Protein AF-Q23M75-F1 (afdb_monomer)

Solvent-accessible surface area (backbone atoms only — not comparable to full-atom values): 20296 Å² total; per-residue (Å²): 132,61,69,69,57,55,52,51,51,51,52,50,57,53,49,48,64,71,70,40,49,64,17,52,73,34,18,29,18,79,72,10,21,38,70,85,41,82,50,44,72,37,58,90,61,35,18,32,92,43,64,34,31,62,27,91,55,68,81,50,31,74,29,43,37,12,52,63,32,19,27,15,73,82,6,38,39,35,52,94,76,77,44,47,48,43,72,37,58,91,56,34,18,27,88,41,57,45,29,58,30,90,54,69,84,51,31,74,31,60,32,34,61,9,51,62,30,18,26,16,80,80,5,28,24,70,66,64,73,59,75,47,84,38,28,50,65,42,60,91,64,37,22,25,91,39,60,39,29,59,25,90,57,71,82,48,33,51,18,34,44,15,52,45,22,19,25,14,79,76,6,30,18,75,76,42,77,58,77,43,32,47,70,37,57,92,56,34,16,28,85,42,57,42,31,63,33,90,58,67,84,56,32,72,36,78,28,55,62,14,51,62,31,19,25,14,78,80,5,30,23,56,63,65,76,84,65,35,37,51,67,41,60,91,63,36,19,25,90,39,62,41,28,57,26,92,57,72,81,47,32,54,16,35,43,14,51,62,30,20,26,14,77,77,7,30,18,75,73,44,76,64,72,45,30,48,69,39,57,93,59,34,17,29,93,42,60,42,32,63,32,90,56,69,84,58,34,72,37,69,38,45,60,12,54,48,7,18,17,16,87,78,17,33,13,79,69,64,74,67,75,38,30,46,68,21,52,65,32,18,16,14,46,65,40,18,53,55,61,45,68,41,47,54,79,23,38,24,58,62,40,22,46,40,60,58,50,21,36,56,45,92,73,36,42,60,66,77,72,19,62,54,62,50,42,73,61,78,79,68,91,81,74,80,73,72,66,61,61,60,56,62,62,63,65,76,76,111

Structure (mmCIF, N/CA/C/O backbone):
data_AF-Q23M75-F1
#
_entry.id   AF-Q23M75-F1
#
loop_
_atom_site.group_PDB
_atom_site.id
_atom_site.type_symbol
_atom_site.label_atom_id
_atom_site.label_alt_id
_atom_site.label_comp_id
_atom_site.label_asym_id
_atom_site.label_entity_id
_atom_site.label_seq_id
_atom_site.pdbx_PDB_ins_code
_atom_site.Cartn_x
_atom_site.Cartn_y
_atom_site.Cartn_z
_atom_site.occupancy
_atom_site.B_iso_or_equiv
_atom_site.auth_seq_id
_atom_site.auth_comp_id
_atom_site.auth_asym_id
_atom_site.auth_atom_id
_atom_site.pdbx_PDB_model_num
ATOM 1 N N . MET A 1 1 ? 76.349 47.378 -48.530 1.00 59.56 1 MET A N 1
ATOM 2 C CA . MET A 1 1 ? 75.543 46.145 -48.678 1.00 59.56 1 MET A CA 1
ATOM 3 C C . MET A 1 1 ? 75.328 45.896 -50.168 1.00 59.56 1 MET A C 1
ATOM 5 O O . MET A 1 1 ? 74.894 46.805 -50.867 1.00 59.56 1 MET A O 1
ATOM 9 N N . ASN A 1 2 ? 75.776 44.753 -50.692 1.00 72.75 2 ASN A N 1
ATOM 10 C CA . ASN A 1 2 ? 75.891 44.524 -52.135 1.00 72.75 2 ASN A CA 1
ATOM 11 C C . ASN A 1 2 ? 74.494 44.324 -52.751 1.00 72.75 2 ASN A C 1
ATOM 13 O O . ASN A 1 2 ? 73.830 43.336 -52.447 1.00 72.75 2 ASN A O 1
ATOM 17 N N . LYS A 1 3 ? 74.037 45.256 -53.602 1.00 71.44 3 LYS A N 1
ATOM 18 C CA . LYS A 1 3 ? 72.697 45.215 -54.226 1.00 71.44 3 LYS A CA 1
ATOM 19 C C . LYS A 1 3 ? 72.437 43.898 -54.973 1.00 71.44 3 LYS A C 1
ATOM 21 O O . LYS A 1 3 ? 71.300 43.447 -55.030 1.00 71.44 3 LYS A O 1
ATOM 26 N N . LYS A 1 4 ? 73.496 43.249 -55.477 1.00 73.12 4 LYS A N 1
ATOM 27 C CA . LYS A 1 4 ? 73.414 41.930 -56.119 1.00 73.12 4 LYS A CA 1
ATOM 28 C C . LYS A 1 4 ? 73.152 40.787 -55.130 1.00 73.12 4 LYS A C 1
ATOM 30 O O . LYS A 1 4 ? 72.416 39.874 -55.470 1.00 73.12 4 LYS A O 1
ATOM 35 N N . LEU A 1 5 ? 73.688 40.857 -53.909 1.00 76.19 5 LEU A N 1
ATOM 36 C CA . LEU A 1 5 ? 73.449 39.858 -52.858 1.00 76.19 5 LEU A CA 1
ATOM 37 C C . LEU A 1 5 ? 72.018 39.953 -52.311 1.00 76.19 5 LEU A C 1
ATOM 39 O O . LEU A 1 5 ? 71.376 38.934 -52.093 1.00 76.19 5 LEU A O 1
ATOM 43 N N . PHE A 1 6 ? 71.495 41.174 -52.153 1.00 75.69 6 PHE A N 1
ATOM 44 C CA . PHE A 1 6 ? 70.116 41.384 -51.702 1.00 75.69 6 PHE A CA 1
ATOM 45 C C . PHE A 1 6 ? 69.097 40.896 -52.742 1.00 75.69 6 PHE A C 1
ATOM 47 O O . PHE A 1 6 ? 68.120 40.248 -52.385 1.00 75.69 6 PHE A O 1
ATOM 54 N N . ALA A 1 7 ? 69.359 41.139 -54.032 1.00 75.56 7 ALA A N 1
ATOM 55 C CA . ALA A 1 7 ? 68.537 40.602 -55.114 1.00 75.56 7 ALA A CA 1
ATOM 56 C C . ALA A 1 7 ? 68.570 39.064 -55.157 1.00 75.56 7 ALA A C 1
ATOM 58 O O . ALA A 1 7 ? 67.539 38.442 -55.379 1.00 75.56 7 ALA A O 1
ATOM 59 N N . PHE A 1 8 ? 69.726 38.448 -54.897 1.00 76.38 8 PHE A N 1
ATOM 60 C CA . PHE A 1 8 ? 69.862 36.990 -54.902 1.00 76.38 8 PHE A CA 1
ATOM 61 C C . PHE A 1 8 ? 69.134 36.326 -53.723 1.00 76.38 8 PHE A C 1
ATOM 63 O O . PHE A 1 8 ? 68.435 35.338 -53.921 1.00 76.38 8 PHE A O 1
ATOM 70 N N . ILE A 1 9 ? 69.233 36.901 -52.518 1.00 78.00 9 ILE A N 1
ATOM 71 C CA . ILE A 1 9 ? 68.486 36.438 -51.337 1.00 78.00 9 ILE A CA 1
ATOM 72 C C . ILE A 1 9 ? 66.980 36.623 -51.551 1.00 78.00 9 ILE A C 1
ATOM 74 O O . ILE A 1 9 ? 66.220 35.704 -51.279 1.00 78.00 9 ILE A O 1
ATOM 78 N N . ALA A 1 10 ? 66.545 37.760 -52.106 1.00 73.88 10 ALA A N 1
ATOM 79 C CA . ALA A 1 10 ? 65.136 37.975 -52.423 1.00 73.88 10 ALA A CA 1
ATOM 80 C C . ALA A 1 10 ? 64.613 36.926 -53.419 1.00 73.88 10 ALA A C 1
ATOM 82 O O . ALA A 1 10 ? 63.569 36.334 -53.175 1.00 73.88 10 ALA A O 1
ATOM 83 N N . VAL A 1 11 ? 65.352 36.639 -54.499 1.00 76.19 11 VAL A N 1
ATOM 84 C CA . VAL A 1 11 ? 64.978 35.606 -55.484 1.00 76.19 11 VAL A CA 1
ATOM 85 C C . VAL A 1 11 ? 64.909 34.211 -54.855 1.00 76.19 11 VAL A C 1
ATOM 87 O O . VAL A 1 11 ? 63.985 33.469 -55.168 1.00 76.19 11 VAL A O 1
ATOM 90 N N . LEU A 1 12 ? 65.827 33.864 -53.948 1.00 72.06 12 LEU A N 1
ATOM 91 C CA . LEU A 1 12 ? 65.790 32.597 -53.204 1.00 72.06 12 LEU A CA 1
ATOM 92 C C . LEU A 1 12 ? 64.576 32.505 -52.269 1.00 72.06 12 LEU A C 1
ATOM 94 O O . LEU A 1 12 ? 63.876 31.500 -52.303 1.00 72.06 12 LEU A O 1
ATOM 98 N N . CYS A 1 13 ? 64.263 33.565 -51.518 1.00 69.81 13 CYS A N 1
ATOM 99 C CA . CYS A 1 13 ? 63.065 33.603 -50.674 1.00 69.81 13 CYS A CA 1
ATOM 100 C C . CYS A 1 13 ? 61.771 33.516 -51.501 1.00 69.81 13 CYS A C 1
ATOM 102 O O . CYS A 1 13 ? 60.824 32.853 -51.093 1.00 69.81 13 CYS A O 1
ATOM 104 N N . PHE A 1 14 ? 61.719 34.144 -52.682 1.00 68.00 14 PHE A N 1
ATOM 105 C CA . PHE A 1 14 ? 60.577 33.996 -53.592 1.00 68.00 14 PHE A CA 1
ATOM 106 C C . PHE A 1 14 ? 60.490 32.589 -54.196 1.00 68.00 14 PHE A C 1
ATOM 108 O O . PHE A 1 14 ? 59.387 32.110 -54.440 1.00 68.00 14 PHE A O 1
ATOM 115 N N . LEU A 1 15 ? 61.620 31.912 -54.419 1.00 69.56 15 LEU A N 1
ATOM 116 C CA . LEU A 1 15 ? 61.638 30.545 -54.937 1.00 69.56 15 LEU A CA 1
ATOM 117 C C . LEU A 1 15 ? 61.142 29.526 -53.895 1.00 69.56 15 LEU A C 1
ATOM 119 O O . LEU A 1 15 ? 60.420 28.605 -54.264 1.00 69.56 15 LEU A O 1
ATOM 123 N N . GLU A 1 16 ? 61.460 29.721 -52.610 1.00 64.75 16 GLU A N 1
ATOM 124 C CA . GLU A 1 16 ? 60.948 28.892 -51.504 1.00 64.75 16 GLU A CA 1
ATOM 125 C C . GLU A 1 16 ? 59.421 29.004 -51.345 1.00 64.75 16 GLU A C 1
ATOM 127 O O . GLU A 1 16 ? 58.756 27.992 -51.144 1.00 64.75 16 GLU A O 1
ATOM 132 N N . VAL A 1 17 ? 58.845 30.198 -51.529 1.00 65.25 17 VAL A N 1
ATOM 133 C CA . VAL A 1 17 ? 57.382 30.416 -51.481 1.00 65.25 17 VAL A CA 1
ATOM 134 C C . VAL A 1 17 ? 56.656 29.810 -52.691 1.00 65.25 17 VAL A C 1
ATOM 136 O O . VAL A 1 17 ? 55.488 29.452 -52.601 1.00 65.25 17 VAL A O 1
ATOM 139 N N . VAL A 1 18 ? 57.319 29.686 -53.844 1.00 68.69 18 VAL A N 1
ATOM 140 C CA . VAL A 1 18 ? 56.709 29.108 -55.060 1.00 68.69 18 VAL A CA 1
ATOM 141 C C . VAL A 1 18 ? 56.729 27.575 -55.043 1.00 68.69 18 VAL A C 1
ATOM 143 O O . VAL A 1 18 ? 55.931 26.947 -55.736 1.00 68.69 18 VAL A O 1
ATOM 146 N N . LEU A 1 19 ? 57.624 26.968 -54.260 1.00 79.06 19 LEU A N 1
ATOM 147 C CA . LEU A 1 19 ? 57.757 25.514 -54.139 1.00 79.06 19 LEU A CA 1
ATOM 148 C C . LEU A 1 19 ? 57.043 24.933 -52.912 1.00 79.06 19 LEU A C 1
ATOM 150 O O . LEU A 1 19 ? 57.070 23.712 -52.741 1.00 79.06 19 LEU A O 1
ATOM 154 N N . SER A 1 20 ? 56.416 25.769 -52.079 1.00 82.12 20 SER A N 1
ATOM 155 C CA . SER A 1 20 ? 55.704 25.295 -50.900 1.00 82.12 20 SER A CA 1
ATOM 156 C C . SER A 1 20 ? 54.360 24.665 -51.264 1.00 82.12 20 SER A C 1
ATOM 158 O O . SER A 1 20 ? 53.604 25.152 -52.109 1.00 82.12 20 SER A O 1
ATOM 160 N N . ASN A 1 21 ? 54.047 23.549 -50.613 1.00 88.88 21 ASN A N 1
ATOM 161 C CA . ASN A 1 21 ? 52.757 22.894 -50.732 1.00 88.88 21 ASN A CA 1
ATOM 162 C C . ASN A 1 21 ? 51.846 23.364 -49.609 1.00 88.88 21 ASN A C 1
ATOM 164 O O . ASN A 1 21 ? 52.202 23.332 -48.430 1.00 88.88 21 ASN A O 1
ATOM 168 N N . THR A 1 22 ? 50.624 23.743 -49.974 1.00 92.69 22 THR A N 1
ATOM 169 C CA . THR A 1 22 ? 49.574 24.055 -49.008 1.00 92.69 22 THR A CA 1
ATOM 170 C C . THR A 1 22 ? 49.367 22.880 -48.058 1.00 92.69 22 THR A C 1
ATOM 172 O O . THR A 1 22 ? 49.239 21.736 -48.505 1.00 92.69 22 THR A O 1
ATOM 175 N N . CYS A 1 23 ? 49.284 23.156 -46.754 1.00 91.56 23 CYS A N 1
ATOM 176 C CA . CYS A 1 23 ? 49.104 22.097 -45.772 1.00 91.56 23 CYS A CA 1
ATOM 177 C C . CYS A 1 23 ? 47.839 21.281 -46.075 1.00 91.56 23 CYS A C 1
ATOM 179 O O . CYS A 1 23 ? 46.763 21.870 -46.265 1.00 91.56 23 CYS A O 1
ATOM 181 N N . PRO A 1 24 ? 47.945 19.940 -46.136 1.00 89.31 24 PRO A N 1
ATOM 182 C CA . PRO A 1 24 ? 46.806 19.092 -46.427 1.00 89.31 24 PRO A CA 1
ATOM 183 C C . PRO A 1 24 ? 45.775 19.156 -45.301 1.00 89.31 24 PRO A C 1
ATOM 185 O O . PRO A 1 24 ? 46.016 19.638 -44.191 1.00 89.31 24 PRO A O 1
ATOM 188 N N . PHE A 1 25 ? 44.596 18.639 -45.598 1.00 85.62 25 PHE A N 1
ATOM 189 C CA . PHE A 1 25 ? 43.484 18.584 -44.666 1.00 85.62 25 PHE A CA 1
ATOM 190 C C . PHE A 1 25 ? 43.851 17.919 -43.328 1.00 85.62 25 PHE A C 1
ATOM 192 O O . PHE A 1 25 ? 44.622 16.960 -43.297 1.00 85.62 25 PHE A O 1
ATOM 199 N N . CYS A 1 26 ? 43.282 18.418 -42.226 1.00 89.06 26 CYS A N 1
ATOM 200 C CA . CYS A 1 26 ? 43.606 18.016 -40.848 1.00 89.06 26 CYS A CA 1
ATOM 201 C C . CYS A 1 26 ? 45.066 18.242 -40.427 1.00 89.06 26 CYS A C 1
ATOM 203 O O . CYS A 1 26 ? 45.542 17.618 -39.475 1.00 89.06 26 CYS A O 1
ATOM 205 N N . THR A 1 27 ? 45.769 19.153 -41.099 1.00 93.31 27 THR A N 1
ATOM 206 C CA . THR A 1 27 ? 47.098 19.612 -40.692 1.00 93.31 27 THR A CA 1
ATOM 207 C C . THR A 1 27 ? 47.164 21.139 -40.668 1.00 93.31 27 THR A C 1
ATOM 209 O O . THR A 1 27 ? 46.360 21.814 -41.319 1.00 93.31 27 THR A O 1
ATOM 212 N N . TYR A 1 28 ? 48.099 21.689 -39.895 1.00 94.12 28 TYR A N 1
ATOM 213 C CA . TYR A 1 28 ? 48.318 23.130 -39.760 1.00 94.12 28 TYR A CA 1
ATOM 214 C C . TYR A 1 28 ? 49.812 23.473 -39.721 1.00 94.12 28 TYR A C 1
ATOM 216 O O . TYR A 1 28 ? 50.648 22.642 -39.358 1.00 94.12 28 TYR A O 1
ATOM 224 N N . SER A 1 29 ? 50.152 24.712 -40.066 1.00 93.81 29 SER A N 1
ATOM 225 C CA . SER A 1 29 ? 51.498 25.272 -39.889 1.00 93.81 29 SER A CA 1
ATOM 226 C C . SER A 1 29 ? 51.423 26.786 -39.657 1.00 93.81 29 SER A C 1
ATOM 228 O O . SER A 1 29 ? 50.379 27.387 -39.924 1.00 93.81 29 SER A O 1
ATOM 230 N N . PRO A 1 30 ? 52.499 27.448 -39.192 1.00 92.12 30 PRO A N 1
ATOM 231 C CA . PRO A 1 30 ? 52.492 28.895 -38.969 1.00 92.12 30 PRO A CA 1
ATOM 232 C C . PRO A 1 30 ? 52.221 29.736 -40.224 1.00 92.12 30 PRO A C 1
ATOM 234 O O . PRO A 1 30 ? 51.875 30.907 -40.091 1.00 92.12 30 PRO A O 1
ATOM 237 N N . THR A 1 31 ? 52.389 29.161 -41.416 1.00 90.31 31 THR A N 1
ATOM 238 C CA . THR A 1 31 ? 52.217 29.822 -42.720 1.00 90.31 31 THR A CA 1
ATOM 239 C C . THR A 1 31 ? 51.078 29.228 -43.553 1.00 90.31 31 THR A C 1
ATOM 241 O O . THR A 1 31 ? 50.697 29.822 -44.556 1.00 90.31 31 THR A O 1
ATOM 244 N N . GLY A 1 32 ? 50.488 28.099 -43.139 1.00 89.38 32 GLY A N 1
ATOM 245 C CA . GLY A 1 32 ? 49.470 27.379 -43.916 1.00 89.38 32 GLY A CA 1
ATOM 246 C C . GLY A 1 32 ? 50.049 26.547 -45.070 1.00 89.38 32 GLY A C 1
ATOM 247 O O . GLY A 1 32 ? 49.319 25.978 -45.876 1.00 89.38 32 GLY A O 1
ATOM 248 N N . ASP A 1 33 ? 51.362 26.434 -45.164 1.00 90.12 33 ASP A N 1
ATOM 249 C CA . ASP A 1 33 ? 52.071 25.600 -46.129 1.00 90.12 33 ASP A CA 1
ATOM 250 C C . ASP A 1 33 ? 53.301 24.962 -45.466 1.00 90.12 33 ASP A C 1
ATOM 252 O O . ASP A 1 33 ? 53.543 25.151 -44.269 1.00 90.12 33 ASP A O 1
ATOM 256 N N . ASP A 1 34 ? 54.064 24.182 -46.223 1.00 88.25 34 ASP A N 1
ATOM 257 C CA . ASP A 1 34 ? 55.296 23.551 -45.743 1.00 88.25 34 ASP A CA 1
ATOM 258 C C . ASP A 1 34 ? 56.539 24.474 -45.789 1.00 88.25 34 ASP A C 1
ATOM 260 O O . ASP A 1 34 ? 57.644 24.028 -45.467 1.00 88.25 34 ASP A O 1
ATOM 264 N N . SER A 1 35 ? 56.380 25.770 -46.115 1.00 86.44 35 SER A N 1
ATOM 265 C CA . SER A 1 35 ? 57.502 26.724 -46.234 1.00 86.44 35 SER A CA 1
ATOM 266 C C . SER A 1 35 ? 58.208 26.992 -44.901 1.00 86.44 35 SER A C 1
ATOM 268 O O . SER A 1 35 ? 59.416 27.218 -44.861 1.00 86.44 35 SER A O 1
ATOM 270 N N . ALA A 1 36 ? 57.470 26.913 -43.790 1.00 82.56 36 ALA A N 1
ATOM 271 C CA . ALA A 1 36 ? 57.992 27.043 -42.429 1.00 82.56 36 ALA A CA 1
ATOM 272 C C . ALA A 1 36 ? 58.300 25.682 -41.765 1.00 82.56 36 ALA A C 1
ATOM 274 O O . ALA A 1 36 ? 58.442 25.610 -40.541 1.00 82.56 36 ALA A O 1
ATOM 275 N N . GLY A 1 37 ? 58.399 24.606 -42.556 1.00 84.44 37 GLY A N 1
ATOM 276 C CA . GLY A 1 37 ? 58.587 23.228 -42.097 1.00 84.44 37 GLY A CA 1
ATOM 277 C C . GLY A 1 37 ? 57.350 22.351 -42.309 1.00 84.44 37 GLY A C 1
ATOM 278 O O . GLY A 1 37 ? 56.305 22.816 -42.750 1.00 84.44 37 GLY A O 1
ATOM 279 N N . GLN A 1 38 ? 57.457 21.055 -41.994 1.00 89.19 38 GLN A N 1
ATOM 280 C CA . GLN A 1 38 ? 56.366 20.098 -42.220 1.00 89.19 38 GLN A CA 1
ATOM 281 C C . GLN A 1 38 ? 55.087 20.476 -41.460 1.00 89.19 38 GLN A C 1
ATOM 283 O O . GLN A 1 38 ? 55.122 20.826 -40.278 1.00 89.19 38 GLN A O 1
ATOM 288 N N . CYS A 1 39 ? 53.943 20.331 -42.128 1.00 93.50 39 CYS A N 1
ATOM 289 C CA . CYS A 1 39 ? 52.637 20.551 -41.520 1.00 93.50 39 CYS A CA 1
ATOM 290 C C . CYS A 1 39 ? 52.403 19.587 -40.350 1.00 93.50 39 CYS A C 1
ATOM 292 O O . CYS A 1 39 ? 52.630 18.379 -40.447 1.00 93.50 39 CYS A O 1
ATOM 294 N N . THR A 1 40 ? 51.910 20.124 -39.237 1.00 95.06 40 THR A N 1
ATOM 295 C CA . THR A 1 40 ? 51.625 19.359 -38.021 1.00 95.06 40 THR A CA 1
ATOM 296 C C . THR A 1 40 ? 50.223 18.769 -38.101 1.00 95.06 40 THR A C 1
ATOM 298 O O . THR A 1 40 ? 49.266 19.475 -38.412 1.00 95.06 40 THR A O 1
ATOM 301 N N . SER A 1 41 ? 50.088 17.471 -37.823 1.00 93.56 41 SER A N 1
ATOM 302 C CA . SER A 1 41 ? 48.785 16.793 -37.816 1.00 93.56 41 SER A CA 1
ATOM 303 C C . SER A 1 41 ? 47.947 17.185 -36.603 1.00 93.56 41 SER A C 1
ATOM 305 O O . SER A 1 41 ? 48.468 17.336 -35.496 1.00 93.56 41 SER A O 1
ATOM 307 N N . CYS A 1 42 ? 46.637 17.307 -36.802 1.00 92.31 42 CYS A N 1
ATOM 308 C CA . CYS A 1 42 ? 45.703 17.505 -35.704 1.00 92.31 42 CYS A CA 1
ATOM 309 C C . CYS A 1 42 ? 45.691 16.311 -34.732 1.00 92.31 42 CYS A C 1
ATOM 311 O O . CYS A 1 42 ? 45.869 15.166 -35.160 1.00 92.31 42 CYS A O 1
ATOM 313 N N . PRO A 1 43 ? 45.445 16.550 -33.429 1.00 92.19 43 PRO A N 1
ATOM 314 C CA . PRO A 1 43 ? 45.209 15.481 -32.466 1.00 92.19 43 PRO A CA 1
ATOM 315 C C . PRO A 1 43 ? 44.053 14.570 -32.883 1.00 92.19 43 PRO A C 1
ATOM 317 O O . PRO A 1 43 ? 43.077 15.023 -33.489 1.00 92.19 43 PRO A O 1
ATOM 320 N N . SER A 1 44 ? 44.130 13.297 -32.488 1.00 86.69 44 SER A N 1
ATOM 321 C CA . SER A 1 44 ? 43.082 12.307 -32.747 1.00 86.69 44 SER A CA 1
ATOM 322 C C . SER A 1 44 ? 41.697 12.834 -32.364 1.00 86.69 44 SER A C 1
ATOM 324 O O . SER A 1 44 ? 41.488 13.297 -31.245 1.00 86.69 44 SER A O 1
ATOM 326 N N . GLY A 1 45 ? 40.747 12.743 -33.297 1.00 85.81 45 GLY A N 1
ATOM 327 C CA . GLY A 1 45 ? 39.374 13.216 -33.103 1.00 85.81 45 GLY A CA 1
ATOM 328 C C . GLY A 1 45 ? 39.133 14.684 -33.463 1.00 85.81 45 GLY A C 1
ATOM 329 O O . GLY A 1 45 ? 37.987 15.120 -33.384 1.00 85.81 45 GLY A O 1
ATOM 330 N N . THR A 1 46 ? 40.155 15.425 -33.904 1.00 91.69 46 THR A N 1
ATOM 331 C CA . THR A 1 46 ? 40.019 16.816 -34.368 1.00 91.69 46 THR A CA 1
ATOM 332 C C . THR A 1 46 ? 40.605 17.016 -35.767 1.00 91.69 46 THR A C 1
ATOM 334 O O . THR A 1 46 ? 41.446 16.239 -36.217 1.00 91.69 46 THR A O 1
ATOM 337 N N . CYS A 1 47 ? 40.155 18.051 -36.471 1.00 91.75 47 CYS A N 1
ATOM 338 C CA . CYS A 1 47 ? 40.620 18.416 -37.803 1.00 91.75 47 CYS A CA 1
ATOM 339 C C . CYS A 1 47 ? 40.561 19.934 -38.008 1.00 91.75 47 CYS A C 1
ATOM 341 O O . CYS A 1 47 ? 39.879 20.663 -37.283 1.00 91.75 47 CYS A O 1
ATOM 343 N N . THR A 1 48 ? 41.283 20.414 -39.014 1.00 91.56 48 THR A N 1
ATOM 344 C CA . THR A 1 48 ? 41.207 21.793 -39.486 1.00 91.56 48 THR A CA 1
ATOM 345 C C . THR A 1 48 ? 39.993 22.008 -40.396 1.00 91.56 48 THR A C 1
ATOM 347 O O . THR A 1 48 ? 39.413 21.062 -40.938 1.00 91.56 48 THR A O 1
ATOM 350 N N . GLN A 1 49 ? 39.575 23.268 -40.560 1.00 87.38 49 GLN A N 1
ATOM 351 C CA . GLN A 1 49 ? 38.412 23.601 -41.389 1.00 87.38 49 GLN A CA 1
ATOM 352 C C . GLN A 1 49 ? 38.694 23.428 -42.887 1.00 87.38 49 GLN A C 1
ATOM 354 O O . GLN A 1 49 ? 37.838 22.940 -43.620 1.00 87.38 49 GLN A O 1
ATOM 359 N N . ASN A 1 50 ? 39.885 23.838 -43.332 1.00 85.88 50 ASN A N 1
ATOM 360 C CA . ASN A 1 50 ? 40.276 23.889 -44.738 1.00 85.88 50 ASN A CA 1
ATOM 361 C C . ASN A 1 50 ? 41.738 23.450 -44.912 1.00 85.88 50 ASN A C 1
ATOM 363 O O . ASN A 1 50 ? 42.515 23.408 -43.952 1.00 85.88 50 ASN A O 1
ATOM 367 N N . ASN A 1 51 ? 42.136 23.194 -46.159 1.00 89.06 51 ASN A N 1
ATOM 368 C CA . ASN A 1 51 ? 43.554 23.141 -46.505 1.00 89.06 51 ASN A CA 1
ATOM 369 C C . ASN A 1 51 ? 44.221 24.485 -46.196 1.00 89.06 51 ASN A C 1
ATOM 371 O O . ASN A 1 51 ? 43.589 25.540 -46.244 1.00 89.06 51 ASN A O 1
ATOM 375 N N . GLY A 1 52 ? 45.509 24.426 -45.891 1.00 90.44 52 GLY A N 1
ATOM 376 C CA . GLY A 1 52 ? 46.336 25.597 -45.648 1.00 90.44 52 GLY A CA 1
ATOM 377 C C . GLY A 1 52 ? 45.994 26.372 -44.387 1.00 90.44 52 GLY A C 1
ATOM 378 O O . GLY A 1 52 ? 46.076 27.597 -44.348 1.00 90.44 52 GLY A O 1
ATOM 379 N N . THR A 1 53 ? 45.574 25.655 -43.347 1.00 92.69 53 THR A N 1
ATOM 380 C CA . THR A 1 53 ? 45.215 26.277 -42.076 1.00 92.69 53 THR A CA 1
ATOM 381 C C . THR A 1 53 ? 46.456 26.836 -41.384 1.00 92.69 53 THR A C 1
ATOM 383 O O . THR A 1 53 ? 47.395 26.105 -41.064 1.00 92.69 53 THR A O 1
ATOM 386 N N . VAL A 1 54 ? 46.426 28.144 -41.131 1.00 91.19 54 VAL A N 1
ATOM 387 C CA . VAL A 1 54 ? 47.465 28.876 -40.407 1.00 91.19 54 VAL A CA 1
ATOM 388 C C . VAL A 1 54 ? 47.268 28.689 -38.901 1.00 91.19 54 VAL A C 1
ATOM 390 O O . VAL A 1 54 ? 46.205 29.000 -38.365 1.00 91.19 54 VAL A O 1
ATOM 393 N N . GLY A 1 55 ? 48.289 28.201 -38.201 1.00 90.81 55 GLY A N 1
ATOM 394 C CA . GLY A 1 55 ? 48.244 27.968 -36.760 1.00 90.81 55 GLY A CA 1
ATOM 395 C C . GLY A 1 55 ? 49.592 27.554 -36.179 1.00 90.81 55 GLY A C 1
ATOM 396 O O . GLY A 1 55 ? 50.444 27.006 -36.869 1.00 90.81 55 GLY A O 1
ATOM 397 N N . GLN A 1 56 ? 49.795 27.812 -34.889 1.00 88.50 56 GLN A N 1
ATOM 398 C CA . GLN A 1 56 ? 51.031 27.444 -34.180 1.00 88.50 56 GLN A CA 1
ATOM 399 C C . GLN A 1 56 ? 50.815 26.327 -33.147 1.00 88.50 56 GLN A C 1
ATOM 401 O O . GLN A 1 56 ? 51.771 25.835 -32.556 1.00 88.50 56 GLN A O 1
ATOM 406 N N . SER A 1 57 ? 49.566 25.909 -32.923 1.00 90.62 57 SER A N 1
ATOM 407 C CA . SER A 1 57 ? 49.210 24.848 -31.981 1.00 90.62 57 SER A CA 1
ATOM 408 C C . SER A 1 57 ? 47.923 24.136 -32.404 1.00 90.62 57 SER A C 1
ATOM 410 O O . SER A 1 57 ? 47.236 24.553 -33.340 1.00 90.62 57 SER A O 1
ATOM 412 N N . SER A 1 58 ? 47.576 23.071 -31.680 1.00 88.94 58 SER A N 1
ATOM 413 C CA . SER A 1 58 ? 46.385 22.254 -31.925 1.00 88.94 58 SER A CA 1
ATOM 414 C C . SER A 1 58 ? 45.061 23.011 -31.788 1.00 88.94 58 SER A C 1
ATOM 416 O O . SER A 1 58 ? 44.026 22.478 -32.171 1.00 88.94 58 SER A O 1
ATOM 418 N N . THR A 1 59 ? 45.064 24.260 -31.307 1.00 91.31 59 THR A N 1
ATOM 419 C CA . THR A 1 59 ? 43.866 25.114 -31.293 1.00 91.31 59 THR A CA 1
ATOM 420 C C . THR A 1 59 ? 43.369 25.465 -32.697 1.00 91.31 59 THR A C 1
ATOM 422 O O . THR A 1 59 ? 42.211 25.842 -32.850 1.00 91.31 59 THR A O 1
ATOM 425 N N . ALA A 1 60 ? 44.206 25.296 -33.728 1.00 89.69 60 ALA A N 1
ATOM 426 C CA . ALA A 1 60 ? 43.808 25.398 -35.132 1.00 89.69 60 ALA A CA 1
ATOM 427 C C . ALA A 1 60 ? 42.871 24.256 -35.588 1.00 89.69 60 ALA A C 1
ATOM 429 O O . ALA A 1 60 ? 42.197 24.372 -36.612 1.00 89.69 60 ALA A O 1
ATOM 430 N N . CYS A 1 61 ? 42.810 23.157 -34.831 1.00 92.56 61 CYS A N 1
ATOM 431 C CA . CYS A 1 61 ? 41.982 21.986 -35.106 1.00 92.56 61 CYS A CA 1
ATOM 432 C C . CYS A 1 61 ? 40.617 22.129 -34.421 1.00 92.56 61 CYS A C 1
ATOM 434 O O . CYS A 1 61 ? 40.367 21.559 -33.362 1.00 92.56 61 CYS A O 1
ATOM 436 N N . THR A 1 62 ? 39.744 22.948 -35.003 1.00 91.12 62 THR A N 1
ATOM 437 C CA . THR A 1 62 ? 38.454 23.331 -34.405 1.00 91.12 62 THR A CA 1
ATOM 438 C C . THR A 1 62 ? 37.304 22.382 -34.734 1.00 91.12 62 THR A C 1
ATOM 440 O O . THR A 1 62 ? 36.236 22.484 -34.132 1.00 91.12 62 THR A O 1
ATOM 443 N N . ILE A 1 63 ? 37.496 21.471 -35.689 1.00 91.44 63 ILE A N 1
ATOM 444 C CA . ILE A 1 63 ? 36.453 20.568 -36.167 1.00 91.44 63 ILE A CA 1
ATOM 445 C C . ILE A 1 63 ? 36.565 19.229 -35.456 1.00 91.44 63 ILE A C 1
ATOM 447 O O . ILE A 1 63 ? 37.632 18.623 -35.450 1.00 91.44 63 ILE A O 1
ATOM 451 N N . ASN A 1 64 ? 35.457 18.734 -34.911 1.00 91.81 64 ASN A N 1
ATOM 452 C CA . ASN A 1 64 ? 35.418 17.448 -34.223 1.00 91.81 64 ASN A CA 1
ATOM 453 C C . ASN A 1 64 ? 35.071 16.307 -35.179 1.00 91.81 64 ASN A C 1
ATOM 455 O O . ASN A 1 64 ? 34.332 16.477 -36.151 1.00 91.81 64 ASN A O 1
ATOM 459 N N . ALA A 1 65 ? 35.608 15.122 -34.901 1.00 90.81 65 ALA A N 1
ATOM 460 C CA . ALA A 1 65 ? 35.222 13.904 -35.594 1.00 90.81 65 ALA A CA 1
ATOM 461 C C . ALA A 1 65 ? 33.736 13.610 -35.382 1.00 90.81 65 ALA A C 1
ATOM 463 O O . ALA A 1 65 ? 33.188 13.874 -34.310 1.00 90.81 65 ALA A O 1
ATOM 464 N N . CYS A 1 66 ? 33.107 12.995 -36.383 1.00 90.12 66 CYS A N 1
ATOM 465 C CA . CYS A 1 66 ? 31.754 12.490 -36.220 1.00 90.12 66 CYS A CA 1
ATOM 466 C C . CYS A 1 66 ? 31.722 11.481 -35.059 1.00 90.12 66 CYS A C 1
ATOM 468 O O . CYS A 1 66 ? 32.530 10.538 -35.058 1.00 90.12 66 CYS A O 1
ATOM 470 N N . PRO A 1 67 ? 30.835 11.660 -34.063 1.00 87.75 67 PRO A N 1
ATOM 471 C CA . PRO A 1 67 ? 30.687 10.691 -32.987 1.00 87.75 67 PRO A CA 1
ATOM 472 C C . PRO A 1 67 ? 30.168 9.351 -33.523 1.00 87.75 67 PRO A C 1
ATOM 474 O O . PRO A 1 67 ? 29.603 9.272 -34.619 1.00 87.75 67 PRO A O 1
ATOM 477 N N . ILE A 1 68 ? 30.342 8.289 -32.731 1.00 84.50 68 ILE A N 1
ATOM 478 C CA . ILE A 1 68 ? 29.745 6.974 -33.009 1.00 84.50 68 ILE A CA 1
ATOM 479 C C . ILE A 1 68 ? 28.236 7.140 -33.250 1.00 84.50 68 ILE A C 1
ATOM 481 O O . ILE A 1 68 ? 27.575 7.928 -32.576 1.00 84.50 68 ILE A O 1
ATOM 485 N N . GLY A 1 69 ? 27.704 6.421 -34.239 1.00 83.19 69 GLY A N 1
ATOM 486 C CA . GLY A 1 69 ? 26.308 6.536 -34.672 1.00 83.19 69 GLY A CA 1
ATOM 487 C C . GLY A 1 69 ? 26.068 7.628 -35.717 1.00 83.19 69 GLY A C 1
ATOM 488 O O . GLY A 1 69 ? 24.939 7.793 -36.178 1.00 83.19 69 GLY A O 1
ATOM 489 N N . THR A 1 70 ? 27.115 8.349 -36.127 1.00 89.50 70 THR A N 1
ATOM 490 C CA . THR A 1 70 ? 27.046 9.352 -37.194 1.00 89.50 70 THR A CA 1
ATOM 491 C C . THR A 1 70 ? 28.198 9.199 -38.186 1.00 89.50 70 THR A C 1
ATOM 493 O O . THR A 1 70 ? 29.248 8.635 -37.865 1.00 89.50 70 THR A O 1
ATOM 496 N N . TYR A 1 71 ? 28.003 9.690 -39.407 1.00 91.75 71 TYR A N 1
ATOM 497 C CA . TYR A 1 71 ? 28.991 9.621 -40.480 1.00 91.75 71 TYR A CA 1
ATOM 498 C C . TYR A 1 71 ? 29.002 10.894 -41.330 1.00 91.75 71 TYR A C 1
ATOM 500 O O . TYR A 1 71 ? 28.026 11.635 -41.408 1.00 91.75 71 TYR A O 1
ATOM 508 N N . ASN A 1 72 ? 30.113 11.136 -42.015 1.00 92.69 72 ASN A N 1
ATOM 509 C CA . ASN A 1 72 ? 30.232 12.169 -43.047 1.00 92.69 72 ASN A CA 1
ATOM 510 C C . ASN A 1 72 ? 31.256 11.696 -44.087 1.00 92.69 72 ASN A C 1
ATOM 512 O O . ASN A 1 72 ? 32.090 10.853 -43.773 1.00 92.69 72 ASN A O 1
ATOM 516 N N . TYR A 1 73 ? 31.260 12.235 -45.307 1.00 88.81 73 TYR A N 1
ATOM 517 C CA . TYR A 1 73 ? 32.262 11.903 -46.331 1.00 88.81 73 TYR A CA 1
ATOM 518 C C . TYR A 1 73 ? 33.709 12.043 -45.808 1.00 88.81 73 TYR A C 1
ATOM 520 O O . TYR A 1 73 ? 34.590 11.226 -46.105 1.00 88.81 73 TYR A O 1
ATOM 528 N N . SER A 1 74 ? 33.953 13.071 -44.996 1.00 87.19 74 SER A N 1
ATOM 529 C CA . SER A 1 74 ? 35.255 13.343 -44.384 1.00 87.19 74 SER A CA 1
ATOM 530 C C . SER A 1 74 ? 35.449 12.651 -43.034 1.00 87.19 74 SER A C 1
ATOM 532 O O . SER A 1 74 ? 36.584 12.562 -42.585 1.00 87.19 74 SER A O 1
ATOM 534 N N . GLY A 1 75 ? 34.379 12.162 -42.396 1.00 88.44 75 GLY A N 1
ATOM 535 C CA . GLY A 1 75 ? 34.390 11.643 -41.023 1.00 88.44 75 GLY A CA 1
ATOM 536 C C . GLY A 1 75 ? 34.443 12.730 -39.938 1.00 88.44 75 GLY A C 1
ATOM 537 O O . GLY A 1 75 ? 34.634 12.413 -38.766 1.00 88.44 75 GLY A O 1
ATOM 538 N N . PHE A 1 76 ? 34.292 14.003 -40.297 1.00 90.94 76 PHE A N 1
ATOM 539 C CA . PHE A 1 76 ? 34.331 15.149 -39.384 1.00 90.94 76 PHE A CA 1
ATOM 540 C C . PHE A 1 76 ? 33.079 16.027 -39.551 1.00 90.94 76 PHE A C 1
ATOM 542 O O . PHE A 1 76 ? 32.471 16.048 -40.624 1.00 90.94 76 PHE A O 1
ATOM 549 N N . ASP A 1 77 ? 32.696 16.739 -38.489 1.00 89.88 77 ASP A N 1
ATOM 550 C CA . ASP A 1 77 ? 31.479 17.553 -38.431 1.00 89.88 77 ASP A CA 1
ATOM 551 C C . ASP A 1 77 ? 31.691 18.974 -38.975 1.00 89.88 77 ASP A C 1
ATOM 553 O O . ASP A 1 77 ? 32.093 19.889 -38.257 1.00 89.88 77 ASP A O 1
ATOM 557 N N . TYR A 1 78 ? 31.359 19.187 -40.248 1.00 85.69 78 TYR A N 1
ATOM 558 C CA . TYR A 1 78 ? 31.433 20.498 -40.898 1.00 85.69 78 TYR A CA 1
ATOM 559 C C . TYR A 1 78 ? 30.091 21.231 -40.895 1.00 85.69 78 TYR A C 1
ATOM 561 O O . TYR A 1 78 ? 29.737 21.885 -41.880 1.00 85.69 78 TYR A O 1
ATOM 569 N N . SER A 1 79 ? 29.342 21.162 -39.791 1.00 82.38 79 SER A N 1
ATOM 570 C CA . SER A 1 79 ? 28.076 21.890 -39.623 1.00 82.38 79 SER A CA 1
ATOM 571 C C . SER A 1 79 ? 28.178 23.377 -40.003 1.00 82.38 79 SER A C 1
ATOM 573 O O . SER A 1 79 ? 27.278 23.914 -40.644 1.00 82.38 79 SER A O 1
ATOM 575 N N . ILE A 1 80 ? 29.313 24.024 -39.713 1.00 75.94 80 ILE A N 1
ATOM 576 C CA . ILE A 1 80 ? 29.583 25.430 -40.069 1.00 75.94 80 ILE A CA 1
ATOM 577 C C . ILE A 1 80 ? 29.626 25.705 -41.583 1.00 75.94 80 ILE A C 1
ATOM 579 O O . ILE A 1 80 ? 29.394 26.832 -42.006 1.00 75.94 80 ILE A O 1
ATOM 583 N N . ASN A 1 81 ? 29.887 24.680 -42.396 1.00 77.56 81 ASN A N 1
ATOM 584 C CA . ASN A 1 81 ? 29.957 24.755 -43.857 1.00 77.56 81 ASN A CA 1
ATOM 585 C C . ASN A 1 81 ? 28.749 24.059 -44.521 1.00 77.56 81 ASN A C 1
ATOM 587 O O . ASN A 1 81 ? 28.804 23.731 -45.705 1.00 77.56 81 ASN A O 1
ATOM 591 N N . GLY A 1 82 ? 27.682 23.771 -43.763 1.00 79.94 82 GLY A N 1
ATOM 592 C CA . GLY A 1 82 ? 26.481 23.098 -44.268 1.00 79.94 82 GLY A CA 1
ATOM 593 C C . GLY A 1 82 ? 26.632 21.591 -44.506 1.00 79.94 82 GLY A C 1
ATOM 594 O O . GLY A 1 82 ? 25.742 20.987 -45.096 1.00 79.94 82 GLY A O 1
ATOM 595 N N . ASN A 1 83 ? 27.721 20.975 -44.031 1.00 84.69 83 ASN A N 1
ATOM 596 C CA . ASN A 1 83 ? 27.988 19.539 -44.164 1.00 84.69 83 ASN A CA 1
ATOM 597 C C . ASN A 1 83 ? 28.103 18.873 -42.779 1.00 84.69 83 ASN A C 1
ATOM 599 O O . ASN A 1 83 ? 29.205 18.482 -42.383 1.00 84.69 83 ASN A O 1
ATOM 603 N N . PRO A 1 84 ? 26.995 18.758 -42.024 1.00 90.31 84 PRO A N 1
ATOM 604 C CA . PRO A 1 84 ? 27.000 18.149 -40.697 1.00 90.31 84 PRO A CA 1
ATOM 605 C C . PRO A 1 84 ? 27.256 16.638 -40.758 1.00 90.31 84 PRO A C 1
ATOM 607 O O . PRO A 1 84 ? 27.132 16.004 -41.812 1.00 90.31 84 PRO A O 1
ATOM 610 N N . CYS A 1 85 ? 27.571 16.029 -39.617 1.00 92.31 85 CYS A N 1
ATOM 611 C CA . CYS A 1 85 ? 27.497 14.573 -39.499 1.00 92.31 85 CYS A CA 1
ATOM 612 C C . CYS A 1 85 ? 26.042 14.101 -39.653 1.00 92.31 85 CYS A C 1
ATOM 614 O O . CYS A 1 85 ? 25.121 14.644 -39.043 1.00 92.31 85 CYS A O 1
ATOM 616 N N . LEU A 1 86 ? 25.838 13.077 -40.478 1.00 92.62 86 LEU A N 1
ATOM 617 C CA . LEU A 1 86 ? 24.547 12.446 -40.718 1.00 92.62 86 LEU A CA 1
ATOM 618 C C . LEU A 1 86 ? 24.357 11.278 -39.752 1.00 92.62 86 LEU A C 1
ATOM 620 O O . LEU A 1 86 ? 25.259 10.459 -39.575 1.00 92.62 86 LEU A O 1
ATOM 624 N N . SER A 1 87 ? 23.177 11.187 -39.145 1.00 89.88 87 SER A N 1
ATOM 625 C CA . SER A 1 87 ? 22.858 10.117 -38.200 1.00 89.88 87 SER A CA 1
ATOM 626 C C . SER A 1 87 ? 22.536 8.804 -38.903 1.00 89.88 87 SER A C 1
ATOM 628 O O . SER A 1 87 ? 21.868 8.772 -39.941 1.00 89.88 87 SER A O 1
ATOM 630 N N . CYS A 1 88 ? 22.962 7.703 -38.294 1.00 87.81 88 CYS A N 1
ATOM 631 C CA . CYS A 1 88 ? 22.503 6.376 -38.667 1.00 87.81 88 CYS A CA 1
ATOM 632 C C . CYS A 1 88 ? 20.995 6.217 -38.430 1.00 87.81 88 CYS A C 1
ATOM 634 O O . CYS A 1 88 ? 20.413 6.834 -37.53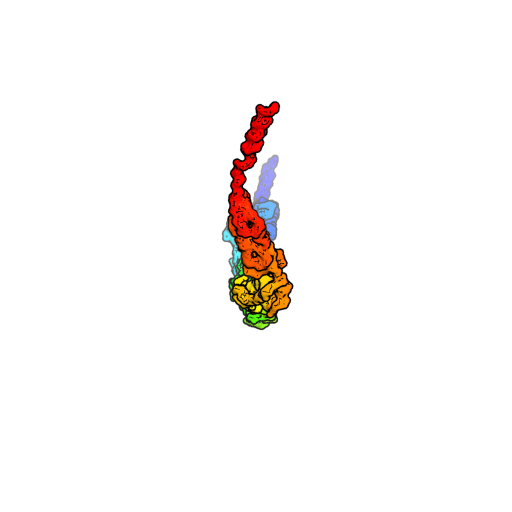2 1.00 87.81 88 CYS A O 1
ATOM 636 N N . ASN A 1 89 ? 20.360 5.370 -39.238 1.00 88.56 89 ASN A N 1
ATOM 637 C CA . ASN A 1 89 ? 18.966 4.994 -39.049 1.00 88.56 89 ASN A CA 1
ATOM 638 C C . ASN A 1 89 ? 18.781 4.281 -37.696 1.00 88.56 89 ASN A C 1
ATOM 640 O O . ASN A 1 89 ? 19.699 3.589 -37.238 1.00 88.56 89 ASN A O 1
ATOM 644 N N . PRO A 1 90 ? 17.596 4.391 -37.062 1.00 83.06 90 PRO A N 1
ATOM 645 C CA . PRO A 1 90 ? 17.313 3.698 -35.808 1.00 83.06 90 PRO A CA 1
ATOM 646 C C . PRO A 1 90 ? 17.653 2.203 -35.877 1.00 83.06 90 PRO A C 1
ATOM 648 O O . PRO A 1 90 ? 17.317 1.532 -36.851 1.00 83.06 90 PRO A O 1
ATOM 651 N N . GLY A 1 91 ? 18.318 1.691 -34.839 1.00 80.44 91 GLY A N 1
ATOM 652 C CA . GLY A 1 91 ? 18.777 0.299 -34.773 1.00 80.44 91 GLY A CA 1
ATOM 653 C C . GLY A 1 91 ? 20.121 0.031 -35.457 1.00 80.44 91 GLY A C 1
ATOM 654 O O . GLY A 1 91 ? 20.592 -1.103 -35.427 1.00 80.44 91 GLY A O 1
ATOM 655 N N . THR A 1 92 ? 20.765 1.049 -36.035 1.00 86.75 92 THR A N 1
ATOM 656 C CA . THR A 1 92 ? 22.102 0.931 -36.633 1.00 86.75 92 THR A CA 1
ATOM 657 C C . THR A 1 92 ? 23.069 1.970 -36.075 1.00 86.75 92 THR A C 1
ATOM 659 O O . THR A 1 92 ? 22.656 3.029 -35.604 1.00 86.75 92 THR A O 1
ATOM 662 N N . SER A 1 93 ? 24.363 1.668 -36.122 1.00 86.69 93 SER A N 1
ATOM 663 C CA . SER A 1 93 ? 25.436 2.568 -35.705 1.00 86.69 93 SER A CA 1
ATOM 664 C C . SER A 1 93 ? 26.673 2.388 -36.578 1.00 86.69 93 SER A C 1
ATOM 666 O O . SER A 1 93 ? 26.839 1.390 -37.281 1.00 86.69 93 SER A O 1
ATOM 668 N N . THR A 1 94 ? 27.565 3.368 -36.522 1.00 87.19 94 THR A N 1
ATOM 669 C CA . THR A 1 94 ? 28.915 3.239 -37.058 1.00 87.19 94 THR A CA 1
ATOM 670 C C . THR A 1 94 ? 29.814 2.465 -36.080 1.00 87.19 94 THR A C 1
ATOM 672 O O . THR A 1 94 ? 29.566 2.499 -34.871 1.00 87.19 94 THR A O 1
ATOM 675 N N . PRO A 1 95 ? 30.842 1.746 -36.567 1.00 82.44 95 PRO A N 1
ATOM 676 C CA . PRO A 1 95 ? 31.720 0.935 -35.718 1.00 82.44 95 PRO A CA 1
ATOM 677 C C . PRO A 1 95 ? 32.703 1.764 -34.886 1.00 82.44 95 PRO A C 1
ATOM 679 O O . PRO A 1 95 ? 33.147 1.320 -33.831 1.00 82.44 95 PRO A O 1
ATOM 682 N N . THR A 1 96 ? 33.055 2.962 -35.351 1.00 83.50 96 THR A N 1
ATOM 683 C CA . THR A 1 96 ? 33.995 3.860 -34.677 1.00 83.50 96 THR A CA 1
ATOM 684 C C . THR A 1 96 ? 33.542 5.309 -34.811 1.00 83.50 96 THR A C 1
ATOM 686 O O . THR A 1 96 ? 32.747 5.665 -35.690 1.00 83.50 96 THR A O 1
ATOM 689 N N . SER A 1 97 ? 34.097 6.184 -33.972 1.00 83.44 97 SER A N 1
ATOM 690 C CA . SER A 1 97 ? 34.104 7.613 -34.281 1.00 83.44 97 SER A CA 1
ATOM 691 C C . SER A 1 97 ? 34.876 7.858 -35.583 1.00 83.44 97 SER A C 1
ATOM 693 O O . SER A 1 97 ? 35.597 6.982 -36.073 1.00 83.44 97 SER A O 1
ATOM 695 N N . HIS A 1 98 ? 34.700 9.039 -36.174 1.00 88.94 98 HIS A N 1
ATOM 696 C CA . HIS A 1 98 ? 35.354 9.420 -37.427 1.00 88.94 98 HIS A CA 1
ATOM 697 C C . HIS A 1 98 ? 34.979 8.534 -38.639 1.00 88.94 98 HIS A C 1
ATOM 699 O O . HIS A 1 98 ? 35.759 8.339 -39.570 1.00 88.94 98 HIS A O 1
ATOM 705 N N . THR A 1 99 ? 33.767 7.974 -38.659 1.00 90.56 99 THR A N 1
ATOM 706 C CA . THR A 1 99 ? 33.351 7.094 -39.760 1.00 90.56 99 THR A CA 1
ATOM 707 C C . THR A 1 99 ? 33.125 7.882 -41.051 1.00 90.56 99 THR A C 1
ATOM 709 O O . THR A 1 99 ? 32.295 8.795 -41.110 1.00 90.56 99 THR A O 1
ATOM 712 N N . ARG A 1 100 ? 33.863 7.501 -42.101 1.00 90.81 100 ARG A N 1
ATOM 713 C CA . ARG A 1 100 ? 33.782 8.108 -43.433 1.00 90.81 100 ARG A CA 1
ATOM 714 C C . ARG A 1 100 ? 32.749 7.404 -44.300 1.00 90.81 100 ARG A C 1
ATOM 716 O O . ARG A 1 100 ? 32.822 6.193 -44.485 1.00 90.81 100 ARG A O 1
ATOM 723 N N . GLY A 1 101 ? 31.841 8.169 -44.892 1.00 90.81 101 GLY A N 1
ATOM 724 C CA . GLY A 1 101 ? 30.899 7.642 -45.869 1.00 90.81 101 GLY A CA 1
ATOM 725 C C . GLY A 1 101 ? 29.850 8.647 -46.316 1.00 90.81 101 GLY A C 1
ATOM 726 O O . GLY A 1 101 ? 29.746 9.750 -45.790 1.00 90.81 101 GLY A O 1
ATOM 727 N N . THR A 1 102 ? 29.082 8.274 -47.332 1.00 90.31 102 THR A N 1
ATOM 728 C CA . THR A 1 102 ? 28.083 9.149 -47.971 1.00 90.31 102 THR A CA 1
ATOM 729 C C . THR A 1 102 ? 26.656 8.632 -47.816 1.00 90.31 102 THR A C 1
ATOM 731 O O . THR A 1 102 ? 25.713 9.288 -48.245 1.00 90.31 102 THR A O 1
ATOM 734 N N . SER A 1 103 ? 26.472 7.464 -47.192 1.00 91.88 103 SER A N 1
ATOM 735 C CA . SER A 1 103 ? 25.162 6.836 -47.015 1.00 91.88 103 SER A CA 1
ATOM 736 C C . SER A 1 103 ? 25.104 5.942 -45.773 1.00 91.88 103 SER A C 1
ATOM 738 O O . SER A 1 103 ? 26.127 5.648 -45.144 1.00 91.88 103 SER A O 1
ATOM 740 N N . GLN A 1 104 ? 23.897 5.449 -45.482 1.00 92.00 104 GLN A N 1
ATOM 741 C CA . GLN A 1 104 ? 23.597 4.503 -44.402 1.00 92.00 104 GLN A CA 1
ATOM 742 C C . GLN A 1 104 ? 24.388 3.187 -44.485 1.00 92.00 104 GLN A C 1
ATOM 744 O O . GLN A 1 104 ? 24.488 2.486 -43.486 1.00 92.00 104 GLN A O 1
ATOM 749 N N . ALA A 1 105 ? 25.020 2.863 -45.621 1.00 91.25 105 ALA A N 1
ATOM 750 C CA . ALA A 1 105 ? 25.921 1.709 -45.726 1.00 91.25 105 ALA A CA 1
ATOM 751 C C . ALA A 1 105 ? 27.126 1.787 -44.763 1.00 91.25 105 ALA A C 1
ATOM 753 O O . ALA A 1 105 ? 27.744 0.771 -44.464 1.00 91.25 105 ALA A O 1
ATOM 754 N N . SER A 1 106 ? 27.440 2.984 -44.258 1.00 90.38 106 SER A N 1
ATOM 755 C CA . SER A 1 106 ? 28.492 3.216 -43.255 1.00 90.38 106 SER A CA 1
ATOM 756 C C . SER A 1 106 ? 28.077 2.777 -41.840 1.00 90.38 106 SER A C 1
ATOM 758 O O . SER A 1 106 ? 28.924 2.637 -40.960 1.00 90.38 106 SER A O 1
ATOM 760 N N . CYS A 1 107 ? 26.778 2.563 -41.612 1.00 89.25 107 CYS A N 1
ATOM 761 C CA . CYS A 1 107 ? 26.185 2.172 -40.336 1.00 89.25 107 CYS A CA 1
ATOM 762 C C . CYS A 1 107 ? 26.098 0.642 -40.236 1.00 89.25 107 CYS A C 1
ATOM 764 O O . CYS A 1 107 ? 25.022 0.052 -40.310 1.00 89.25 107 CYS A O 1
ATOM 766 N N . THR A 1 108 ? 27.254 -0.013 -40.144 1.00 88.00 108 THR A N 1
ATOM 767 C CA . THR A 1 108 ? 27.375 -1.478 -40.233 1.00 88.00 108 THR A CA 1
ATOM 768 C C . THR A 1 108 ? 27.097 -2.214 -38.923 1.00 88.00 108 THR A C 1
ATOM 770 O O . THR A 1 108 ? 26.930 -3.434 -38.929 1.00 88.00 108 THR A O 1
ATOM 773 N N . VAL A 1 109 ? 27.035 -1.503 -37.797 1.00 85.75 109 VAL A N 1
ATOM 774 C CA . VAL A 1 109 ? 26.733 -2.091 -36.489 1.00 85.75 109 VAL A CA 1
ATOM 775 C C . VAL A 1 109 ? 25.224 -2.140 -36.301 1.00 85.75 109 VAL A C 1
ATOM 777 O O . VAL A 1 109 ? 24.554 -1.121 -36.429 1.00 85.75 109 VAL A O 1
ATOM 780 N N . THR A 1 110 ? 24.687 -3.311 -35.963 1.00 84.88 110 THR A N 1
ATOM 781 C CA . THR A 1 110 ? 23.279 -3.459 -35.565 1.00 84.88 110 THR A CA 1
ATOM 782 C C . THR A 1 110 ? 23.166 -3.332 -34.051 1.00 84.88 110 THR A C 1
ATOM 784 O O . THR A 1 110 ? 23.777 -4.108 -33.317 1.00 84.88 110 THR A O 1
ATOM 787 N N . LEU A 1 111 ? 22.378 -2.363 -33.594 1.00 82.69 111 LEU A N 1
ATOM 788 C CA . LEU A 1 111 ? 22.114 -2.121 -32.178 1.00 82.69 111 LEU A CA 1
ATOM 789 C C . LEU A 1 111 ? 21.001 -3.044 -31.680 1.00 82.69 111 LEU A C 1
ATOM 791 O O . LEU A 1 111 ? 20.044 -3.328 -32.408 1.00 82.69 111 LEU A O 1
ATOM 795 N N . LYS A 1 112 ? 21.083 -3.495 -30.426 1.00 84.00 112 LYS A N 1
ATOM 796 C CA . LYS A 1 112 ? 20.007 -4.296 -29.827 1.00 84.00 112 LYS A CA 1
ATOM 797 C C . LYS A 1 112 ? 18.983 -3.401 -29.155 1.00 84.00 112 LYS A C 1
ATOM 799 O O . LYS A 1 112 ? 19.322 -2.431 -28.486 1.00 84.00 112 LYS A O 1
ATOM 804 N N . ALA A 1 113 ? 17.708 -3.742 -29.325 1.00 86.25 113 ALA A N 1
ATOM 805 C CA . ALA A 1 113 ? 16.634 -3.084 -28.596 1.00 86.25 113 ALA A CA 1
ATOM 806 C C . ALA A 1 113 ? 16.854 -3.247 -27.088 1.00 86.25 113 ALA A C 1
ATOM 808 O O . ALA A 1 113 ? 17.165 -4.349 -26.625 1.00 86.25 113 ALA A O 1
ATOM 809 N N . CYS A 1 114 ? 16.646 -2.174 -26.324 1.00 86.44 114 CYS A N 1
ATOM 810 C CA . CYS A 1 114 ? 16.685 -2.267 -24.873 1.00 86.44 114 CYS A CA 1
ATOM 811 C C . CYS A 1 114 ? 15.648 -3.297 -24.398 1.00 86.44 114 CYS A C 1
ATOM 813 O O . CYS A 1 114 ? 14.495 -3.256 -24.850 1.00 86.44 114 CYS A O 1
ATOM 815 N N . PRO A 1 115 ? 16.025 -4.241 -23.519 1.00 85.88 115 PRO A N 1
ATOM 816 C CA . PRO A 1 115 ? 15.079 -5.217 -23.005 1.00 85.88 115 PRO A CA 1
ATOM 817 C C . PRO A 1 115 ? 13.993 -4.526 -22.174 1.00 85.88 115 PRO A C 1
ATOM 819 O O . PRO A 1 115 ? 14.152 -3.394 -21.710 1.00 85.88 115 PRO A O 1
ATOM 822 N N . LYS A 1 116 ? 12.874 -5.226 -21.963 1.00 85.06 116 LYS A N 1
ATOM 823 C CA . LYS A 1 116 ? 11.841 -4.763 -21.031 1.00 85.06 116 LYS A CA 1
ATOM 824 C C . LYS A 1 116 ? 12.469 -4.562 -19.644 1.00 85.06 116 LYS A C 1
ATOM 826 O O . LYS A 1 116 ? 13.203 -5.424 -19.170 1.00 85.06 116 LYS A O 1
ATOM 831 N N . GLY A 1 117 ? 12.177 -3.433 -19.002 1.00 86.88 117 GLY A N 1
ATOM 832 C CA . GLY A 1 117 ? 12.838 -3.001 -17.766 1.00 86.88 117 GLY A CA 1
ATOM 833 C C . GLY A 1 117 ? 14.052 -2.099 -17.958 1.00 86.88 117 GLY A C 1
ATOM 834 O O . GLY A 1 117 ? 14.620 -1.666 -16.960 1.00 86.88 117 GLY A O 1
ATOM 835 N N . SER A 1 118 ? 14.401 -1.757 -19.197 1.00 89.12 118 SER A N 1
ATOM 836 C CA . SER A 1 118 ? 15.437 -0.772 -19.499 1.00 89.12 118 SER A CA 1
ATOM 837 C C . SER A 1 118 ? 14.990 0.178 -20.612 1.00 89.12 118 SER A C 1
ATOM 839 O O . SER A 1 118 ? 14.099 -0.138 -21.407 1.00 89.12 118 SER A O 1
ATOM 841 N N . TYR A 1 119 ? 15.612 1.351 -20.670 1.00 90.44 119 TYR A N 1
ATOM 842 C CA . TYR A 1 119 ? 15.336 2.389 -21.659 1.00 90.44 119 TYR A CA 1
ATOM 843 C C . TYR A 1 119 ? 16.625 3.048 -22.162 1.00 90.44 119 TYR A C 1
ATOM 845 O O . TYR A 1 119 ? 17.687 2.933 -21.554 1.00 90.44 119 TYR A O 1
ATOM 853 N N . SER A 1 120 ? 16.531 3.762 -23.278 1.00 88.69 120 SER A N 1
ATOM 854 C CA . SER A 1 120 ? 17.576 4.674 -23.754 1.00 88.69 120 SER A CA 1
ATOM 855 C C . SER A 1 120 ? 16.958 5.774 -24.613 1.00 88.69 120 SER A C 1
ATOM 857 O O . SER A 1 120 ? 15.798 5.673 -25.025 1.00 88.69 120 SER A O 1
ATOM 859 N N . SER A 1 121 ? 17.721 6.818 -24.941 1.00 85.62 121 SER A N 1
ATOM 860 C CA . SER A 1 121 ? 17.219 7.945 -25.741 1.00 85.62 121 SER A CA 1
ATOM 861 C C . SER A 1 121 ? 16.752 7.541 -27.144 1.00 85.62 121 SER A C 1
ATOM 863 O O . SER A 1 121 ? 15.966 8.268 -27.750 1.00 85.62 121 SER A O 1
ATOM 865 N N . SER A 1 122 ? 17.194 6.388 -27.654 1.00 82.81 122 SER A N 1
ATOM 866 C CA . SER A 1 122 ? 16.799 5.815 -28.946 1.00 82.81 122 SER A CA 1
ATOM 867 C C . SER A 1 122 ? 15.942 4.546 -28.821 1.00 82.81 122 SER A C 1
ATOM 869 O O . SER A 1 122 ? 15.376 4.103 -29.820 1.00 82.81 122 SER A O 1
ATOM 871 N N . GLY A 1 123 ? 15.845 3.955 -27.625 1.00 85.25 123 GLY A N 1
ATOM 872 C CA . GLY A 1 123 ? 15.277 2.624 -27.393 1.00 85.25 123 GLY A CA 1
ATOM 873 C C . GLY A 1 123 ? 16.226 1.467 -27.740 1.00 85.25 123 GLY A C 1
ATOM 874 O O . GLY A 1 123 ? 15.861 0.307 -27.567 1.00 85.25 123 GLY A O 1
ATOM 875 N N . PHE A 1 124 ? 17.440 1.751 -28.206 1.00 85.25 124 PHE A N 1
ATOM 876 C CA . PHE A 1 124 ? 18.473 0.757 -28.502 1.00 85.25 124 PHE A CA 1
ATOM 877 C C . PHE A 1 124 ? 19.696 0.946 -27.603 1.00 85.25 124 PHE A C 1
ATOM 879 O O . PHE A 1 124 ? 19.884 2.025 -27.033 1.00 85.25 124 PHE A O 1
ATOM 886 N N . ASP A 1 125 ? 20.525 -0.086 -27.468 1.00 79.88 125 ASP A N 1
ATOM 887 C CA . ASP A 1 125 ? 21.796 0.032 -26.765 1.00 79.88 125 ASP A CA 1
ATOM 888 C C . ASP A 1 125 ? 22.697 1.100 -27.409 1.00 79.88 125 ASP A C 1
ATOM 890 O O . ASP A 1 125 ? 22.695 1.326 -28.618 1.00 79.88 125 ASP A O 1
ATOM 894 N N . THR A 1 126 ? 23.393 1.858 -26.565 1.00 67.06 126 THR A N 1
ATOM 895 C CA . THR A 1 126 ? 24.172 3.041 -26.971 1.00 67.06 126 THR A CA 1
ATOM 896 C C . THR A 1 126 ? 25.658 2.753 -27.159 1.00 67.06 126 THR A C 1
ATOM 898 O O . THR A 1 126 ? 26.385 3.596 -27.675 1.00 67.06 126 THR A O 1
ATOM 901 N N . ASP A 1 127 ? 26.120 1.567 -26.773 1.00 63.06 127 ASP A N 1
ATOM 902 C CA . ASP A 1 127 ? 27.531 1.186 -26.774 1.00 63.06 127 ASP A CA 1
ATOM 903 C C . ASP A 1 127 ? 27.929 0.327 -27.985 1.00 63.06 127 ASP A C 1
ATOM 905 O O . ASP A 1 127 ? 29.091 -0.052 -28.109 1.00 63.06 127 ASP A O 1
ATOM 909 N N . GLY A 1 128 ? 26.989 0.015 -28.890 1.00 56.91 128 GLY A N 1
ATOM 910 C CA . GLY A 1 128 ? 27.269 -0.685 -30.152 1.00 56.91 128 GLY A CA 1
ATOM 911 C C . GLY A 1 128 ? 27.809 -2.111 -29.999 1.00 56.91 128 GLY A C 1
ATOM 912 O O . GLY A 1 128 ? 28.166 -2.741 -30.992 1.00 56.91 128 GLY A O 1
ATOM 913 N N . SER A 1 129 ? 27.864 -2.637 -28.773 1.00 55.31 129 SER A N 1
ATOM 914 C CA . SER A 1 129 ? 28.424 -3.952 -28.455 1.00 55.31 129 SER A CA 1
ATOM 915 C C . SER A 1 129 ? 27.442 -5.097 -28.721 1.00 55.31 129 SER A C 1
ATOM 917 O O . SER A 1 129 ? 27.817 -6.269 -28.655 1.00 55.31 129 SER A O 1
ATOM 919 N N . GLY A 1 130 ? 26.168 -4.780 -28.987 1.00 51.53 130 GLY A N 1
ATOM 920 C CA . GLY A 1 130 ? 25.107 -5.769 -29.132 1.00 51.53 130 GLY A CA 1
ATOM 921 C C . GLY A 1 130 ? 24.890 -6.584 -27.853 1.00 51.53 130 GLY A C 1
ATOM 922 O O . GLY A 1 130 ? 24.457 -7.737 -27.930 1.00 51.53 130 GLY A O 1
ATOM 923 N N . SER A 1 131 ? 25.218 -6.035 -26.681 1.00 51.22 131 SER A N 1
ATOM 924 C CA . SER A 1 131 ? 25.086 -6.709 -25.383 1.00 51.22 131 SER A CA 1
ATOM 925 C C . SER A 1 131 ? 24.062 -6.058 -24.445 1.00 51.22 131 SER A C 1
ATOM 927 O O . SER A 1 131 ? 23.742 -6.643 -23.413 1.00 51.22 131 SER A O 1
ATOM 929 N N . GLY A 1 132 ? 23.482 -4.905 -24.811 1.00 54.00 132 GLY A N 1
ATOM 930 C CA . GLY A 1 132 ? 22.505 -4.199 -23.974 1.00 54.00 132 GLY A CA 1
ATOM 931 C C . GLY A 1 132 ? 23.104 -3.295 -22.887 1.00 54.00 132 GLY A C 1
ATOM 932 O O . GLY A 1 132 ? 22.343 -2.691 -22.133 1.00 54.00 132 GLY A O 1
ATOM 933 N N . ALA A 1 133 ? 24.435 -3.168 -22.797 1.00 59.47 133 ALA A N 1
ATOM 934 C CA . ALA A 1 133 ? 25.114 -2.403 -21.743 1.00 59.47 133 ALA A CA 1
ATOM 935 C C . ALA A 1 133 ? 24.953 -0.872 -21.869 1.00 59.47 133 ALA A C 1
ATOM 937 O O . ALA A 1 133 ? 25.202 -0.146 -20.910 1.00 59.47 133 ALA A O 1
ATOM 938 N N . GLY A 1 134 ? 24.461 -0.374 -23.007 1.00 70.62 134 GLY A N 1
ATOM 939 C CA . GLY A 1 134 ? 24.104 1.032 -23.203 1.00 70.62 134 GLY A CA 1
ATOM 940 C C . GLY A 1 134 ? 22.649 1.412 -22.877 1.00 70.62 134 GLY A C 1
ATOM 941 O O . GLY A 1 134 ? 22.226 2.514 -23.235 1.00 70.62 134 GLY A O 1
ATOM 942 N N . CYS A 1 135 ? 21.872 0.523 -22.252 1.00 86.38 135 CYS A N 1
ATOM 943 C CA . CYS A 1 135 ? 20.514 0.810 -21.786 1.00 86.38 135 CYS A CA 1
ATOM 944 C C . CYS A 1 135 ? 20.504 1.103 -20.281 1.00 86.38 135 CYS A C 1
ATOM 946 O O . CYS A 1 135 ? 21.133 0.403 -19.491 1.00 86.38 135 CYS A O 1
ATOM 948 N N . THR A 1 136 ? 19.743 2.110 -19.864 1.00 89.19 136 THR A N 1
ATOM 949 C CA . THR A 1 136 ? 19.531 2.418 -18.450 1.00 89.19 136 THR A CA 1
ATOM 950 C C . THR A 1 136 ? 18.440 1.517 -17.889 1.00 89.19 136 THR A C 1
ATOM 952 O O . THR A 1 136 ? 17.312 1.515 -18.381 1.00 89.19 136 THR A O 1
ATOM 955 N N . THR A 1 137 ? 18.771 0.726 -16.871 1.00 89.88 137 THR A N 1
ATOM 956 C CA . THR A 1 137 ? 17.805 -0.134 -16.175 1.00 89.88 137 THR A CA 1
ATOM 957 C C . THR A 1 137 ? 16.909 0.697 -15.271 1.00 89.88 137 THR A C 1
ATOM 959 O O . THR A 1 137 ? 17.374 1.610 -14.591 1.00 89.88 137 THR A O 1
ATOM 962 N N . CYS A 1 138 ? 15.626 0.355 -15.237 1.00 89.56 138 CYS A N 1
ATOM 963 C CA . CYS A 1 138 ? 14.682 0.940 -14.304 1.00 89.56 138 CYS A CA 1
ATOM 964 C C . CYS A 1 138 ? 15.104 0.686 -12.851 1.00 89.56 138 CYS A C 1
ATOM 966 O O . CYS A 1 138 ? 15.570 -0.400 -12.500 1.00 89.56 138 CYS A O 1
ATOM 968 N N . ASN A 1 139 ? 14.859 1.669 -11.985 1.00 89.12 139 ASN A N 1
ATOM 969 C CA . ASN A 1 139 ? 14.962 1.494 -10.542 1.00 89.12 139 ASN A CA 1
ATOM 970 C C . ASN A 1 139 ? 14.117 0.309 -10.051 1.00 89.12 139 ASN A C 1
ATOM 972 O O . ASN A 1 139 ? 13.043 0.011 -10.592 1.00 89.12 139 ASN A O 1
ATOM 976 N N . ALA A 1 140 ? 14.588 -0.325 -8.975 1.00 82.56 140 ALA A N 1
ATOM 977 C CA . ALA A 1 140 ? 13.905 -1.444 -8.337 1.00 82.56 140 ALA A CA 1
ATOM 978 C C . ALA A 1 140 ? 12.425 -1.120 -8.062 1.00 82.56 140 ALA A C 1
ATOM 980 O O . ALA A 1 140 ? 12.090 -0.045 -7.566 1.00 82.56 140 ALA A O 1
ATOM 981 N N . GLY A 1 141 ? 11.541 -2.063 -8.399 1.00 79.88 141 GLY A N 1
ATOM 982 C CA . GLY A 1 141 ? 10.090 -1.912 -8.253 1.00 79.88 141 GLY A CA 1
ATOM 983 C C . GLY A 1 141 ? 9.374 -1.261 -9.443 1.00 79.88 141 GLY A C 1
ATOM 984 O O . GLY A 1 141 ? 8.147 -1.165 -9.409 1.00 79.88 141 GLY A O 1
ATOM 985 N N . THR A 1 142 ? 10.097 -0.867 -10.500 1.00 86.56 142 THR A N 1
ATOM 986 C CA . THR A 1 142 ? 9.512 -0.308 -11.731 1.00 86.56 142 THR A CA 1
ATOM 987 C C . THR A 1 142 ? 10.014 -1.008 -12.995 1.00 86.56 142 THR A C 1
ATOM 989 O O . THR A 1 142 ? 11.088 -1.608 -12.993 1.00 86.56 142 THR A O 1
ATOM 992 N N . GLN A 1 143 ? 9.242 -0.943 -14.081 1.00 89.06 143 GLN A N 1
ATOM 993 C CA . GLN A 1 143 ? 9.592 -1.553 -15.366 1.00 89.06 143 GLN A CA 1
ATOM 994 C C . GLN A 1 143 ? 9.093 -0.699 -16.542 1.00 89.06 143 GLN A C 1
ATOM 996 O O . GLN A 1 143 ? 8.119 0.044 -16.422 1.00 89.06 143 GLN A O 1
ATOM 1001 N N . THR A 1 144 ? 9.747 -0.807 -17.700 1.00 88.69 144 THR A N 1
ATOM 1002 C CA . THR A 1 144 ? 9.218 -0.251 -18.950 1.00 88.69 144 THR A CA 1
ATOM 1003 C C . THR A 1 144 ? 8.098 -1.137 -19.516 1.00 88.69 144 THR A C 1
ATOM 1005 O O . THR A 1 144 ? 8.115 -2.356 -19.310 1.00 88.69 144 THR A O 1
ATOM 1008 N N . PRO A 1 145 ? 7.118 -0.569 -20.241 1.00 84.44 145 PRO A N 1
ATOM 1009 C CA . PRO A 1 145 ? 5.995 -1.340 -20.773 1.00 84.44 145 PRO A CA 1
ATOM 1010 C C . PRO A 1 145 ? 6.421 -2.348 -21.844 1.00 84.44 145 PRO A C 1
ATOM 1012 O O . PRO A 1 145 ? 5.915 -3.471 -21.873 1.00 84.44 145 PRO A O 1
ATOM 1015 N N . ASN A 1 146 ? 7.402 -1.980 -22.673 1.00 83.81 146 ASN A N 1
ATOM 1016 C CA . ASN A 1 146 ? 7.790 -2.728 -23.862 1.00 83.81 146 ASN A CA 1
ATOM 1017 C C . ASN A 1 146 ? 9.315 -2.898 -23.945 1.00 83.81 146 ASN A C 1
ATOM 1019 O O . ASN A 1 146 ? 10.088 -2.163 -23.323 1.00 83.81 146 ASN A O 1
ATOM 1023 N N . THR A 1 147 ? 9.763 -3.824 -24.791 1.00 86.62 147 THR A N 1
ATOM 1024 C CA . THR A 1 147 ? 11.119 -3.754 -25.350 1.00 86.62 147 THR A CA 1
ATOM 1025 C C . THR A 1 147 ? 11.276 -2.480 -26.180 1.00 86.62 147 THR A C 1
ATOM 1027 O O . THR A 1 147 ? 10.291 -1.932 -26.672 1.00 86.62 147 THR A O 1
ATOM 1030 N N . GLN A 1 148 ? 12.513 -2.031 -26.377 1.00 89.75 148 GLN A N 1
ATOM 1031 C CA . GLN A 1 148 ? 12.846 -0.852 -27.176 1.00 89.75 148 GLN A CA 1
ATOM 1032 C C . GLN A 1 148 ? 12.243 0.461 -26.641 1.00 89.75 148 GLN A C 1
ATOM 1034 O O . GLN A 1 148 ? 11.904 1.371 -27.400 1.00 89.75 148 GLN A O 1
ATOM 1039 N N . THR A 1 149 ? 12.068 0.572 -25.324 1.00 90.00 149 THR A N 1
ATOM 1040 C CA . THR A 1 149 ? 11.447 1.762 -24.733 1.00 90.00 149 THR A CA 1
ATOM 1041 C C . THR A 1 149 ? 12.372 2.974 -24.856 1.00 90.00 149 THR A C 1
ATOM 1043 O O . THR A 1 149 ? 13.504 2.967 -24.370 1.00 90.00 149 THR A O 1
ATOM 1046 N N . LYS A 1 150 ? 11.867 4.032 -25.499 1.00 89.62 150 LYS A N 1
ATOM 1047 C CA . LYS A 1 150 ? 12.561 5.311 -25.647 1.00 89.62 150 LYS A CA 1
ATOM 1048 C C . LYS A 1 150 ? 12.349 6.179 -24.404 1.00 89.62 150 LYS A C 1
ATOM 1050 O O . LYS A 1 150 ? 11.210 6.424 -24.020 1.00 89.62 150 LYS A O 1
ATOM 1055 N N . GLY A 1 151 ? 13.429 6.681 -23.817 1.00 89.06 151 GLY A N 1
ATOM 1056 C CA . GLY A 1 151 ? 13.391 7.539 -22.636 1.00 89.06 151 GLY A CA 1
ATOM 1057 C C . GLY A 1 151 ? 14.748 8.148 -22.314 1.00 89.06 151 GLY A C 1
ATOM 1058 O O . GLY A 1 151 ? 15.786 7.618 -22.697 1.00 89.06 151 GLY A O 1
ATOM 1059 N N . THR A 1 152 ? 14.751 9.275 -21.615 1.00 88.75 152 THR A N 1
ATOM 1060 C CA . THR A 1 152 ? 15.981 9.927 -21.132 1.00 88.75 152 THR A CA 1
ATOM 1061 C C . THR A 1 152 ? 16.147 9.812 -19.622 1.00 88.75 152 THR A C 1
ATOM 1063 O O . THR A 1 152 ? 17.233 10.060 -19.108 1.00 88.75 152 THR A O 1
ATOM 1066 N N . ASP A 1 153 ? 15.093 9.409 -18.916 1.00 89.69 153 ASP A N 1
ATOM 1067 C CA . ASP A 1 153 ? 15.047 9.309 -17.464 1.00 89.69 153 ASP A CA 1
ATOM 1068 C C . ASP A 1 153 ? 14.012 8.264 -17.005 1.00 89.69 153 ASP A C 1
ATOM 1070 O O . ASP A 1 153 ? 13.334 7.615 -17.810 1.00 89.69 153 ASP A O 1
ATOM 1074 N N . GLN A 1 154 ? 13.896 8.119 -15.684 1.00 89.19 154 GLN A N 1
ATOM 1075 C CA . GLN A 1 154 ? 13.070 7.116 -15.017 1.00 89.19 154 GLN A CA 1
ATOM 1076 C C . GLN A 1 154 ? 11.564 7.241 -15.322 1.00 89.19 154 GLN A C 1
ATOM 1078 O O . GLN A 1 154 ? 10.824 6.297 -15.057 1.00 89.19 154 GLN A O 1
ATOM 1083 N N . SER A 1 155 ? 11.088 8.348 -15.906 1.00 89.31 155 SER A N 1
ATOM 1084 C CA . SER A 1 155 ? 9.688 8.486 -16.339 1.00 89.31 155 SER A CA 1
ATOM 1085 C C . SER A 1 155 ? 9.285 7.472 -17.416 1.00 89.31 155 SER A C 1
ATOM 1087 O O . SER A 1 155 ? 8.103 7.165 -17.549 1.00 89.31 155 SER A O 1
ATOM 1089 N N . ALA A 1 156 ? 10.252 6.886 -18.132 1.00 88.44 156 ALA A N 1
ATOM 1090 C CA . ALA A 1 156 ? 10.014 5.789 -19.070 1.00 88.44 156 ALA A CA 1
ATOM 1091 C C . ALA A 1 156 ? 9.618 4.463 -18.384 1.00 88.44 156 ALA A C 1
ATOM 1093 O O . ALA A 1 156 ? 9.083 3.557 -19.029 1.00 88.44 156 ALA A O 1
ATOM 1094 N N . CYS A 1 157 ? 9.872 4.337 -17.080 1.00 89.12 157 CYS A N 1
ATOM 1095 C CA . CYS A 1 157 ? 9.584 3.157 -16.270 1.00 89.12 157 CYS A CA 1
ATOM 1096 C C . CYS A 1 157 ? 8.243 3.317 -15.553 1.00 89.12 157 CYS A C 1
ATOM 1098 O O . CYS A 1 157 ? 8.181 3.644 -14.367 1.00 89.12 157 CYS A O 1
ATOM 1100 N N . THR A 1 158 ? 7.161 3.125 -16.299 1.00 85.06 158 THR A N 1
ATOM 1101 C CA . THR A 1 158 ? 5.802 3.421 -15.833 1.00 85.06 158 THR A CA 1
ATOM 1102 C C . THR A 1 158 ? 5.133 2.268 -15.093 1.00 85.06 158 THR A C 1
ATOM 1104 O O . THR A 1 158 ? 4.260 2.524 -14.268 1.00 85.06 158 THR A O 1
ATOM 1107 N N . LEU A 1 159 ? 5.531 1.018 -15.351 1.00 85.94 159 LEU A N 1
ATOM 1108 C CA . LEU A 1 159 ? 4.900 -0.148 -14.734 1.00 85.94 159 LEU A CA 1
ATOM 1109 C C . LEU A 1 159 ? 5.404 -0.353 -13.310 1.00 85.94 159 LEU A C 1
ATOM 1111 O O . LEU A 1 159 ? 6.611 -0.287 -13.066 1.00 85.94 159 LEU A O 1
ATOM 1115 N N . LYS A 1 160 ? 4.500 -0.656 -12.379 1.00 85.25 160 LYS A N 1
ATOM 1116 C CA . LYS A 1 160 ? 4.824 -0.897 -10.966 1.00 85.25 160 LYS A CA 1
ATOM 1117 C C . LYS A 1 160 ? 4.746 -2.374 -10.630 1.00 85.25 160 LYS A C 1
ATOM 1119 O O . LYS A 1 160 ? 3.914 -3.105 -11.159 1.00 85.25 160 LYS A O 1
ATOM 1124 N N . ALA A 1 161 ? 5.623 -2.827 -9.739 1.00 87.62 161 ALA A N 1
ATOM 1125 C CA . ALA A 1 161 ? 5.573 -4.197 -9.247 1.00 87.62 161 ALA A CA 1
ATOM 1126 C C . ALA A 1 161 ? 4.221 -4.482 -8.575 1.00 87.62 161 ALA A C 1
ATOM 1128 O O . ALA A 1 161 ? 3.726 -3.668 -7.790 1.00 87.62 161 ALA A O 1
ATOM 1129 N N . CYS A 1 162 ? 3.648 -5.657 -8.839 1.00 87.25 162 CYS A N 1
ATOM 1130 C CA . CYS A 1 162 ? 2.459 -6.099 -8.124 1.00 87.25 162 CYS A CA 1
ATOM 1131 C C . CYS A 1 162 ? 2.771 -6.202 -6.629 1.00 87.25 162 CYS A C 1
ATOM 1133 O O . CYS A 1 162 ? 3.771 -6.803 -6.227 1.00 87.25 162 CYS A O 1
ATOM 1135 N N . ALA A 1 163 ? 1.919 -5.606 -5.798 1.00 85.69 163 ALA A N 1
ATOM 1136 C CA . ALA A 1 163 ? 2.042 -5.727 -4.352 1.00 85.69 163 ALA A CA 1
ATOM 1137 C C . ALA A 1 163 ? 1.888 -7.192 -3.910 1.00 85.69 163 ALA A C 1
ATOM 1139 O O . ALA A 1 163 ? 1.286 -8.008 -4.611 1.00 85.69 163 ALA A O 1
ATOM 1140 N N . LYS A 1 164 ? 2.414 -7.522 -2.727 1.00 85.06 164 LYS A N 1
ATOM 1141 C CA . LYS A 1 164 ? 2.188 -8.836 -2.114 1.00 85.06 164 LYS A CA 1
ATOM 1142 C C . LYS A 1 164 ? 0.681 -9.096 -1.977 1.00 85.06 164 LYS A C 1
ATOM 1144 O O . LYS A 1 164 ? -0.077 -8.176 -1.683 1.00 85.06 164 LYS A O 1
ATOM 1149 N N . GLY A 1 165 ? 0.262 -10.333 -2.225 1.00 84.94 165 GLY A N 1
ATOM 1150 C CA . GLY A 1 165 ? -1.150 -10.703 -2.354 1.00 84.94 165 GLY A CA 1
ATOM 1151 C C . GLY A 1 165 ? -1.700 -10.575 -3.774 1.00 84.94 165 GLY A C 1
ATOM 1152 O O . GLY A 1 165 ? -2.795 -11.070 -4.024 1.00 84.94 165 GLY A O 1
ATOM 1153 N N . ASN A 1 166 ? -0.939 -9.994 -4.707 1.00 88.31 166 ASN A N 1
ATOM 1154 C CA . ASN A 1 166 ? -1.305 -9.896 -6.114 1.00 88.31 166 ASN A CA 1
ATOM 1155 C C . ASN A 1 166 ? -0.197 -10.460 -7.020 1.00 88.31 166 ASN A C 1
ATOM 1157 O O . ASN A 1 166 ? 0.988 -10.448 -6.675 1.00 88.31 166 ASN A O 1
ATOM 1161 N N . PHE A 1 167 ? -0.578 -10.916 -8.211 1.00 91.19 167 PHE A N 1
ATOM 1162 C CA . PHE A 1 167 ? 0.328 -11.483 -9.209 1.00 91.19 167 PHE A CA 1
ATOM 1163 C C . PHE A 1 167 ? -0.034 -11.038 -10.629 1.00 91.19 167 PHE A C 1
ATOM 1165 O O . PHE A 1 167 ? -1.140 -10.570 -10.897 1.00 91.19 167 PHE A O 1
ATOM 1172 N N . SER A 1 168 ? 0.901 -11.197 -11.560 1.00 91.62 168 SER A N 1
ATOM 1173 C CA . SER A 1 168 ? 0.641 -11.056 -12.996 1.00 91.62 168 SER A CA 1
ATOM 1174 C C . SER A 1 168 ? 1.644 -11.880 -13.800 1.00 91.62 168 SER A C 1
ATOM 1176 O O . SER A 1 168 ? 2.658 -12.330 -13.261 1.00 91.62 168 SER A O 1
ATOM 1178 N N . ALA A 1 169 ? 1.416 -12.033 -15.106 1.00 88.94 169 ALA A N 1
ATOM 1179 C CA . ALA A 1 169 ? 2.302 -12.810 -15.976 1.00 88.94 169 ALA A CA 1
ATOM 1180 C C . ALA A 1 169 ? 3.746 -12.271 -16.027 1.00 88.94 169 ALA A C 1
ATOM 1182 O O . ALA A 1 169 ? 4.659 -13.015 -16.372 1.00 88.94 169 ALA A O 1
ATOM 1183 N N . SER A 1 170 ? 3.969 -10.998 -15.678 1.00 84.25 170 SER A N 1
ATOM 1184 C CA . SER A 1 170 ? 5.308 -10.402 -15.560 1.00 84.25 170 SER A CA 1
ATOM 1185 C C . SER A 1 170 ? 5.685 -9.976 -14.138 1.00 84.25 170 SER A C 1
ATOM 1187 O O . SER A 1 170 ? 6.798 -9.498 -13.939 1.00 84.25 170 SER A O 1
ATOM 1189 N N . GLY A 1 171 ? 4.787 -10.104 -13.156 1.00 88.31 171 GLY A N 1
ATOM 1190 C CA . GLY A 1 171 ? 4.964 -9.582 -11.793 1.00 88.31 171 GLY A CA 1
ATOM 1191 C C . GLY A 1 171 ? 4.849 -8.054 -11.671 1.00 88.31 171 GLY A C 1
ATOM 1192 O O . GLY A 1 171 ? 5.003 -7.507 -10.583 1.00 88.31 171 GLY A O 1
ATOM 1193 N N . PHE A 1 172 ? 4.552 -7.358 -12.765 1.00 88.06 172 PHE A N 1
ATOM 1194 C CA . PHE A 1 172 ? 4.284 -5.918 -12.808 1.00 88.06 172 PHE A CA 1
ATOM 1195 C C . PHE A 1 172 ? 2.848 -5.682 -13.273 1.00 88.06 172 PHE A C 1
ATOM 1197 O O . PHE A 1 172 ? 2.275 -6.540 -13.952 1.00 88.06 172 PHE A O 1
ATOM 1204 N N . ASP A 1 173 ? 2.271 -4.538 -12.926 1.00 85.38 173 ASP A N 1
ATOM 1205 C CA . ASP A 1 173 ? 1.023 -4.093 -13.531 1.00 85.38 173 ASP A CA 1
ATOM 1206 C C . ASP A 1 173 ? 1.187 -3.883 -15.050 1.00 85.38 173 ASP A C 1
ATOM 1208 O O . ASP A 1 173 ? 2.287 -3.929 -15.605 1.00 85.38 173 ASP A O 1
ATOM 1212 N N . THR A 1 174 ? 0.068 -3.745 -15.755 1.00 71.50 174 THR A N 1
ATOM 1213 C CA . THR A 1 174 ? 0.047 -3.652 -17.222 1.00 71.50 174 THR A CA 1
ATOM 1214 C C . THR A 1 174 ? -0.010 -2.213 -17.723 1.00 71.50 174 THR A C 1
ATOM 1216 O O . THR A 1 174 ? 0.197 -1.979 -18.909 1.00 71.50 174 THR A O 1
ATOM 1219 N N . ASP A 1 175 ? -0.300 -1.253 -16.844 1.00 67.88 175 ASP A N 1
ATOM 1220 C CA . ASP A 1 175 ? -0.599 0.139 -17.190 1.00 67.88 175 ASP A CA 1
ATOM 1221 C C . ASP A 1 175 ? -0.040 1.177 -16.190 1.00 67.88 175 ASP A C 1
ATOM 1223 O O . ASP A 1 175 ? -0.312 2.367 -16.340 1.00 67.88 175 ASP A O 1
ATOM 1227 N N . GLY A 1 176 ? 0.726 0.768 -15.170 1.00 61.62 176 GLY A N 1
ATOM 1228 C CA . GLY A 1 176 ? 1.259 1.663 -14.133 1.00 61.62 176 GLY A CA 1
ATOM 1229 C C . GLY A 1 176 ? 0.248 2.126 -13.073 1.00 61.62 176 GLY A C 1
ATOM 1230 O O . GLY A 1 176 ? 0.619 2.875 -12.159 1.00 61.62 176 GLY A O 1
ATOM 1231 N N . SER A 1 177 ? -1.023 1.711 -13.175 1.00 62.53 177 SER A N 1
ATOM 1232 C CA . SER A 1 177 ? -2.107 2.102 -12.261 1.00 62.53 177 SER A CA 1
ATOM 1233 C C . SER A 1 177 ? -2.366 1.080 -11.143 1.00 62.53 177 SER A C 1
ATOM 1235 O O . SER A 1 177 ? -3.167 1.334 -10.243 1.00 62.53 177 SER A O 1
ATOM 1237 N N . GLY A 1 178 ? -1.691 -0.074 -11.175 1.00 58.53 178 GLY A N 1
ATOM 1238 C CA . GLY A 1 178 ? -1.963 -1.224 -10.310 1.00 58.53 178 GLY A CA 1
ATOM 1239 C C . GLY A 1 178 ? -3.115 -2.128 -10.776 1.00 58.53 178 GLY A C 1
ATOM 1240 O O . GLY A 1 178 ? -3.308 -3.191 -10.186 1.00 58.53 178 GLY A O 1
ATOM 1241 N N . ALA A 1 179 ? -3.851 -1.771 -11.838 1.00 65.75 179 ALA A N 1
ATOM 1242 C CA . ALA A 1 179 ? -5.002 -2.540 -12.332 1.00 65.75 179 ALA A CA 1
ATOM 1243 C C . ALA A 1 179 ? -4.623 -3.842 -13.067 1.00 65.75 179 ALA A C 1
ATOM 1245 O O . ALA A 1 179 ? -5.441 -4.752 -13.180 1.00 65.75 179 ALA A O 1
ATOM 1246 N N . GLY A 1 180 ? -3.380 -3.962 -13.542 1.00 76.44 180 GLY A N 1
ATOM 1247 C CA . GLY A 1 180 ? -2.885 -5.164 -14.229 1.00 76.44 180 GLY A CA 1
ATOM 1248 C C . GLY A 1 180 ? -2.495 -6.335 -13.324 1.00 76.44 180 GLY A C 1
ATOM 1249 O O . GLY A 1 180 ? -2.009 -7.353 -13.818 1.00 76.44 180 GLY A O 1
ATOM 1250 N N . CYS A 1 181 ? -2.662 -6.195 -12.009 1.00 89.06 181 CYS A N 1
ATOM 1251 C CA . CYS A 1 181 ? -2.338 -7.229 -11.037 1.00 89.06 181 CYS A CA 1
ATOM 1252 C C . CYS A 1 181 ? -3.608 -7.962 -10.593 1.00 89.06 181 CYS A C 1
ATOM 1254 O O . CYS A 1 181 ? -4.573 -7.351 -10.140 1.00 89.06 181 CYS A O 1
ATOM 1256 N N . THR A 1 182 ? -3.593 -9.288 -10.690 1.00 90.00 182 THR A N 1
ATOM 1257 C CA . THR A 1 182 ? -4.680 -10.153 -10.225 1.00 90.00 182 THR A CA 1
ATOM 1258 C C . THR A 1 182 ? -4.506 -10.439 -8.741 1.00 90.00 182 THR A C 1
ATOM 1260 O O . THR A 1 182 ? -3.429 -10.851 -8.313 1.00 90.00 182 THR A O 1
ATOM 1263 N N . ALA A 1 183 ? -5.560 -10.227 -7.955 1.00 88.25 183 ALA A N 1
ATOM 1264 C CA . ALA A 1 183 ? -5.542 -10.523 -6.530 1.00 88.25 183 ALA A CA 1
ATOM 1265 C C . ALA A 1 183 ? -5.651 -12.027 -6.257 1.00 88.25 183 ALA A C 1
ATOM 1267 O O . ALA A 1 183 ? -6.382 -12.760 -6.935 1.00 88.25 183 ALA A O 1
ATOM 1268 N N . CYS A 1 184 ? -4.953 -12.478 -5.219 1.00 87.50 184 CYS A N 1
ATOM 1269 C CA . CYS A 1 184 ? -5.139 -13.816 -4.689 1.00 87.50 184 CYS A CA 1
ATOM 1270 C C . CYS A 1 184 ? -6.571 -14.017 -4.185 1.00 87.50 184 CYS A C 1
ATOM 1272 O O . CYS A 1 184 ? -7.228 -13.089 -3.701 1.00 87.50 184 CYS A O 1
ATOM 1274 N N . ASN A 1 185 ? -7.052 -15.256 -4.275 1.00 88.19 185 ASN A N 1
ATOM 1275 C CA . ASN A 1 185 ? -8.334 -15.626 -3.693 1.00 88.19 185 ASN A CA 1
ATOM 1276 C C . ASN A 1 185 ? -8.339 -15.368 -2.182 1.00 88.19 185 ASN A C 1
ATOM 1278 O O . ASN A 1 185 ? -7.317 -15.467 -1.496 1.00 88.19 185 ASN A O 1
ATOM 1282 N N . VAL A 1 186 ? -9.527 -15.084 -1.654 1.00 80.75 186 VAL A N 1
ATOM 1283 C CA . VAL A 1 186 ? -9.745 -14.835 -0.227 1.00 80.75 186 VAL A CA 1
ATOM 1284 C C . VAL A 1 186 ? -9.117 -15.947 0.626 1.00 80.75 186 VAL A C 1
ATOM 1286 O O . VAL A 1 186 ? -9.352 -17.127 0.380 1.00 80.75 186 VAL A O 1
ATOM 1289 N N . GLY A 1 187 ? -8.330 -15.563 1.637 1.00 78.81 187 GLY A N 1
ATOM 1290 C CA . GLY A 1 187 ? -7.623 -16.497 2.523 1.00 78.81 187 GLY A CA 1
ATOM 1291 C C . GLY A 1 187 ? -6.237 -16.930 2.030 1.00 78.81 187 GLY A C 1
ATOM 1292 O O . GLY A 1 187 ? -5.523 -17.613 2.765 1.00 78.81 187 GLY A O 1
ATOM 1293 N N . THR A 1 188 ? -5.815 -16.489 0.842 1.00 86.12 188 THR A N 1
ATOM 1294 C CA . THR A 1 188 ? -4.483 -16.764 0.280 1.00 86.12 188 THR A CA 1
ATOM 1295 C C . THR A 1 188 ? -3.745 -15.482 -0.110 1.00 86.12 188 THR A C 1
ATOM 1297 O O . THR A 1 188 ? -4.355 -14.428 -0.280 1.00 86.12 188 THR A O 1
ATOM 1300 N N . SER A 1 189 ? -2.421 -15.557 -0.225 1.00 87.31 189 SER A N 1
ATOM 1301 C CA . SER A 1 189 ? -1.545 -14.455 -0.622 1.00 87.31 189 SER A CA 1
ATOM 1302 C C . SER A 1 189 ? -0.300 -14.989 -1.332 1.00 87.31 189 SER A C 1
ATOM 1304 O O . SER A 1 189 ? 0.052 -16.167 -1.213 1.00 87.31 189 SER A O 1
ATOM 1306 N N . THR A 1 190 ? 0.374 -14.125 -2.083 1.00 89.75 190 THR A N 1
ATOM 1307 C CA . THR A 1 190 ? 1.659 -14.450 -2.702 1.00 89.75 190 THR A CA 1
ATOM 1308 C C . THR A 1 190 ? 2.790 -14.390 -1.666 1.00 89.75 190 THR A C 1
ATOM 1310 O O . THR A 1 190 ? 2.699 -13.644 -0.685 1.00 89.75 190 THR A O 1
ATOM 1313 N N . PRO A 1 191 ? 3.890 -15.143 -1.852 1.00 88.12 191 PRO A N 1
ATOM 1314 C CA . PRO A 1 191 ? 5.016 -15.111 -0.920 1.00 88.12 191 PRO A CA 1
ATOM 1315 C C . PRO A 1 191 ? 5.709 -13.744 -0.885 1.00 88.12 191 PRO A C 1
ATOM 1317 O O . PRO A 1 191 ? 6.055 -13.263 0.194 1.00 88.12 191 PRO A O 1
ATOM 1320 N N . ASN A 1 192 ? 5.845 -13.091 -2.044 1.00 86.56 192 ASN A N 1
ATOM 1321 C CA . ASN A 1 192 ? 6.606 -11.856 -2.215 1.00 86.56 192 ASN A CA 1
ATOM 1322 C C . ASN A 1 192 ? 5.825 -10.825 -3.060 1.00 86.56 192 ASN A C 1
ATOM 1324 O O . ASN A 1 192 ? 4.923 -11.197 -3.821 1.00 86.56 192 ASN A O 1
ATOM 1328 N N . PRO A 1 193 ? 6.187 -9.531 -3.001 1.00 87.25 193 PRO A N 1
ATOM 1329 C CA . PRO A 1 193 ? 5.877 -8.592 -4.078 1.00 87.25 193 PRO A CA 1
ATOM 1330 C C . PRO A 1 193 ? 6.447 -9.076 -5.423 1.00 87.25 193 PRO A C 1
ATOM 1332 O O . PRO A 1 193 ? 7.333 -9.928 -5.459 1.00 87.25 193 PRO A O 1
ATOM 1335 N N . GLN A 1 194 ? 5.955 -8.514 -6.526 1.00 90.44 194 GLN A N 1
ATOM 1336 C CA . GLN A 1 194 ? 6.382 -8.836 -7.892 1.00 90.44 194 GLN A CA 1
ATOM 1337 C C . GLN A 1 194 ? 6.252 -10.330 -8.249 1.00 90.44 194 GLN A C 1
ATOM 1339 O O . GLN A 1 194 ? 7.068 -10.890 -8.982 1.00 90.44 194 GLN A O 1
ATOM 1344 N N . THR A 1 195 ? 5.234 -11.008 -7.716 1.00 91.75 195 THR A N 1
ATOM 1345 C CA . THR A 1 195 ? 5.044 -12.439 -7.980 1.00 91.75 195 THR A CA 1
ATOM 1346 C C . THR A 1 195 ? 4.597 -12.666 -9.423 1.00 91.75 195 THR A C 1
ATOM 1348 O O . THR A 1 195 ? 3.593 -12.111 -9.874 1.00 91.75 195 THR A O 1
ATOM 1351 N N . ILE A 1 196 ? 5.355 -13.499 -10.136 1.00 91.25 196 ILE A N 1
ATOM 1352 C CA . ILE A 1 196 ? 5.099 -13.879 -11.526 1.00 91.25 196 ILE A CA 1
ATOM 1353 C C . ILE A 1 196 ? 4.197 -15.114 -11.546 1.00 91.25 196 ILE A C 1
ATOM 1355 O O . ILE A 1 196 ? 4.550 -16.139 -10.968 1.00 91.25 196 ILE A O 1
ATOM 1359 N N . GLY A 1 197 ? 3.055 -15.026 -12.224 1.00 92.31 197 GLY A N 1
ATOM 1360 C CA . GLY A 1 197 ? 2.102 -16.125 -12.352 1.00 92.31 197 GLY A CA 1
ATOM 1361 C C . GLY A 1 197 ? 0.930 -15.793 -13.267 1.00 92.31 197 GLY A C 1
ATOM 1362 O O . GLY A 1 197 ? 0.652 -14.629 -13.547 1.00 92.31 197 GLY A O 1
ATOM 1363 N N . THR A 1 198 ? 0.227 -16.820 -13.733 1.00 92.06 198 THR A N 1
ATOM 1364 C CA . THR A 1 198 ? -0.977 -16.674 -14.571 1.00 92.06 198 THR A CA 1
ATOM 1365 C C . THR A 1 198 ? -2.252 -17.126 -13.869 1.00 92.06 198 THR A C 1
ATOM 1367 O O . THR A 1 198 ? -3.342 -16.880 -14.376 1.00 92.06 198 THR A O 1
ATOM 1370 N N . ASP A 1 199 ? -2.135 -17.768 -12.706 1.00 93.19 199 ASP A N 1
ATOM 1371 C CA . ASP A 1 199 ? -3.257 -18.310 -11.946 1.00 93.19 199 ASP A CA 1
ATOM 1372 C C . ASP A 1 199 ? -2.965 -18.352 -10.435 1.00 93.19 199 ASP A C 1
ATOM 1374 O O . ASP A 1 199 ? -1.875 -18.015 -9.975 1.00 93.19 199 ASP A O 1
ATOM 1378 N N . GLN A 1 200 ? -3.962 -18.785 -9.660 1.00 93.75 200 GLN A N 1
ATOM 1379 C CA . GLN A 1 200 ? -3.954 -18.803 -8.194 1.00 93.75 200 GLN A CA 1
ATOM 1380 C C . GLN A 1 200 ? -2.937 -19.778 -7.568 1.00 93.75 200 GLN A C 1
ATOM 1382 O O . GLN A 1 200 ? -2.750 -19.746 -6.353 1.00 93.75 200 GLN A O 1
ATOM 1387 N N . SER A 1 201 ? -2.254 -20.631 -8.341 1.00 94.75 201 SER A N 1
ATOM 1388 C CA . SER A 1 201 ? -1.236 -21.553 -7.805 1.00 94.75 201 SER A CA 1
ATOM 1389 C C . SER A 1 201 ? -0.041 -20.834 -7.168 1.00 94.75 201 SER A C 1
ATOM 1391 O O . SER A 1 201 ? 0.624 -21.397 -6.300 1.00 94.75 201 SER A O 1
ATOM 1393 N N . VAL A 1 202 ? 0.204 -19.572 -7.538 1.00 93.75 202 VAL A N 1
ATOM 1394 C CA . VAL A 1 202 ? 1.264 -18.737 -6.947 1.00 93.75 202 VAL A CA 1
ATOM 1395 C C . VAL A 1 202 ? 0.884 -18.132 -5.589 1.00 93.75 202 VAL A C 1
ATOM 1397 O O . VAL A 1 202 ? 1.740 -17.589 -4.887 1.00 93.75 202 VAL A O 1
ATOM 1400 N N . CYS A 1 203 ? -0.384 -18.243 -5.188 1.00 91.31 203 CYS A N 1
ATOM 1401 C CA . CYS A 1 203 ? -0.914 -17.761 -3.914 1.00 91.31 203 CYS A CA 1
ATOM 1402 C C . CYS A 1 203 ? -0.752 -18.823 -2.816 1.00 91.31 203 CYS A C 1
ATOM 1404 O O . CYS A 1 203 ? -1.719 -19.383 -2.302 1.00 91.31 203 CYS A O 1
ATOM 1406 N N . THR A 1 204 ? 0.496 -19.143 -2.481 1.00 90.31 204 THR A N 1
ATOM 1407 C CA . THR A 1 204 ? 0.841 -20.265 -1.593 1.00 90.31 204 THR A CA 1
ATOM 1408 C C . THR A 1 204 ? 0.780 -19.933 -0.102 1.00 90.31 204 THR A C 1
ATOM 1410 O O . THR A 1 204 ? 0.782 -20.838 0.732 1.00 90.31 204 THR A O 1
ATOM 1413 N N . VAL A 1 205 ? 0.717 -18.651 0.267 1.00 86.25 205 VAL A N 1
ATOM 1414 C CA . VAL A 1 205 ? 0.668 -18.220 1.668 1.00 86.25 205 VAL A CA 1
ATOM 1415 C C . VAL A 1 205 ? -0.778 -18.199 2.140 1.00 86.25 205 VAL A C 1
ATOM 1417 O O . VAL A 1 205 ? -1.605 -17.496 1.573 1.00 86.25 205 VAL A O 1
ATOM 1420 N N . THR A 1 206 ? -1.096 -18.923 3.212 1.00 83.25 206 THR A N 1
ATOM 1421 C CA . THR A 1 206 ? -2.410 -18.818 3.864 1.00 83.25 206 THR A CA 1
ATOM 1422 C C . THR A 1 206 ? -2.424 -17.622 4.810 1.00 83.25 206 THR A C 1
ATOM 1424 O O . THR A 1 206 ? -1.585 -17.536 5.708 1.00 83.25 206 THR A O 1
ATOM 1427 N N . VAL A 1 207 ? -3.384 -16.713 4.636 1.00 80.62 207 VAL A N 1
ATOM 1428 C CA . VAL A 1 207 ? -3.517 -15.515 5.478 1.00 80.62 207 VAL A CA 1
ATOM 1429 C C . VAL A 1 207 ? -4.578 -15.704 6.554 1.00 80.62 207 VAL A C 1
ATOM 1431 O O . VAL A 1 207 ? -5.634 -16.298 6.328 1.00 80.62 207 VAL A O 1
ATOM 1434 N N . LYS A 1 208 ? -4.294 -15.211 7.763 1.00 82.62 208 LYS A N 1
ATOM 1435 C CA . LYS A 1 208 ? -5.194 -15.363 8.912 1.00 82.62 208 LYS A CA 1
ATOM 1436 C C . LYS A 1 208 ? -6.312 -14.327 8.852 1.00 82.62 208 LYS A C 1
ATOM 1438 O O . LYS A 1 208 ? -6.088 -13.178 8.476 1.00 82.62 208 LYS A O 1
ATOM 1443 N N . ALA A 1 209 ? -7.518 -14.729 9.245 1.00 86.81 209 ALA A N 1
ATOM 1444 C CA . ALA A 1 209 ? -8.615 -13.790 9.443 1.00 86.81 209 ALA A CA 1
ATOM 1445 C C . ALA A 1 209 ? -8.241 -12.772 10.529 1.00 86.81 209 ALA A C 1
ATOM 1447 O O . ALA A 1 209 ? -7.652 -13.146 11.548 1.00 86.81 209 ALA A O 1
ATOM 1448 N N . CYS A 1 210 ? -8.613 -11.506 10.336 1.00 88.38 210 CYS A N 1
ATOM 1449 C CA . CYS A 1 210 ? -8.431 -10.499 11.374 1.00 88.38 210 CYS A CA 1
ATOM 1450 C C . CYS A 1 210 ? -9.216 -10.912 12.623 1.00 88.38 210 CYS A C 1
ATOM 1452 O O . CYS A 1 210 ? -10.400 -11.254 12.547 1.00 88.38 210 CYS A O 1
ATOM 1454 N N . ALA A 1 211 ? -8.554 -10.915 13.778 1.00 88.06 211 ALA A N 1
ATOM 1455 C CA . ALA A 1 211 ? -9.206 -11.238 15.039 1.00 88.06 211 ALA A CA 1
ATOM 1456 C C . ALA A 1 211 ? -10.265 -10.181 15.397 1.00 88.06 211 ALA A C 1
ATOM 1458 O O . ALA A 1 211 ? -10.249 -9.058 14.886 1.00 88.06 211 ALA A O 1
ATOM 1459 N N . LYS A 1 212 ? -11.180 -10.533 16.306 1.00 87.56 212 LYS A N 1
ATOM 1460 C CA . LYS A 1 212 ? -12.106 -9.557 16.890 1.00 87.56 212 LYS A CA 1
ATOM 1461 C C . LYS A 1 212 ? -11.303 -8.405 17.513 1.00 87.56 212 LYS A C 1
ATOM 1463 O O . LYS A 1 212 ? -10.319 -8.651 18.205 1.00 87.56 212 LYS A O 1
ATOM 1468 N N . GLY A 1 213 ? -11.726 -7.168 17.267 1.00 89.25 213 GLY A N 1
ATOM 1469 C CA . GLY A 1 213 ? -10.975 -5.962 17.626 1.00 89.25 213 GLY A CA 1
ATOM 1470 C C . GLY A 1 213 ? -10.055 -5.429 16.525 1.00 89.25 213 GLY A C 1
ATOM 1471 O O . GLY A 1 213 ? -9.462 -4.372 16.724 1.00 89.25 213 GLY A O 1
ATOM 1472 N N . SER A 1 214 ? -9.982 -6.096 15.370 1.00 91.62 214 SER A N 1
ATOM 1473 C CA . SER A 1 214 ? -9.241 -5.621 14.199 1.00 91.62 214 SER A CA 1
ATOM 1474 C C . SER A 1 214 ? -10.037 -5.796 12.901 1.00 91.62 214 SER A C 1
ATOM 1476 O O . SER A 1 214 ? -10.955 -6.619 12.824 1.00 91.62 214 SER A O 1
ATOM 1478 N N . TYR A 1 215 ? -9.673 -5.031 11.872 1.00 92.12 215 TYR A N 1
ATOM 1479 C CA . TYR A 1 215 ? -10.298 -5.049 10.549 1.00 92.12 215 TYR A CA 1
ATOM 1480 C C . TYR A 1 215 ? -9.266 -4.909 9.420 1.00 92.12 215 TYR A C 1
ATOM 1482 O O . TYR A 1 215 ? -8.125 -4.512 9.641 1.00 92.12 215 TYR A O 1
ATOM 1490 N N . SER A 1 216 ? -9.678 -5.227 8.196 1.00 90.50 216 SER A N 1
ATOM 1491 C CA . SER A 1 216 ? -8.957 -4.890 6.960 1.00 90.50 216 SER A CA 1
ATOM 1492 C C . SER A 1 216 ? -9.949 -4.812 5.798 1.00 90.50 216 SER A C 1
ATOM 1494 O O . SER A 1 216 ? -11.109 -5.198 5.952 1.00 90.50 216 SER A O 1
ATOM 1496 N N . SER A 1 217 ? -9.523 -4.370 4.613 1.00 87.44 217 SER A N 1
ATOM 1497 C CA . SER A 1 217 ? -10.412 -4.258 3.444 1.00 87.44 217 SER A CA 1
ATOM 1498 C C . SER A 1 217 ? -11.080 -5.590 3.065 1.00 87.44 217 SER A C 1
ATOM 1500 O O . SER A 1 217 ? -12.231 -5.614 2.626 1.00 87.44 217 SER A O 1
ATOM 1502 N N . LEU A 1 218 ? -10.386 -6.710 3.288 1.00 83.44 218 LEU A N 1
ATOM 1503 C CA . LEU A 1 218 ? -10.870 -8.061 2.989 1.00 83.44 218 LEU A CA 1
ATOM 1504 C C . LEU A 1 218 ? -11.271 -8.863 4.238 1.00 83.44 218 LEU A C 1
ATOM 1506 O O . LEU A 1 218 ? -11.859 -9.938 4.103 1.00 83.44 218 LEU A O 1
ATOM 1510 N N . GLY A 1 219 ? -10.989 -8.350 5.439 1.00 86.25 219 GLY A N 1
ATOM 1511 C CA . GLY A 1 219 ? -11.167 -9.054 6.713 1.00 86.25 219 GLY A CA 1
ATOM 1512 C C . GLY A 1 219 ? -10.079 -10.097 7.001 1.00 86.25 219 GLY A C 1
ATOM 1513 O O . GLY A 1 219 ? -10.164 -10.833 7.980 1.00 86.25 219 GLY A O 1
ATOM 1514 N N . PHE A 1 220 ? -9.044 -10.168 6.171 1.00 85.31 220 PHE A N 1
ATOM 1515 C CA . PHE A 1 220 ? -7.868 -11.009 6.379 1.00 85.31 220 PHE A CA 1
ATOM 1516 C C . PHE A 1 220 ? -6.623 -10.147 6.474 1.00 85.31 220 PHE A C 1
ATOM 1518 O O . PHE A 1 220 ? -6.610 -9.018 5.990 1.00 85.31 220 PHE A O 1
ATOM 1525 N N . ASP A 1 221 ? -5.576 -10.705 7.058 1.00 82.06 221 ASP A N 1
ATOM 1526 C CA . ASP A 1 221 ? -4.233 -10.153 6.991 1.00 82.06 221 ASP A CA 1
ATOM 1527 C C . ASP A 1 221 ? -3.789 -10.021 5.522 1.00 82.06 221 ASP A C 1
ATOM 1529 O O . ASP A 1 221 ? -3.430 -11.003 4.873 1.00 82.06 221 ASP A O 1
ATOM 1533 N N . THR A 1 222 ? -3.881 -8.814 4.962 1.00 67.81 222 THR A N 1
ATOM 1534 C CA . THR A 1 222 ? -3.702 -8.586 3.520 1.00 67.81 222 THR A CA 1
ATOM 1535 C C . THR A 1 222 ? -2.248 -8.676 3.066 1.00 67.81 222 THR A C 1
ATOM 1537 O O . THR A 1 222 ? -1.999 -8.885 1.883 1.00 67.81 222 THR A O 1
ATOM 1540 N N . ASP A 1 223 ? -1.284 -8.534 3.978 1.00 63.88 223 ASP A N 1
ATOM 1541 C CA . ASP A 1 223 ? 0.145 -8.573 3.654 1.00 63.88 223 ASP A CA 1
ATOM 1542 C C . ASP A 1 223 ? 0.810 -9.911 4.023 1.00 63.88 223 ASP A C 1
ATOM 1544 O O . ASP A 1 223 ? 1.988 -10.120 3.723 1.00 63.88 223 ASP A O 1
ATOM 1548 N N . GLY A 1 224 ? 0.075 -10.837 4.653 1.00 58.97 224 GLY A N 1
ATOM 1549 C CA . GLY A 1 224 ? 0.564 -12.156 5.060 1.00 58.97 224 GLY A CA 1
ATOM 1550 C C . GLY A 1 224 ? 1.806 -12.121 5.955 1.00 58.97 224 GLY A C 1
ATOM 1551 O O . GLY A 1 224 ? 2.582 -13.077 5.944 1.00 58.97 224 GLY A O 1
ATOM 1552 N N . SER A 1 225 ? 2.053 -11.008 6.649 1.00 62.25 225 SER A N 1
ATOM 1553 C CA . SER A 1 225 ? 3.155 -10.821 7.602 1.00 62.25 225 SER A CA 1
ATOM 1554 C C . SER A 1 225 ? 2.683 -10.803 9.061 1.00 62.25 225 SER A C 1
ATOM 1556 O O . SER A 1 225 ? 3.497 -10.728 9.978 1.00 62.25 225 SER A O 1
ATOM 1558 N N . GLY A 1 226 ? 1.374 -10.927 9.295 1.00 60.44 226 GLY A N 1
ATOM 1559 C CA . GLY A 1 226 ? 0.739 -10.848 10.606 1.00 60.44 226 GLY A CA 1
ATOM 1560 C C . GLY A 1 226 ? 0.303 -9.436 11.002 1.00 60.44 226 GLY A C 1
ATOM 1561 O O . GLY A 1 226 ? -0.299 -9.290 12.065 1.00 60.44 226 GLY A O 1
ATOM 1562 N N . THR A 1 227 ? 0.580 -8.413 10.181 1.00 66.12 227 THR A N 1
ATOM 1563 C CA . THR A 1 227 ? 0.290 -6.996 10.477 1.00 66.12 227 THR A CA 1
ATOM 1564 C C . THR A 1 227 ? -0.740 -6.347 9.558 1.00 66.12 227 THR A C 1
ATOM 1566 O O . THR A 1 227 ? -1.132 -5.211 9.809 1.00 66.12 227 THR A O 1
ATOM 1569 N N . GLY A 1 228 ? -1.254 -7.046 8.544 1.00 77.62 228 GLY A N 1
ATOM 1570 C CA . GLY A 1 228 ? -2.234 -6.513 7.592 1.00 77.62 228 GLY A CA 1
ATOM 1571 C C . GLY A 1 228 ? -3.647 -6.301 8.152 1.00 77.62 228 GLY A C 1
ATOM 1572 O O . GLY A 1 228 ? -4.582 -6.085 7.384 1.00 77.62 228 GLY A O 1
ATOM 1573 N N . CYS A 1 229 ? -3.826 -6.375 9.472 1.00 88.88 229 CYS A N 1
ATOM 1574 C CA . CYS A 1 229 ? -5.071 -6.058 10.163 1.00 88.88 229 CYS A CA 1
ATOM 1575 C C . CYS A 1 229 ? -4.876 -4.815 11.036 1.00 88.88 229 CYS A C 1
ATOM 1577 O O . CYS A 1 229 ? -4.032 -4.797 11.931 1.00 88.88 229 CYS A O 1
ATOM 1579 N N . THR A 1 230 ? -5.706 -3.799 10.831 1.00 92.00 230 THR A N 1
ATOM 1580 C CA . THR A 1 230 ? -5.720 -2.582 11.642 1.00 92.00 230 THR A CA 1
ATOM 1581 C C . THR A 1 230 ? -6.511 -2.818 12.923 1.00 92.00 230 THR A C 1
ATOM 1583 O O . THR A 1 230 ? -7.661 -3.253 12.879 1.00 92.00 230 THR A O 1
ATOM 1586 N N . THR A 1 231 ? -5.902 -2.549 14.077 1.00 92.81 231 THR A N 1
ATOM 1587 C CA . THR A 1 231 ? -6.562 -2.622 15.387 1.00 92.81 231 THR A CA 1
ATOM 1588 C C . THR A 1 231 ? -7.486 -1.436 15.609 1.00 92.81 231 THR A C 1
ATOM 1590 O O . THR A 1 231 ? -7.126 -0.300 15.306 1.00 92.81 231 THR A O 1
ATOM 1593 N N . CYS A 1 232 ? -8.642 -1.688 16.214 1.00 92.50 232 CYS A N 1
ATOM 1594 C CA . CYS A 1 232 ? -9.540 -0.638 16.664 1.00 92.50 232 CYS A CA 1
ATOM 1595 C C . CYS A 1 232 ? -8.883 0.259 17.723 1.00 92.50 232 CYS A C 1
ATOM 1597 O O . CYS A 1 232 ? -8.163 -0.218 18.602 1.00 92.50 232 CYS A O 1
ATOM 1599 N N . ASN A 1 233 ? -9.208 1.552 17.684 1.00 93.62 233 ASN A N 1
ATOM 1600 C CA . ASN A 1 233 ? -8.864 2.498 18.739 1.00 9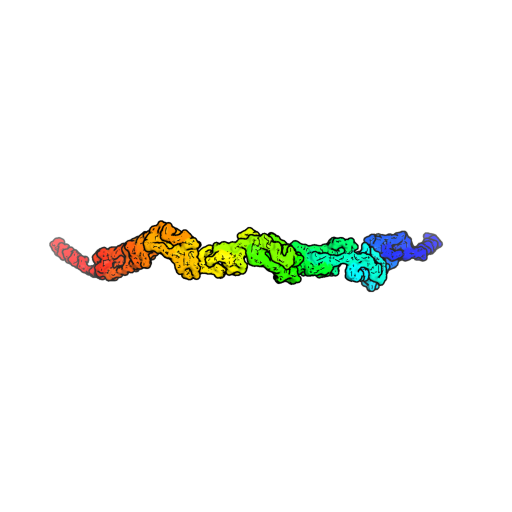3.62 233 ASN A CA 1
ATOM 1601 C C . ASN A 1 233 ? -9.385 2.055 20.113 1.00 93.62 233 ASN A C 1
ATOM 1603 O O . ASN A 1 233 ? -10.437 1.414 20.238 1.00 93.62 233 ASN A O 1
ATOM 1607 N N . THR A 1 234 ? -8.673 2.481 21.157 1.00 88.38 234 THR A N 1
ATOM 1608 C CA . THR A 1 234 ? -9.018 2.226 22.557 1.00 88.38 234 THR A CA 1
ATOM 1609 C C . THR A 1 234 ? -10.490 2.525 22.841 1.00 88.38 234 THR A C 1
ATOM 1611 O O . THR A 1 234 ? -11.001 3.589 22.499 1.00 88.38 234 THR A O 1
ATOM 1614 N N . GLY A 1 235 ? -11.171 1.581 23.494 1.00 86.06 235 GLY A N 1
ATOM 1615 C CA . GLY A 1 235 ? -12.587 1.703 23.849 1.00 86.06 235 GLY A CA 1
ATOM 1616 C C . GLY A 1 235 ? -13.567 1.245 22.767 1.00 86.06 235 GLY A C 1
ATOM 1617 O O . GLY A 1 235 ? -14.771 1.245 23.029 1.00 86.06 235 GLY A O 1
ATOM 1618 N N . THR A 1 236 ? -13.079 0.805 21.602 1.00 90.44 236 THR A N 1
ATOM 1619 C CA . THR A 1 236 ? -13.912 0.261 20.520 1.00 90.44 236 THR A CA 1
ATOM 1620 C C . THR A 1 236 ? -13.453 -1.123 20.060 1.00 90.44 236 THR A C 1
ATOM 1622 O O . THR A 1 236 ? -12.311 -1.517 20.294 1.00 90.44 236 THR A O 1
ATOM 1625 N N . SER A 1 237 ? -14.342 -1.882 19.418 1.00 91.75 237 SER A N 1
ATOM 1626 C CA . SER A 1 237 ? -14.032 -3.207 18.873 1.00 91.75 237 SER A CA 1
ATOM 1627 C C . SER A 1 237 ? -14.889 -3.535 17.653 1.00 91.75 237 SER A C 1
ATOM 1629 O O . SER A 1 237 ? -15.930 -2.918 17.423 1.00 91.75 237 SER A O 1
ATOM 1631 N N .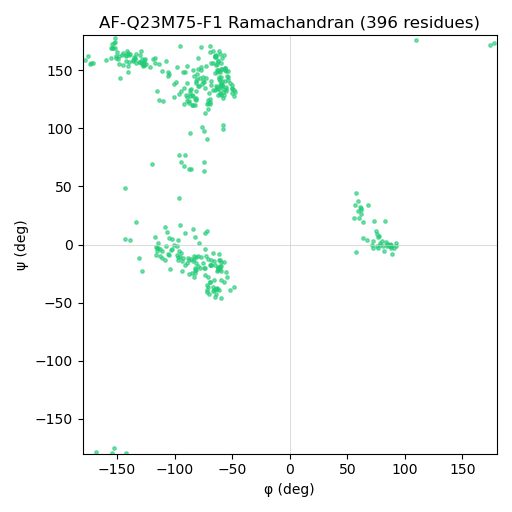 THR A 1 238 ? -14.463 -4.527 16.874 1.00 91.75 238 THR A N 1
ATOM 1632 C CA . THR A 1 238 ? -15.256 -5.071 15.770 1.00 91.75 238 THR A CA 1
ATOM 1633 C C . THR A 1 238 ? -16.241 -6.133 16.273 1.00 91.75 238 THR A C 1
ATOM 1635 O O . THR A 1 238 ? -15.954 -6.821 17.259 1.00 91.75 238 THR A O 1
ATOM 1638 N N . PRO A 1 239 ? -17.404 -6.307 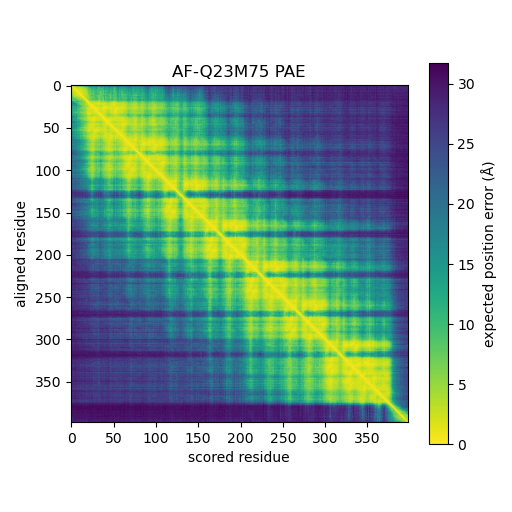15.620 1.00 87.56 239 PRO A N 1
ATOM 1639 C CA . PRO A 1 239 ? -18.410 -7.273 16.062 1.00 87.56 239 PRO A CA 1
ATOM 1640 C C . PRO A 1 239 ? -17.931 -8.722 15.947 1.00 87.56 239 PRO A C 1
ATOM 1642 O O . PRO A 1 239 ? -18.163 -9.523 16.855 1.00 87.56 239 PRO A O 1
ATOM 1645 N N . ASN A 1 240 ? -17.204 -9.036 14.873 1.00 85.75 240 ASN A N 1
ATOM 1646 C CA . ASN A 1 240 ? -16.842 -10.397 14.500 1.00 85.75 240 ASN A CA 1
ATOM 1647 C C . ASN A 1 240 ? -15.342 -10.521 14.208 1.00 85.75 240 ASN A C 1
ATOM 1649 O O . ASN A 1 240 ? -14.647 -9.542 13.922 1.00 85.75 240 ASN A O 1
ATOM 1653 N N . THR A 1 241 ? -14.848 -11.757 14.194 1.00 88.00 241 THR A N 1
ATOM 1654 C CA . THR A 1 241 ? -13.639 -12.074 13.425 1.00 88.00 241 THR A CA 1
ATOM 1655 C C . THR A 1 241 ? -13.877 -11.772 11.946 1.00 88.00 241 THR A C 1
ATOM 1657 O O . THR A 1 241 ? -15.015 -11.790 11.482 1.00 88.00 241 THR A O 1
ATOM 1660 N N . GLN A 1 242 ? -12.805 -11.539 11.194 1.00 90.75 242 GLN A N 1
ATOM 1661 C CA . GLN A 1 242 ? -12.853 -11.287 9.756 1.00 90.75 242 GLN A CA 1
ATOM 1662 C C . GLN A 1 242 ? -13.665 -10.038 9.366 1.00 90.75 242 GLN A C 1
ATOM 1664 O O . GLN A 1 242 ? -14.314 -9.989 8.319 1.00 90.75 242 GLN A O 1
ATOM 1669 N N . THR A 1 243 ? -13.659 -9.013 10.217 1.00 91.38 243 THR A N 1
ATOM 1670 C CA . THR A 1 243 ? -14.418 -7.790 9.946 1.00 91.38 243 THR A CA 1
ATOM 1671 C C . THR A 1 243 ? -13.800 -7.023 8.776 1.00 91.38 243 THR A C 1
ATOM 1673 O O . THR A 1 243 ? -12.610 -6.700 8.790 1.00 91.38 243 THR A O 1
ATOM 1676 N N . LYS A 1 244 ? -14.624 -6.730 7.764 1.00 91.19 244 LYS A N 1
ATOM 1677 C CA . LYS A 1 244 ? -14.245 -5.924 6.599 1.00 91.19 244 LYS A CA 1
ATOM 1678 C C . LYS A 1 244 ? -14.439 -4.440 6.894 1.00 91.19 244 LYS A C 1
ATOM 1680 O O . LYS A 1 244 ? -15.498 -4.051 7.378 1.00 91.19 244 LYS A O 1
ATOM 1685 N N . GLY A 1 245 ? -13.445 -3.623 6.569 1.00 91.12 245 GLY A N 1
ATOM 1686 C CA . GLY A 1 245 ? -13.481 -2.182 6.792 1.00 91.12 245 GLY A CA 1
ATOM 1687 C C . GLY A 1 245 ? -12.296 -1.466 6.160 1.00 91.12 245 GLY A C 1
ATOM 1688 O O . GLY A 1 245 ? -11.247 -2.066 5.939 1.00 91.12 245 GLY A O 1
ATOM 1689 N N . LEU A 1 246 ? -12.470 -0.180 5.869 1.00 90.44 246 LEU A N 1
ATOM 1690 C CA . LEU A 1 246 ? -11.390 0.690 5.387 1.00 90.44 246 LEU A CA 1
ATOM 1691 C C . LEU A 1 246 ? -10.876 1.625 6.486 1.00 90.44 246 LEU A C 1
ATOM 1693 O O . LEU A 1 246 ? -9.750 2.106 6.410 1.00 90.44 246 LEU A O 1
ATOM 1697 N N . ASP A 1 247 ? -11.681 1.850 7.523 1.00 92.38 247 ASP A N 1
ATOM 1698 C CA . ASP A 1 247 ? -11.395 2.778 8.607 1.00 92.38 247 ASP A CA 1
ATOM 1699 C C . ASP A 1 247 ? -12.091 2.355 9.917 1.00 92.38 247 ASP A C 1
ATOM 1701 O O . ASP A 1 247 ? -12.742 1.308 10.012 1.00 92.38 247 ASP A O 1
ATOM 1705 N N . GLN A 1 248 ? -11.955 3.208 10.933 1.00 93.25 248 GLN A N 1
ATOM 1706 C CA . GLN A 1 248 ? -12.451 2.995 12.289 1.00 93.25 248 GLN A CA 1
ATOM 1707 C C . GLN A 1 248 ? -13.980 2.820 12.378 1.00 93.25 248 GLN A C 1
ATOM 1709 O O . GLN A 1 248 ? -14.469 2.354 13.406 1.00 93.25 248 GLN A O 1
ATOM 1714 N N . SER A 1 249 ? -14.752 3.134 11.329 1.00 92.38 249 SER A N 1
ATOM 1715 C CA . SER A 1 249 ? -16.200 2.874 11.292 1.00 92.38 249 SER A CA 1
ATOM 1716 C C . SER A 1 249 ? -16.547 1.384 11.390 1.00 92.38 249 SER A C 1
ATOM 1718 O O . SER A 1 249 ? -17.641 1.042 11.833 1.00 92.38 249 SER A O 1
ATOM 1720 N N . ALA A 1 250 ? -15.606 0.489 11.068 1.00 92.19 250 ALA A N 1
ATOM 1721 C CA . ALA A 1 250 ? -15.756 -0.952 11.274 1.00 92.19 250 ALA A CA 1
ATOM 1722 C C . ALA A 1 250 ? -15.777 -1.363 12.763 1.00 92.19 250 ALA A C 1
ATOM 1724 O O . ALA A 1 250 ? -16.218 -2.462 13.108 1.00 92.19 250 ALA A O 1
ATOM 1725 N N . CYS A 1 251 ? -15.305 -0.490 13.654 1.00 92.50 251 CYS A N 1
ATOM 1726 C CA . CYS A 1 251 ? -15.206 -0.721 15.091 1.00 92.50 251 CYS A CA 1
ATOM 1727 C C . CYS A 1 251 ? -16.436 -0.167 15.818 1.00 92.50 251 CYS A C 1
ATOM 1729 O O . CYS A 1 251 ? -16.377 0.854 16.505 1.00 92.50 251 CYS A O 1
ATOM 1731 N N . THR A 1 252 ? -17.571 -0.832 15.629 1.00 89.69 252 THR A N 1
ATOM 1732 C CA . THR A 1 252 ? -18.878 -0.352 16.094 1.00 89.69 252 THR A CA 1
ATOM 1733 C C . THR A 1 252 ? -19.169 -0.653 17.560 1.00 89.69 252 THR A C 1
ATOM 1735 O O . THR A 1 252 ? -20.022 0.008 18.150 1.00 89.69 252 THR A O 1
ATOM 1738 N N . LEU A 1 253 ? -18.497 -1.642 18.155 1.00 88.75 253 LEU A N 1
ATOM 1739 C CA . LEU A 1 253 ? -18.759 -2.043 19.535 1.00 88.75 253 LEU A CA 1
ATOM 1740 C C . LEU A 1 253 ? -18.054 -1.113 20.514 1.00 88.75 253 LEU A C 1
ATOM 1742 O O . LEU A 1 253 ? -16.885 -0.785 20.312 1.00 88.75 253 LEU A O 1
ATOM 1746 N N . LYS A 1 254 ? -18.724 -0.742 21.605 1.00 87.62 254 LYS A N 1
ATOM 1747 C CA . LYS A 1 254 ? -18.164 0.124 22.653 1.00 87.62 254 LYS A CA 1
ATOM 1748 C C . LYS A 1 254 ? -17.802 -0.675 23.890 1.00 87.62 254 LYS A C 1
ATOM 1750 O O . LYS A 1 254 ? -18.457 -1.655 24.234 1.00 87.62 254 LYS A O 1
ATOM 1755 N N . ALA A 1 255 ? -16.744 -0.260 24.578 1.00 88.69 255 ALA A N 1
ATOM 1756 C CA . ALA A 1 255 ? -16.350 -0.888 25.832 1.00 88.69 255 ALA A CA 1
ATOM 1757 C C . ALA A 1 255 ? -17.474 -0.775 26.871 1.00 88.69 255 ALA A C 1
ATOM 1759 O O . ALA A 1 255 ? -18.063 0.294 27.052 1.00 88.69 255 ALA A O 1
ATOM 1760 N N . CYS A 1 256 ? -17.734 -1.861 27.599 1.00 88.38 256 CYS A N 1
ATOM 1761 C CA . CYS A 1 256 ? -18.665 -1.822 28.717 1.00 88.38 256 CYS A CA 1
ATOM 1762 C C . CYS A 1 256 ? -18.168 -0.820 29.770 1.00 88.38 256 CYS A C 1
ATOM 1764 O O . CYS A 1 256 ? -17.004 -0.850 30.180 1.00 88.38 256 CYS A O 1
ATOM 1766 N N . ALA A 1 257 ? -19.045 0.086 30.200 1.00 87.25 257 ALA A N 1
ATOM 1767 C CA . ALA A 1 257 ? -18.732 1.045 31.255 1.00 87.25 257 ALA A CA 1
ATOM 1768 C C . ALA A 1 257 ? -18.473 0.337 32.599 1.00 87.25 257 ALA A C 1
ATOM 1770 O O . ALA A 1 257 ? -18.860 -0.819 32.786 1.00 87.25 257 ALA A O 1
ATOM 1771 N N . LYS A 1 258 ? -17.851 1.043 33.552 1.00 85.88 258 LYS A N 1
ATOM 1772 C CA . LYS A 1 258 ? -17.719 0.551 34.934 1.00 85.88 258 LYS A CA 1
ATOM 1773 C C . LYS A 1 258 ? -19.088 0.163 35.501 1.00 85.88 258 LYS A C 1
ATOM 1775 O O . LYS A 1 258 ? -20.087 0.826 35.227 1.00 85.88 258 LYS A O 1
ATOM 1780 N N . GLY A 1 259 ? -19.119 -0.919 36.273 1.00 85.50 259 GLY A N 1
ATOM 1781 C CA . GLY A 1 259 ? -20.357 -1.503 36.795 1.00 85.50 259 GLY A CA 1
ATOM 1782 C C . GLY A 1 259 ? -21.107 -2.378 35.788 1.00 85.50 259 GLY A C 1
ATOM 1783 O O . GLY A 1 259 ? -22.177 -2.891 36.115 1.00 85.50 259 GLY A O 1
ATOM 1784 N N . LYS A 1 260 ? -20.558 -2.578 34.583 1.00 88.75 260 LYS A N 1
ATOM 1785 C CA . LYS A 1 260 ? -21.074 -3.517 33.588 1.00 88.75 260 LYS A CA 1
ATOM 1786 C C . LYS A 1 260 ? -19.972 -4.418 33.024 1.00 88.75 260 LYS A C 1
ATOM 1788 O O . LYS A 1 260 ? -18.796 -4.058 33.022 1.00 88.75 260 LYS A O 1
ATOM 1793 N N . TYR A 1 261 ? -20.361 -5.578 32.508 1.00 91.00 261 TYR A N 1
ATOM 1794 C CA . TYR A 1 261 ? -19.458 -6.573 31.929 1.00 91.00 261 TYR A CA 1
ATOM 1795 C C . TYR A 1 261 ? -20.089 -7.291 30.733 1.00 91.00 261 TYR A C 1
ATOM 1797 O O . TYR A 1 261 ? -21.302 -7.251 30.523 1.00 91.00 261 TYR A O 1
ATOM 1805 N N . SER A 1 262 ? -19.257 -7.973 29.951 1.00 91.31 262 SER A N 1
ATOM 1806 C CA . SER A 1 262 ? -19.699 -8.919 28.923 1.00 91.31 262 SER A CA 1
ATOM 1807 C C . SER A 1 262 ? -18.606 -9.951 28.648 1.00 91.31 262 SER A C 1
ATOM 1809 O O . SER A 1 262 ? -17.454 -9.766 29.048 1.00 91.31 262 SER A O 1
ATOM 1811 N N . ALA A 1 263 ? -18.930 -11.013 27.908 1.00 88.38 263 ALA A N 1
ATOM 1812 C CA . ALA A 1 263 ? -17.971 -12.071 27.582 1.00 88.38 263 ALA A CA 1
ATOM 1813 C C . ALA A 1 263 ? -16.736 -11.572 26.808 1.00 88.38 263 ALA A C 1
ATOM 1815 O O . ALA A 1 263 ? -15.696 -12.219 26.850 1.00 88.38 263 ALA A O 1
ATOM 1816 N N . SER A 1 264 ? -16.829 -10.425 26.122 1.00 85.19 264 SER A N 1
ATOM 1817 C CA . SER A 1 264 ? -15.691 -9.784 25.446 1.00 85.19 264 SER A CA 1
ATOM 1818 C C . SER A 1 264 ? -15.291 -8.426 26.031 1.00 85.19 264 SER A C 1
ATOM 1820 O O . SER A 1 264 ? -14.394 -7.787 25.493 1.00 85.19 264 SER A O 1
ATOM 1822 N N . GLY A 1 265 ? -15.960 -7.944 27.084 1.00 88.38 265 GLY A N 1
ATOM 1823 C CA . GLY A 1 265 ? -15.760 -6.601 27.648 1.00 88.38 265 GLY A CA 1
ATOM 1824 C C . GLY A 1 265 ? -16.286 -5.445 26.782 1.00 88.38 265 GLY A C 1
ATOM 1825 O O . GLY A 1 265 ? -16.213 -4.287 27.184 1.00 88.38 265 GLY A O 1
ATOM 1826 N N . PHE A 1 266 ? -16.850 -5.736 25.615 1.00 89.94 266 PHE A N 1
ATOM 1827 C CA . PHE A 1 266 ? -17.522 -4.779 24.734 1.00 89.94 266 PHE A CA 1
ATOM 1828 C C . PHE A 1 266 ? -19.013 -5.099 24.659 1.00 89.94 266 PHE A C 1
ATOM 1830 O O . PHE A 1 266 ? -19.395 -6.255 24.868 1.00 89.94 266 PHE A O 1
ATOM 1837 N N . ASP A 1 267 ? -19.842 -4.106 24.352 1.00 86.19 267 ASP A N 1
ATOM 1838 C CA . ASP A 1 267 ? -21.238 -4.355 24.007 1.00 86.19 267 ASP A CA 1
ATOM 1839 C C . ASP A 1 267 ? -21.343 -5.293 22.791 1.00 86.19 267 ASP A C 1
ATOM 1841 O O . ASP A 1 267 ? -20.374 -5.545 22.075 1.00 86.19 267 ASP A O 1
ATOM 1845 N N . THR A 1 268 ? -22.503 -5.913 22.608 1.00 72.31 268 THR A N 1
ATOM 1846 C CA . THR A 1 268 ? -22.727 -6.894 21.537 1.00 72.31 268 THR A CA 1
ATOM 1847 C C . THR A 1 268 ? -23.359 -6.271 20.296 1.00 72.31 268 THR A C 1
ATOM 1849 O O . THR A 1 268 ? -23.426 -6.927 19.264 1.00 72.31 268 THR A O 1
ATOM 1852 N N . ASP A 1 269 ? -23.827 -5.026 20.389 1.00 69.81 269 ASP A N 1
ATOM 1853 C CA . ASP A 1 269 ? -24.645 -4.357 19.376 1.00 69.81 269 ASP A CA 1
ATOM 1854 C C . ASP A 1 269 ? -24.273 -2.878 19.133 1.00 69.81 269 ASP A C 1
ATOM 1856 O O . ASP A 1 269 ? -24.955 -2.201 18.367 1.00 69.81 269 ASP A O 1
ATOM 1860 N N . GLY A 1 270 ? -23.220 -2.344 19.770 1.00 63.53 270 GLY A N 1
ATOM 1861 C CA . GLY A 1 270 ? -22.798 -0.940 19.636 1.00 63.53 270 GLY A CA 1
ATOM 1862 C C . GLY A 1 270 ? -23.711 0.092 20.317 1.00 63.53 270 GLY A C 1
ATOM 1863 O O . GLY A 1 270 ? -23.409 1.292 20.305 1.00 63.53 270 GLY A O 1
ATOM 1864 N N . SER A 1 271 ? -24.829 -0.346 20.910 1.00 64.62 271 SER A N 1
ATOM 1865 C CA . SER A 1 271 ? -25.832 0.516 21.549 1.00 64.62 271 SER A CA 1
ATOM 1866 C C . SER A 1 271 ? -25.611 0.685 23.061 1.00 64.62 271 SER A C 1
ATOM 1868 O O . SER A 1 271 ? -26.286 1.487 23.708 1.00 64.62 271 SER A O 1
ATOM 1870 N N . GLY A 1 272 ? -24.665 -0.060 23.645 1.00 60.66 272 GLY A N 1
ATOM 1871 C CA . GLY A 1 272 ? -24.462 -0.161 25.092 1.00 60.66 272 GLY A CA 1
ATOM 1872 C C . GLY A 1 272 ? -25.443 -1.094 25.821 1.00 60.66 272 GLY A C 1
ATOM 1873 O O . GLY A 1 272 ? -25.342 -1.228 27.048 1.00 60.66 272 GLY A O 1
ATOM 1874 N N . ALA A 1 273 ? -26.369 -1.750 25.107 1.00 66.69 273 ALA A N 1
ATOM 1875 C CA . ALA A 1 273 ? -27.323 -2.709 25.674 1.00 66.69 273 ALA A CA 1
ATOM 1876 C C . ALA A 1 273 ? -26.728 -4.115 25.860 1.00 66.69 273 ALA A C 1
ATOM 1878 O O . ALA A 1 273 ? -27.151 -4.847 26.751 1.00 66.69 273 ALA A O 1
ATOM 1879 N N . GLY A 1 274 ? -25.697 -4.477 25.091 1.00 77.50 274 GLY A N 1
ATOM 1880 C CA . GLY A 1 274 ? -25.023 -5.778 25.196 1.00 77.50 274 GLY A CA 1
ATOM 1881 C C . GLY A 1 274 ? -24.107 -5.985 26.411 1.00 77.50 274 GLY A C 1
ATOM 1882 O O . GLY A 1 274 ? -23.345 -6.950 26.443 1.00 77.50 274 GLY A O 1
ATOM 1883 N N . CYS A 1 275 ? -24.136 -5.078 27.389 1.00 89.62 275 CYS A N 1
ATOM 1884 C CA . CYS A 1 275 ? -23.366 -5.183 28.625 1.00 89.62 275 CYS A CA 1
ATOM 1885 C C . CYS A 1 275 ? -24.297 -5.461 29.811 1.00 89.62 275 CYS A C 1
ATOM 1887 O O . CYS A 1 275 ? -25.184 -4.658 30.115 1.00 89.62 275 CYS A O 1
ATOM 1889 N N . SER A 1 276 ? -24.037 -6.552 30.526 1.00 91.00 276 SER A N 1
ATOM 1890 C CA . SER A 1 276 ? -24.751 -6.930 31.745 1.00 91.00 276 SER A CA 1
ATOM 1891 C C . SER A 1 276 ? -24.332 -6.040 32.908 1.00 91.00 276 SER A C 1
ATOM 1893 O O . SER A 1 276 ? -23.144 -5.795 33.105 1.00 91.00 276 SER A O 1
ATOM 1895 N N . ALA A 1 277 ? -25.297 -5.550 33.686 1.00 89.38 277 ALA A N 1
ATOM 1896 C CA . ALA A 1 277 ? -25.019 -4.761 34.880 1.00 89.38 277 ALA A CA 1
ATOM 1897 C C . ALA A 1 277 ? -24.652 -5.651 36.074 1.00 89.38 277 ALA A C 1
ATOM 1899 O O . ALA A 1 277 ? -25.194 -6.744 36.243 1.00 89.38 277 ALA A O 1
ATOM 1900 N N . CYS A 1 278 ? -23.764 -5.151 36.928 1.00 88.75 278 CYS A N 1
ATOM 1901 C CA . CYS A 1 278 ? -23.552 -5.712 38.253 1.00 88.75 278 CYS A CA 1
ATOM 1902 C C . CYS A 1 278 ? -24.815 -5.573 39.118 1.00 88.75 278 CYS A C 1
ATOM 1904 O O . CYS A 1 278 ? -25.646 -4.688 38.907 1.00 88.75 278 CYS A O 1
ATOM 1906 N N . ASN A 1 279 ? -24.963 -6.459 40.107 1.00 90.06 279 ASN A N 1
ATOM 1907 C CA . ASN A 1 279 ? -26.082 -6.405 41.047 1.00 90.06 279 ASN A CA 1
ATOM 1908 C C . ASN A 1 279 ? -25.955 -5.149 41.907 1.00 90.06 279 ASN A C 1
ATOM 1910 O O . ASN A 1 279 ? -24.848 -4.650 42.133 1.00 90.06 279 ASN A O 1
ATOM 1914 N N . ALA A 1 280 ? -27.086 -4.688 42.443 1.00 82.25 280 ALA A N 1
ATOM 1915 C CA . ALA A 1 280 ? -27.110 -3.584 43.393 1.00 82.25 280 ALA A CA 1
ATOM 1916 C C . ALA A 1 280 ? -26.071 -3.797 44.512 1.00 82.25 280 ALA A C 1
ATOM 1918 O O . ALA A 1 280 ? -25.956 -4.892 45.063 1.00 82.25 280 ALA A O 1
ATOM 1919 N N . GLY A 1 281 ? -25.294 -2.755 44.814 1.00 80.00 281 GLY A N 1
ATOM 1920 C CA . GLY A 1 281 ? -24.214 -2.811 45.805 1.00 80.00 281 GLY A CA 1
ATOM 1921 C C . GLY A 1 281 ? -22.873 -3.345 45.289 1.00 80.00 281 GLY A C 1
ATOM 1922 O O . GLY A 1 281 ? -21.910 -3.358 46.050 1.00 80.00 281 GLY A O 1
ATOM 1923 N N . THR A 1 282 ? -22.765 -3.745 44.017 1.00 86.81 282 THR A N 1
ATOM 1924 C CA . THR A 1 282 ? -21.511 -4.241 43.421 1.00 86.81 282 THR A CA 1
ATOM 1925 C C . THR A 1 282 ? -21.167 -3.530 42.114 1.00 86.81 282 THR A C 1
ATOM 1927 O O . THR A 1 282 ? -22.043 -2.994 41.438 1.00 86.81 282 THR A O 1
ATOM 1930 N N . SER A 1 283 ? -19.886 -3.511 41.749 1.00 87.31 283 SER A N 1
ATOM 1931 C CA . SER A 1 283 ? -19.382 -2.895 40.521 1.00 87.31 283 SER A CA 1
ATOM 1932 C C . SER A 1 283 ? -18.109 -3.585 40.025 1.00 87.31 283 SER A C 1
ATOM 1934 O O . SER A 1 283 ? -17.503 -4.402 40.721 1.00 87.31 283 SER A O 1
ATOM 1936 N N . THR A 1 284 ? -17.695 -3.249 38.807 1.00 89.62 284 THR A N 1
ATOM 1937 C CA . THR A 1 284 ? -16.413 -3.664 38.232 1.00 89.62 284 THR A CA 1
ATOM 1938 C C . THR A 1 284 ? -15.344 -2.606 38.507 1.00 89.62 284 THR A C 1
ATOM 1940 O O . THR A 1 284 ? -15.632 -1.410 38.544 1.00 89.62 284 THR A O 1
ATOM 1943 N N . SER A 1 285 ? -14.084 -3.017 38.667 1.00 85.88 285 SER A N 1
ATOM 1944 C CA . SER A 1 285 ? -12.986 -2.071 38.933 1.00 85.88 285 SER A CA 1
ATOM 1945 C C . SER A 1 285 ? -12.655 -1.185 37.727 1.00 85.88 285 SER A C 1
ATOM 1947 O O . SER A 1 285 ? -12.274 -0.024 37.884 1.00 85.88 285 SER A O 1
ATOM 1949 N N . ASN A 1 286 ? -12.827 -1.723 36.517 1.00 85.56 286 ASN A N 1
ATOM 1950 C CA . ASN A 1 286 ? -12.407 -1.095 35.269 1.00 85.56 286 ASN A CA 1
ATOM 1951 C C . ASN A 1 286 ? -13.551 -1.041 34.249 1.00 85.56 286 ASN A C 1
ATOM 1953 O O . ASN A 1 286 ? -14.524 -1.800 34.317 1.00 85.56 286 ASN A O 1
ATOM 1957 N N . THR A 1 287 ? -13.410 -0.146 33.273 1.00 86.75 287 THR A N 1
ATOM 1958 C CA . THR A 1 287 ? -14.135 -0.264 32.004 1.00 86.75 287 THR A CA 1
ATOM 1959 C C . THR A 1 287 ? -13.671 -1.522 31.263 1.00 86.75 287 THR A C 1
ATOM 1961 O O . THR A 1 287 ? -12.619 -2.080 31.569 1.00 86.75 287 THR A O 1
ATOM 1964 N N . GLN A 1 288 ? -14.459 -1.983 30.293 1.00 91.06 288 GLN A N 1
ATOM 1965 C CA . GLN A 1 288 ? -14.149 -3.143 29.456 1.00 91.06 288 GLN A CA 1
ATOM 1966 C C . GLN A 1 288 ? -13.943 -4.455 30.240 1.00 91.06 288 GLN A C 1
ATOM 1968 O O . GLN A 1 288 ? -13.085 -5.274 29.915 1.00 91.06 288 GLN A O 1
ATOM 1973 N N . THR A 1 289 ? -14.719 -4.671 31.302 1.00 90.75 289 THR A N 1
ATOM 1974 C CA . THR A 1 289 ? -14.558 -5.874 32.130 1.00 90.75 289 THR A CA 1
ATOM 1975 C C . THR A 1 289 ? -15.051 -7.120 31.390 1.00 90.75 289 THR A C 1
ATOM 1977 O O . THR A 1 289 ? -16.220 -7.208 31.009 1.00 90.75 289 THR A O 1
ATOM 1980 N N . ILE A 1 290 ? -14.149 -8.087 31.203 1.00 90.81 290 ILE A N 1
ATOM 1981 C CA . ILE A 1 290 ? -14.412 -9.368 30.538 1.00 90.81 290 ILE A CA 1
ATOM 1982 C C . ILE A 1 290 ? -14.933 -10.376 31.566 1.00 90.81 290 ILE A C 1
ATOM 1984 O O . ILE A 1 290 ? -14.248 -10.676 32.542 1.00 90.81 290 ILE A O 1
ATOM 1988 N N . GLY A 1 291 ? -16.128 -10.922 31.344 1.00 90.19 291 GLY A N 1
ATOM 1989 C CA . GLY A 1 291 ? -16.732 -11.916 32.227 1.00 90.19 291 GLY A CA 1
ATOM 1990 C C . GLY A 1 291 ? -18.078 -12.433 31.732 1.00 90.19 291 GLY A C 1
ATOM 1991 O O . GLY A 1 291 ? -18.759 -11.777 30.951 1.00 90.19 291 GLY A O 1
ATOM 1992 N N . ALA A 1 292 ? -18.477 -13.612 32.205 1.00 87.81 292 ALA A N 1
ATOM 1993 C CA . ALA A 1 292 ? -19.768 -14.222 31.869 1.00 87.81 292 ALA A CA 1
ATOM 1994 C C . ALA A 1 292 ? -20.817 -14.097 32.991 1.00 87.81 292 ALA A C 1
ATOM 1996 O O . ALA A 1 292 ? -21.962 -14.495 32.801 1.00 87.81 292 ALA A O 1
ATOM 1997 N N . GLY A 1 293 ? -20.451 -13.556 34.157 1.00 88.50 293 GLY A N 1
ATOM 1998 C CA . GLY A 1 293 ? -21.352 -13.467 35.304 1.00 88.50 293 GLY A CA 1
ATOM 1999 C C . GLY A 1 293 ? -20.829 -12.575 36.427 1.00 88.50 293 GLY A C 1
ATOM 2000 O O . GLY A 1 293 ? -19.737 -12.019 36.345 1.00 88.50 293 GLY A O 1
ATOM 2001 N N . GLN A 1 294 ? -21.604 -12.489 37.509 1.00 91.94 294 GLN A N 1
ATOM 2002 C CA . GLN A 1 294 ? -21.420 -11.544 38.622 1.00 91.94 294 GLN A CA 1
ATOM 2003 C C . GLN A 1 294 ? -20.089 -11.646 39.375 1.00 91.94 294 GLN A C 1
ATOM 2005 O O . GLN A 1 294 ? -19.740 -10.725 40.105 1.00 91.94 294 GLN A O 1
ATOM 2010 N N . SER A 1 295 ? -19.324 -12.726 39.208 1.00 92.38 295 SER A N 1
ATOM 2011 C CA . SER A 1 295 ? -18.028 -12.900 39.876 1.00 92.38 295 SER A CA 1
ATOM 2012 C C . SER A 1 295 ? -16.991 -11.840 39.489 1.00 92.38 295 SER A C 1
ATOM 2014 O O . SER A 1 295 ? -16.029 -11.644 40.22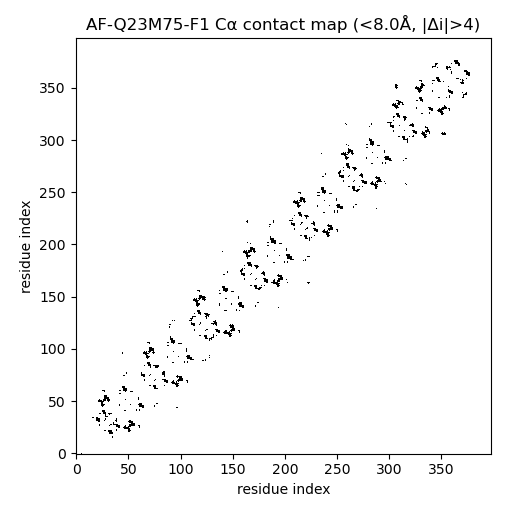4 1.00 92.38 295 SER A O 1
ATOM 2016 N N . VAL A 1 296 ? -17.175 -11.146 38.360 1.00 92.31 296 VAL A N 1
ATOM 2017 C CA . VAL A 1 296 ? -16.304 -10.030 37.946 1.00 92.31 296 VAL A CA 1
ATOM 2018 C C . VAL A 1 296 ? -16.668 -8.693 38.604 1.00 92.31 296 VAL A C 1
ATOM 2020 O O . VAL A 1 296 ? -15.906 -7.732 38.511 1.00 92.31 296 VAL A O 1
ATOM 2023 N N . CYS A 1 297 ? -17.809 -8.625 39.295 1.00 91.00 297 CYS A N 1
ATOM 2024 C CA . CYS A 1 297 ? -18.267 -7.461 40.049 1.00 91.00 297 CYS A CA 1
ATOM 2025 C C . CYS A 1 297 ? -17.663 -7.466 41.463 1.00 91.00 297 CYS A C 1
ATOM 2027 O O . CYS A 1 297 ? -18.359 -7.652 42.459 1.00 91.00 297 CYS A O 1
ATOM 2029 N N . THR A 1 298 ? -16.342 -7.326 41.548 1.00 89.88 298 THR A N 1
ATOM 2030 C CA . THR A 1 298 ? -15.575 -7.483 42.795 1.00 89.88 298 THR A CA 1
ATOM 2031 C C . THR A 1 298 ? -15.583 -6.246 43.693 1.00 89.88 298 THR A C 1
ATOM 2033 O O . THR A 1 298 ? -15.232 -6.336 44.869 1.00 89.88 298 THR A O 1
ATOM 2036 N N . VAL A 1 299 ? -15.976 -5.082 43.170 1.00 85.44 299 VAL A N 1
ATOM 2037 C CA . VAL A 1 299 ? -16.013 -3.837 43.941 1.00 85.44 299 VAL A CA 1
ATOM 2038 C C . VAL A 1 299 ? -17.327 -3.769 44.700 1.00 85.44 299 VAL A C 1
ATOM 2040 O O . VAL A 1 299 ? -18.391 -3.744 44.092 1.00 85.44 299 VAL A O 1
ATOM 2043 N N . THR A 1 300 ? -17.266 -3.703 46.027 1.00 84.19 300 THR A N 1
ATOM 2044 C CA . THR A 1 300 ? -18.451 -3.438 46.855 1.00 84.19 300 THR A CA 1
ATOM 2045 C C . THR A 1 300 ? -18.678 -1.932 46.945 1.00 84.19 300 THR A C 1
ATOM 2047 O O . THR A 1 300 ? -17.809 -1.201 47.424 1.00 84.19 300 THR A O 1
ATOM 2050 N N . LEU A 1 301 ? -19.838 -1.469 46.485 1.00 82.50 301 LEU A N 1
ATOM 2051 C CA . LEU A 1 301 ? -20.224 -0.062 46.540 1.00 82.50 301 LEU A CA 1
ATOM 2052 C C . LEU A 1 301 ? -20.721 0.286 47.945 1.00 82.50 301 LEU A C 1
ATOM 2054 O O . LEU A 1 301 ? -21.486 -0.465 48.551 1.00 82.50 301 LEU A O 1
ATOM 2058 N N . LYS A 1 302 ? -20.299 1.437 48.467 1.00 83.44 302 LYS A N 1
ATOM 2059 C CA . LYS A 1 302 ? -20.723 1.929 49.784 1.00 83.44 302 LYS A CA 1
ATOM 2060 C C . LYS A 1 302 ? -21.856 2.936 49.632 1.00 83.44 302 LYS A C 1
ATOM 2062 O O . LYS A 1 302 ? -21.948 3.612 48.615 1.00 83.44 302 LYS A O 1
ATOM 2067 N N . ALA A 1 303 ? -22.707 3.057 50.647 1.00 85.62 303 ALA A N 1
ATOM 2068 C CA . ALA A 1 303 ? -23.701 4.126 50.690 1.00 85.62 303 ALA A CA 1
ATOM 2069 C C . ALA A 1 303 ? -23.013 5.500 50.699 1.00 85.62 303 ALA A C 1
ATOM 2071 O O . ALA A 1 303 ? -21.988 5.665 51.370 1.00 85.62 303 ALA A O 1
ATOM 2072 N N . CYS A 1 304 ? -23.597 6.482 50.008 1.00 87.06 304 CYS A N 1
ATOM 2073 C CA . CYS A 1 304 ? -23.088 7.850 50.033 1.00 87.06 304 CYS A CA 1
ATOM 2074 C C . CYS A 1 304 ? -22.998 8.365 51.478 1.00 87.06 304 CYS A C 1
ATOM 2076 O O . CYS A 1 304 ? -23.957 8.192 52.238 1.00 87.06 304 CYS A O 1
ATOM 2078 N N . PRO A 1 305 ? -21.878 8.978 51.898 1.00 89.06 305 PRO A N 1
ATOM 2079 C CA . PRO A 1 305 ? -21.762 9.528 53.243 1.00 89.06 305 PRO A CA 1
ATOM 2080 C C . PRO A 1 305 ? -22.777 10.657 53.463 1.00 89.06 305 PRO A C 1
ATOM 2082 O O . PRO A 1 305 ? -23.216 11.316 52.516 1.00 89.06 305 PRO A O 1
ATOM 2085 N N . ALA A 1 306 ? -23.136 10.902 54.725 1.00 91.44 306 ALA A N 1
ATOM 2086 C CA . ALA A 1 306 ? -24.000 12.024 55.083 1.00 91.44 306 ALA A CA 1
ATOM 2087 C C . ALA A 1 306 ? -23.432 13.354 54.547 1.00 91.44 306 ALA A C 1
ATOM 2089 O O . ALA A 1 306 ? -22.215 13.538 54.482 1.00 91.44 306 ALA A O 1
ATOM 2090 N N . GLY A 1 307 ? -24.309 14.273 54.144 1.00 91.81 307 GLY A N 1
ATOM 2091 C CA . GLY A 1 307 ? -23.942 15.515 53.454 1.00 91.81 307 GLY A CA 1
ATOM 2092 C C . GLY A 1 307 ? -23.689 15.364 51.951 1.00 91.81 307 GLY A C 1
ATOM 2093 O O . GLY A 1 307 ? -23.421 16.358 51.268 1.00 91.81 307 GLY A O 1
ATOM 2094 N N . THR A 1 308 ? -23.803 14.147 51.415 1.00 92.12 308 THR A N 1
ATOM 2095 C CA . THR A 1 308 ? -23.778 13.864 49.977 1.00 92.12 308 THR A CA 1
ATOM 2096 C C . THR A 1 308 ? -24.979 13.006 49.562 1.00 92.12 308 THR A C 1
ATOM 2098 O O . THR A 1 308 ? -25.687 12.469 50.416 1.00 92.12 308 THR A O 1
ATOM 2101 N N . TYR A 1 309 ? -25.249 12.903 48.261 1.00 90.94 309 TYR A N 1
ATOM 2102 C CA . TYR A 1 309 ? -26.332 12.090 47.708 1.00 90.94 309 TYR A CA 1
ATOM 2103 C C . TYR A 1 309 ? -25.974 11.537 46.325 1.00 90.94 309 TYR A C 1
ATOM 2105 O O . TYR A 1 309 ? -25.206 12.140 45.579 1.00 90.94 309 TYR A O 1
ATOM 2113 N N . SER A 1 310 ? -26.583 10.425 45.931 1.00 89.38 310 SER A N 1
ATOM 2114 C CA . SER A 1 310 ? -26.592 9.967 44.537 1.00 89.38 310 SER A CA 1
ATOM 2115 C C . SER A 1 310 ? -27.967 9.409 44.214 1.00 89.38 310 SER A C 1
ATOM 2117 O O . SER A 1 310 ? -28.643 8.900 45.100 1.00 89.38 310 SER A O 1
ATOM 2119 N N . VAL A 1 311 ? -28.390 9.433 42.951 1.00 83.75 311 VAL A N 1
ATOM 2120 C CA . VAL A 1 311 ? -29.703 8.882 42.556 1.00 83.75 311 VAL 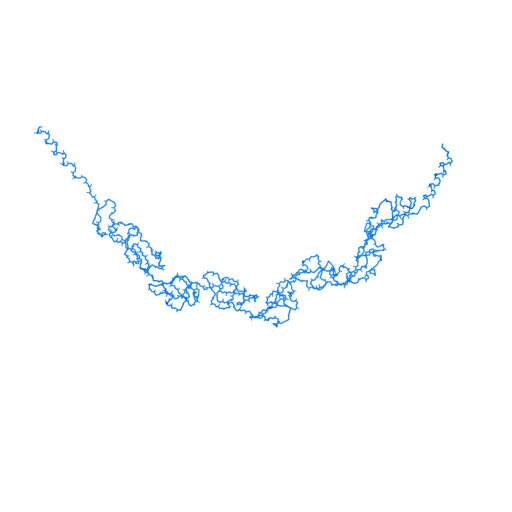A CA 1
ATOM 2121 C C . VAL A 1 311 ? -29.898 7.413 42.964 1.00 83.75 311 VAL A C 1
ATOM 2123 O O . VAL A 1 311 ? -31.028 6.971 43.129 1.00 83.75 311 VAL A O 1
ATOM 2126 N N . SER A 1 312 ? -28.803 6.668 43.150 1.00 81.50 312 SER A N 1
ATOM 2127 C CA . SER A 1 312 ? -28.805 5.245 43.504 1.00 81.50 312 SER A CA 1
ATOM 2128 C C . SER A 1 312 ? -28.512 4.959 44.979 1.00 81.50 312 SER A C 1
ATOM 2130 O O . SER A 1 312 ? -28.337 3.793 45.310 1.00 81.50 312 SER A O 1
ATOM 2132 N N . SER A 1 313 ? -28.385 5.997 45.822 1.00 83.56 313 SER A N 1
ATOM 2133 C CA . SER A 1 313 ? -27.889 5.977 47.217 1.00 83.56 313 SER A CA 1
ATOM 2134 C C . SER A 1 313 ? -26.477 5.416 47.442 1.00 83.56 313 SER A C 1
ATOM 2136 O O . SER A 1 313 ? -25.936 5.525 48.548 1.00 83.56 313 SER A O 1
ATOM 2138 N N . LEU A 1 314 ? -25.855 4.867 46.401 1.00 84.12 314 LEU A N 1
ATOM 2139 C CA . LEU A 1 314 ? -24.536 4.255 46.418 1.00 84.12 314 LEU A CA 1
ATOM 2140 C C . LEU A 1 314 ? -23.492 5.156 45.755 1.00 84.12 314 LEU A C 1
ATOM 2142 O O . LEU A 1 314 ? -23.778 5.892 44.807 1.00 84.12 314 LEU A O 1
ATOM 2146 N N . ASP A 1 315 ? -22.268 5.056 46.254 1.00 80.19 315 ASP A N 1
ATOM 2147 C CA . ASP A 1 315 ? -21.066 5.620 45.662 1.00 80.19 315 ASP A CA 1
ATOM 2148 C C . ASP A 1 315 ? -20.660 4.783 44.446 1.00 80.19 315 ASP A C 1
ATOM 2150 O O . ASP A 1 315 ? -20.068 3.714 44.581 1.00 80.19 315 ASP A O 1
ATOM 2154 N N . THR A 1 316 ? -21.037 5.235 43.250 1.00 67.62 316 THR A N 1
ATOM 2155 C CA . THR A 1 316 ? -20.962 4.448 42.009 1.00 67.62 316 THR A CA 1
ATOM 2156 C C . THR A 1 316 ? -19.544 4.143 41.520 1.00 67.62 316 THR A C 1
ATOM 2158 O O . THR A 1 316 ? -19.386 3.301 40.635 1.00 67.62 316 THR A O 1
ATOM 2161 N N . ASP A 1 317 ? -18.516 4.806 42.058 1.00 63.16 317 ASP A N 1
ATOM 2162 C CA . ASP A 1 317 ? -17.113 4.573 41.691 1.00 63.16 317 ASP A CA 1
ATOM 2163 C C . ASP A 1 317 ? -16.266 3.948 42.813 1.00 63.16 317 ASP A C 1
ATOM 2165 O O . ASP A 1 317 ? -15.108 3.605 42.568 1.00 63.16 317 ASP A O 1
ATOM 2169 N N . GLY A 1 318 ? -16.844 3.760 44.009 1.00 59.25 318 GLY A N 1
ATOM 2170 C CA . GLY A 1 318 ? -16.176 3.208 45.192 1.00 59.25 318 GLY A CA 1
ATOM 2171 C C . GLY A 1 318 ? -15.065 4.090 45.783 1.00 59.25 318 GLY A C 1
ATOM 2172 O O . GLY A 1 318 ? -14.404 3.657 46.730 1.00 59.25 318 GLY A O 1
ATOM 2173 N N . ASN A 1 319 ? -14.858 5.295 45.238 1.00 60.41 319 ASN A N 1
ATOM 2174 C CA . ASN A 1 319 ? -13.781 6.227 45.578 1.00 60.41 319 ASN A CA 1
ATOM 2175 C C . ASN A 1 319 ? -14.303 7.556 46.162 1.00 60.41 319 ASN A C 1
ATOM 2177 O O . ASN A 1 319 ? -13.518 8.476 46.393 1.00 60.41 319 ASN A O 1
ATOM 2181 N N . GLY A 1 320 ? -15.607 7.672 46.419 1.00 58.94 320 GLY A N 1
ATOM 2182 C CA . GLY A 1 320 ? -16.256 8.836 47.018 1.00 58.94 320 GLY A CA 1
ATOM 2183 C C . GLY A 1 320 ? -16.642 9.941 46.033 1.00 58.94 320 GLY A C 1
ATOM 2184 O O . GLY A 1 320 ? -17.225 10.937 46.462 1.00 58.94 320 GLY A O 1
ATOM 2185 N N . SER A 1 321 ? -16.356 9.785 44.736 1.00 66.62 321 SER A N 1
ATOM 2186 C CA . SER A 1 321 ? -16.701 10.776 43.699 1.00 66.62 321 SER A CA 1
ATOM 2187 C C . SER A 1 321 ? -18.057 10.491 43.050 1.00 66.62 321 SER A C 1
ATOM 2189 O O . SER A 1 321 ? -18.590 11.349 42.348 1.00 66.62 321 SER A O 1
ATOM 2191 N N . GLY A 1 322 ? -18.644 9.313 43.297 1.00 75.88 322 GLY A N 1
ATOM 2192 C CA . GLY A 1 322 ? -19.977 8.941 42.822 1.00 75.88 322 GLY A CA 1
ATOM 2193 C C . GLY A 1 322 ? -21.134 9.627 43.562 1.00 75.88 322 GLY A C 1
ATOM 2194 O O . GLY A 1 322 ? -22.294 9.447 43.187 1.00 75.88 322 GLY A O 1
ATOM 2195 N N . CYS A 1 323 ? -20.840 10.418 44.597 1.00 88.69 323 CYS A N 1
ATOM 2196 C CA . CYS A 1 323 ? -21.823 11.126 45.413 1.00 88.69 323 CYS A CA 1
ATOM 2197 C C . CYS A 1 323 ? -21.681 12.647 45.260 1.00 88.69 323 CYS A C 1
ATOM 2199 O O . CYS A 1 323 ? -20.600 13.216 45.391 1.00 88.69 323 CYS A O 1
ATOM 2201 N N . ASN A 1 324 ? -22.800 13.330 45.038 1.00 91.06 324 ASN A N 1
ATOM 2202 C CA . ASN A 1 324 ? -22.874 14.780 44.913 1.00 91.06 324 ASN A CA 1
ATOM 2203 C C . ASN A 1 324 ? -23.001 15.433 46.288 1.00 91.06 324 ASN A C 1
ATOM 2205 O O . ASN A 1 324 ? -23.830 15.029 47.102 1.00 91.06 324 ASN A O 1
ATOM 2209 N N . LYS A 1 325 ? -22.221 16.483 46.545 1.00 93.44 325 LYS A N 1
ATOM 2210 C CA . LYS A 1 325 ? -22.315 17.255 47.789 1.00 93.44 325 LYS A CA 1
ATOM 2211 C C . LYS A 1 325 ? -23.632 18.032 47.850 1.00 93.44 325 LYS A C 1
ATOM 2213 O O . LYS A 1 325 ? -24.027 18.659 46.868 1.00 93.44 325 LYS A O 1
ATOM 2218 N N . CYS A 1 326 ? -24.286 18.034 49.010 1.00 95.69 326 CYS A N 1
ATOM 2219 C CA . CYS A 1 326 ? -25.476 18.852 49.218 1.00 95.69 326 CYS A CA 1
ATOM 2220 C C . CYS A 1 326 ? -25.162 20.345 49.110 1.00 95.69 326 CYS A C 1
ATOM 2222 O O . CYS A 1 326 ? -24.162 20.820 49.654 1.00 95.69 326 CYS A O 1
ATOM 2224 N N . ALA A 1 327 ? -26.018 21.085 48.406 1.00 96.25 327 A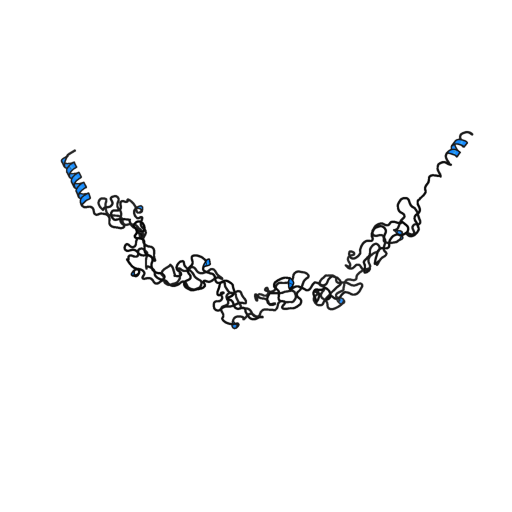LA A N 1
ATOM 2225 C CA . ALA A 1 327 ? -25.896 22.529 48.261 1.00 96.25 327 ALA A CA 1
ATOM 2226 C C . ALA A 1 327 ? -26.189 23.253 49.588 1.00 96.25 327 ALA A C 1
ATOM 2228 O O . ALA A 1 327 ? -26.662 22.651 50.556 1.00 96.25 327 ALA A O 1
ATOM 2229 N N . VAL A 1 328 ? -25.919 24.559 49.633 1.00 95.50 328 VAL A N 1
ATOM 2230 C CA . VAL A 1 328 ? -26.336 25.408 50.760 1.00 95.50 328 VAL A CA 1
ATOM 2231 C C . VAL A 1 328 ? -27.847 25.311 50.989 1.00 95.50 328 VAL A C 1
ATOM 2233 O O . VAL A 1 328 ? -28.611 25.117 50.045 1.00 95.50 328 VAL A O 1
ATOM 2236 N N . ASN A 1 329 ? -28.271 25.458 52.243 1.00 94.62 329 ASN A N 1
ATOM 2237 C CA . ASN A 1 329 ? -29.669 25.353 52.684 1.00 94.62 329 ASN A CA 1
ATOM 2238 C C . ASN A 1 329 ? -30.292 23.962 52.494 1.00 94.62 329 ASN A C 1
ATOM 2240 O O . ASN A 1 329 ? -31.515 23.823 52.494 1.00 94.62 329 ASN A O 1
ATOM 2244 N N . THR A 1 330 ? -29.465 22.927 52.338 1.00 96.75 330 THR A N 1
ATOM 2245 C CA . THR A 1 330 ? -29.900 21.530 52.280 1.00 96.75 330 THR A CA 1
ATOM 2246 C C . THR A 1 330 ? -29.015 20.646 53.162 1.00 96.75 330 THR A C 1
ATOM 2248 O O . THR A 1 330 ? -27.900 21.034 53.520 1.00 96.75 330 THR A O 1
ATOM 2251 N N . TYR A 1 331 ? -29.503 19.466 53.537 1.00 95.88 331 TYR A N 1
ATOM 2252 C CA . TYR A 1 331 ? -28.759 18.452 54.288 1.00 95.88 331 TYR A CA 1
ATOM 2253 C C . TYR A 1 331 ? -29.107 17.041 53.802 1.00 95.88 331 TYR A C 1
ATOM 2255 O O . TYR A 1 331 ? -30.139 16.839 53.167 1.00 95.88 331 TYR A O 1
ATOM 2263 N N . SER A 1 332 ? -28.280 16.042 54.108 1.00 96.38 332 SER A N 1
ATOM 2264 C CA . SER A 1 332 ? -28.620 14.641 53.838 1.00 96.38 332 SER A CA 1
ATOM 2265 C C . SER A 1 332 ? -28.035 13.679 54.867 1.00 96.38 332 SER A C 1
ATOM 2267 O O . SER A 1 332 ? -26.907 13.855 55.326 1.00 96.38 332 SER A O 1
ATOM 2269 N N . ALA A 1 333 ? -28.796 12.635 55.198 1.00 93.06 333 ALA A N 1
ATOM 2270 C CA . ALA A 1 333 ? -28.295 11.488 55.951 1.00 93.06 333 ALA A CA 1
ATOM 2271 C C . ALA A 1 333 ? -27.469 10.550 55.045 1.00 93.06 333 ALA A C 1
ATOM 2273 O O . ALA A 1 333 ? -27.452 10.698 53.822 1.00 93.06 333 ALA A O 1
ATOM 2274 N N . GLN A 1 334 ? -26.783 9.572 55.641 1.00 91.25 334 GLN A N 1
ATOM 2275 C CA . GLN A 1 334 ? -26.070 8.541 54.883 1.00 91.25 334 GLN A CA 1
ATOM 2276 C C . GLN A 1 334 ? -27.038 7.768 53.971 1.00 91.25 334 GLN A C 1
ATOM 2278 O O . GLN A 1 334 ? -28.133 7.404 54.392 1.00 91.25 334 GLN A O 1
ATOM 2283 N N . GLY A 1 335 ? -26.625 7.502 52.731 1.00 88.44 335 GLY A N 1
ATOM 2284 C CA . GLY A 1 335 ? -27.429 6.776 51.747 1.00 88.44 335 GLY A CA 1
ATOM 2285 C C . GLY A 1 335 ? -28.599 7.580 51.177 1.00 88.44 335 GLY A C 1
ATOM 2286 O O . GLY A 1 335 ? -29.548 6.997 50.659 1.00 88.44 335 GLY A O 1
ATOM 2287 N N . ALA A 1 336 ? -28.572 8.909 51.271 1.00 91.38 336 ALA A N 1
ATOM 2288 C CA . ALA A 1 336 ? -29.624 9.734 50.696 1.00 91.38 336 ALA A CA 1
ATOM 2289 C C . ALA A 1 336 ? -29.618 9.701 49.159 1.00 91.38 336 ALA A C 1
ATOM 2291 O O . ALA A 1 336 ? -28.564 9.772 48.520 1.00 91.38 336 ALA A O 1
ATOM 2292 N N . THR A 1 337 ? -30.815 9.665 48.566 1.00 92.25 337 THR A N 1
ATOM 2293 C CA . THR A 1 337 ? -31.009 9.779 47.111 1.00 92.25 337 THR A CA 1
ATOM 2294 C C . THR A 1 337 ? -31.139 11.219 46.618 1.00 92.25 337 THR A C 1
ATOM 2296 O O . THR A 1 337 ? -31.048 11.484 45.422 1.00 92.25 337 THR A O 1
ATOM 2299 N N . SER A 1 338 ? -31.345 12.157 47.542 1.00 94.62 338 SER A N 1
ATOM 2300 C CA . SER A 1 338 ? -31.459 13.599 47.317 1.00 94.62 338 SER A CA 1
ATOM 2301 C C . SER A 1 338 ? -31.183 14.352 48.620 1.00 94.62 338 SER A C 1
ATOM 2303 O O . SER A 1 338 ? -31.348 13.792 49.703 1.00 94.62 338 SER A O 1
ATOM 2305 N N . CYS A 1 339 ? -30.818 15.631 48.535 1.00 96.62 339 CYS A N 1
ATOM 2306 C CA . CYS A 1 339 ? -30.704 16.486 49.718 1.00 96.62 339 CYS A CA 1
ATOM 2307 C C . CYS A 1 339 ? -32.069 17.028 50.152 1.00 96.62 339 CYS A C 1
ATOM 2309 O O . CYS A 1 339 ? -32.884 17.423 49.320 1.00 96.62 339 CYS A O 1
ATOM 2311 N N . THR A 1 340 ? -32.287 17.092 51.460 1.00 96.50 340 THR A N 1
ATOM 2312 C CA . THR A 1 340 ? -33.480 17.656 52.087 1.00 96.50 340 THR A CA 1
ATOM 2313 C C . THR A 1 340 ? -33.278 19.154 52.331 1.00 96.50 340 THR A C 1
ATOM 2315 O O . THR A 1 340 ? -32.282 19.528 52.955 1.00 96.50 340 THR A O 1
ATOM 2318 N N . PRO A 1 341 ? -34.183 20.036 51.872 1.00 96.38 341 PRO A N 1
ATOM 2319 C CA . PRO A 1 341 ? -34.112 21.465 52.169 1.00 96.38 341 PRO A CA 1
ATOM 2320 C C . PRO A 1 341 ? -34.287 21.777 53.660 1.00 96.38 341 PRO A C 1
ATOM 2322 O O . PRO A 1 341 ? -35.060 21.120 54.358 1.00 96.38 341 PRO A O 1
ATOM 2325 N N . CYS A 1 342 ? -33.617 22.825 54.134 1.00 95.12 342 CYS A N 1
ATOM 2326 C CA . CYS A 1 342 ? -33.911 23.430 55.428 1.00 95.12 342 CYS A CA 1
ATOM 2327 C C . CYS A 1 342 ? -35.262 24.157 55.373 1.00 95.12 342 CYS A C 1
ATOM 2329 O O . CYS A 1 342 ? -35.513 24.957 54.472 1.00 95.12 342 CYS A O 1
ATOM 2331 N N . THR A 1 343 ? -36.135 23.898 56.346 1.00 92.75 343 THR A N 1
ATOM 2332 C CA . THR A 1 343 ? -37.453 24.539 56.450 1.00 92.75 343 THR A CA 1
ATOM 2333 C C . THR A 1 343 ? -37.415 25.755 57.380 1.00 92.75 343 THR A C 1
ATOM 2335 O O . THR A 1 343 ? -36.436 25.992 58.087 1.00 92.75 343 THR A O 1
ATOM 2338 N N . ASN A 1 344 ? -38.503 26.531 57.398 1.00 90.56 344 ASN A N 1
ATOM 2339 C CA . ASN A 1 344 ? -38.734 27.609 58.367 1.00 90.56 344 ASN A CA 1
ATOM 2340 C C . ASN A 1 344 ? -37.639 28.693 58.404 1.00 90.56 344 ASN A C 1
ATOM 2342 O O . ASN A 1 344 ? -37.216 29.138 59.472 1.00 90.56 344 ASN A O 1
ATOM 2346 N N . ASN A 1 345 ? -37.215 29.122 57.210 1.00 88.69 345 ASN A N 1
ATOM 2347 C CA . ASN A 1 345 ? -36.233 30.185 56.962 1.00 88.69 345 ASN A CA 1
ATOM 2348 C C . ASN A 1 345 ? -34.852 29.937 57.583 1.00 88.69 345 ASN A C 1
ATOM 2350 O O . ASN A 1 345 ? -34.131 30.882 57.893 1.00 88.69 345 ASN A O 1
ATOM 2354 N N . ARG A 1 346 ? -34.467 28.670 57.743 1.00 93.12 346 ARG A N 1
ATOM 2355 C CA . ARG A 1 346 ? -33.133 28.277 58.200 1.00 93.12 346 ARG A CA 1
ATOM 2356 C C . ARG A 1 346 ? -32.164 28.110 57.039 1.00 93.12 346 ARG A C 1
ATOM 2358 O O . ARG A 1 346 ? -32.561 27.775 55.925 1.00 93.12 346 ARG A O 1
ATOM 2365 N N . THR A 1 347 ? -30.882 28.290 57.324 1.00 94.31 347 THR A N 1
ATOM 2366 C CA . THR A 1 347 ? -29.793 28.112 56.362 1.00 94.31 347 THR A CA 1
ATOM 2367 C C . THR A 1 347 ? -28.812 27.057 56.850 1.00 94.31 347 THR A C 1
ATOM 2369 O O . THR A 1 347 ? -28.679 26.810 58.047 1.00 94.31 347 THR A O 1
ATOM 2372 N N . SER A 1 348 ? -28.128 26.404 55.915 1.00 96.12 348 SER A N 1
ATOM 2373 C CA . SER A 1 348 ? -27.091 25.418 56.223 1.00 96.12 348 SER A CA 1
ATOM 2374 C C . SER A 1 348 ? -25.914 25.555 55.255 1.00 96.12 348 SER A C 1
ATOM 2376 O O . SER A 1 348 ? -26.107 25.934 54.092 1.00 96.12 348 SER A O 1
ATOM 2378 N N . PRO A 1 349 ? -24.679 25.261 55.694 1.00 95.06 349 PRO A N 1
ATOM 2379 C CA . PRO A 1 349 ? -23.538 25.209 54.791 1.00 95.06 349 PRO A CA 1
ATOM 2380 C C . PRO A 1 349 ? -23.648 24.018 53.825 1.00 95.06 349 PRO A C 1
ATOM 2382 O O . PRO A 1 349 ? -24.285 23.003 54.121 1.00 95.06 349 PRO A O 1
ATOM 2385 N N . ALA A 1 350 ? -22.984 24.114 52.671 1.00 95.44 350 ALA A N 1
ATOM 2386 C CA . ALA A 1 350 ? -22.907 23.009 51.718 1.00 95.44 350 ALA A CA 1
ATOM 2387 C C . ALA A 1 350 ? -22.250 21.770 52.352 1.00 95.44 350 ALA A C 1
ATOM 2389 O O . ALA A 1 350 ? -21.188 21.863 52.973 1.00 95.44 350 ALA A O 1
ATOM 2390 N N . GLY A 1 351 ? -22.832 20.594 52.123 1.00 93.62 351 GLY A N 1
ATOM 2391 C CA . GLY A 1 351 ? -22.387 19.323 52.701 1.00 93.62 351 GLY A CA 1
ATOM 2392 C C . GLY A 1 351 ? -22.885 19.050 54.120 1.00 93.62 351 GLY A C 1
ATOM 2393 O O . GLY A 1 351 ? -22.281 18.248 54.825 1.00 93.62 351 GLY A O 1
ATOM 2394 N N . SER A 1 352 ? -23.952 19.718 54.559 1.00 96.94 352 SER A N 1
ATOM 2395 C CA . SER A 1 352 ? -24.539 19.487 55.882 1.00 96.94 352 SER A CA 1
ATOM 2396 C C . SER A 1 352 ? -25.095 18.069 56.036 1.00 96.94 352 SER A C 1
ATOM 2398 O O . SER A 1 352 ? -25.819 17.576 55.174 1.00 96.94 352 SER A O 1
ATOM 2400 N N . THR A 1 353 ? -24.786 17.420 57.158 1.00 95.94 353 THR A N 1
ATOM 2401 C CA . THR A 1 353 ? -25.036 15.982 57.377 1.00 95.94 353 THR A CA 1
ATOM 2402 C C . THR A 1 353 ? -26.328 15.669 58.137 1.00 95.94 353 THR A C 1
ATOM 2404 O O . THR A 1 353 ? -26.723 14.509 58.230 1.00 95.94 353 THR A O 1
ATOM 2407 N N . ALA A 1 354 ? -26.988 16.678 58.708 1.00 94.06 354 ALA A N 1
ATOM 2408 C CA . ALA A 1 354 ? -28.182 16.506 59.529 1.00 94.06 354 ALA A CA 1
ATOM 2409 C C . ALA A 1 354 ? -29.046 17.773 59.545 1.00 94.06 354 ALA A C 1
ATOM 2411 O O . ALA A 1 354 ? -28.553 18.874 59.298 1.00 94.06 354 ALA A O 1
ATOM 2412 N N . VAL A 1 355 ? -30.323 17.617 59.910 1.00 94.31 355 VAL A N 1
ATOM 2413 C CA . VAL A 1 355 ? -31.285 18.726 60.041 1.00 94.31 355 VAL A CA 1
ATOM 2414 C C . VAL A 1 355 ? -30.842 19.770 61.067 1.00 94.31 355 VAL A C 1
ATOM 2416 O O . VAL A 1 355 ? -31.091 20.955 60.895 1.00 94.31 355 VAL A O 1
ATOM 2419 N N . THR A 1 356 ? -30.104 19.359 62.097 1.00 92.94 356 THR A N 1
ATOM 2420 C CA . THR A 1 356 ? -29.569 20.251 63.135 1.00 92.94 356 THR A CA 1
ATOM 2421 C C . THR A 1 356 ? -28.522 21.237 62.610 1.00 92.94 356 THR A C 1
ATOM 2423 O O . THR A 1 356 ? -28.224 22.221 63.281 1.00 92.94 356 THR A O 1
ATOM 2426 N N . ALA A 1 357 ? -27.991 21.026 61.399 1.00 93.69 357 ALA A N 1
ATOM 2427 C CA . ALA A 1 357 ? -27.144 21.999 60.710 1.00 93.69 357 ALA A CA 1
ATOM 2428 C C . ALA A 1 357 ? -27.944 23.157 60.078 1.00 93.69 357 ALA A C 1
ATOM 2430 O O . ALA A 1 357 ? -27.344 24.142 59.648 1.00 93.69 357 ALA A O 1
ATOM 2431 N N . CYS A 1 358 ? -29.278 23.054 60.014 1.00 95.00 358 CYS A N 1
ATOM 2432 C CA . CYS A 1 358 ? -30.164 24.144 59.622 1.00 95.00 358 CYS A CA 1
ATOM 2433 C C . CYS A 1 358 ? -30.300 25.134 60.788 1.00 95.00 358 CYS A C 1
ATOM 2435 O O . CYS A 1 358 ? -31.047 24.918 61.747 1.00 95.00 358 CYS A O 1
ATOM 2437 N N . VAL A 1 359 ? -29.583 26.249 60.711 1.00 94.31 359 VAL A N 1
ATOM 2438 C CA . VAL A 1 359 ? -29.545 27.279 61.755 1.00 94.31 359 VAL A CA 1
ATOM 2439 C C . VAL A 1 359 ? -30.305 28.527 61.328 1.00 94.31 359 VAL A C 1
ATOM 2441 O O . VAL A 1 359 ? -30.531 28.767 60.142 1.00 94.31 359 VAL A O 1
ATOM 2444 N N . CYS A 1 360 ? -30.727 29.326 62.305 1.00 92.62 360 CYS A N 1
ATOM 2445 C CA . CYS A 1 360 ? -31.351 30.608 62.018 1.00 92.62 360 CYS A CA 1
ATOM 2446 C C . CYS A 1 360 ? -30.332 31.570 61.378 1.00 92.62 360 CYS A C 1
ATOM 2448 O O . CYS A 1 360 ? -29.203 31.668 61.869 1.00 92.62 360 CYS A O 1
ATOM 2450 N N . PRO A 1 361 ? -30.691 32.265 60.282 1.00 90.50 361 PRO A N 1
ATOM 2451 C CA . PRO A 1 361 ? -29.816 33.241 59.644 1.00 90.50 361 PRO A CA 1
ATOM 2452 C C . PRO A 1 361 ? -29.541 34.421 60.585 1.00 90.50 361 PRO A C 1
ATOM 2454 O O . PRO A 1 361 ? -30.280 34.660 61.547 1.00 90.50 361 PRO A O 1
ATOM 2457 N N . GLN A 1 362 ? -28.481 35.185 60.298 1.00 87.44 362 GLN A N 1
ATOM 2458 C CA . GLN A 1 362 ? -28.122 36.357 61.102 1.00 87.44 362 GLN A CA 1
ATOM 2459 C C . GLN A 1 362 ? -29.320 37.297 61.320 1.00 87.44 362 GLN A C 1
ATOM 2461 O O . GLN A 1 362 ? -30.081 37.574 60.395 1.00 87.44 362 GLN A O 1
ATOM 2466 N N . GLY A 1 363 ? -29.471 37.791 62.554 1.00 84.69 363 GLY A N 1
ATOM 2467 C CA . GLY A 1 363 ? -30.574 38.675 62.958 1.00 84.69 363 GLY A CA 1
ATOM 2468 C C . GLY A 1 363 ? -31.844 37.958 63.434 1.00 84.69 363 GLY A C 1
ATOM 2469 O O . GLY A 1 363 ? -32.796 38.619 63.849 1.00 84.69 363 GLY A O 1
ATOM 2470 N N . THR A 1 364 ? -31.862 36.622 63.427 1.00 88.88 364 THR A N 1
ATOM 2471 C CA . THR A 1 364 ? -32.981 35.814 63.935 1.00 88.88 364 THR A CA 1
ATOM 2472 C C . THR A 1 364 ? -32.513 34.807 64.988 1.00 88.88 364 THR A C 1
ATOM 2474 O O . THR A 1 364 ? -31.343 34.426 65.014 1.00 88.88 364 THR A O 1
ATOM 2477 N N . SER A 1 365 ? -33.409 34.378 65.878 1.00 88.12 365 SER A N 1
ATOM 2478 C CA . SER A 1 365 ? -33.140 33.332 66.871 1.00 88.12 365 SER A CA 1
ATOM 2479 C C . SER A 1 365 ? -34.287 32.319 66.940 1.00 88.12 365 SER A C 1
ATOM 2481 O O . SER A 1 365 ? -35.395 32.573 66.471 1.00 88.12 365 SER A O 1
ATOM 2483 N N . GLY A 1 366 ? -34.002 31.128 67.461 1.00 86.00 366 GLY A N 1
ATOM 2484 C CA . GLY A 1 366 ? -34.956 30.026 67.563 1.00 86.00 366 GLY A CA 1
ATOM 2485 C C . GLY A 1 366 ? -34.296 28.768 68.143 1.00 86.00 366 GLY A C 1
ATOM 2486 O O . GLY A 1 366 ? -33.076 28.757 68.332 1.00 86.00 366 GLY A O 1
ATOM 2487 N N . PRO A 1 367 ? -35.067 27.705 68.428 1.00 88.06 367 PRO A N 1
ATOM 2488 C CA . PRO A 1 367 ? -34.531 26.438 68.934 1.00 88.06 367 PRO A CA 1
ATOM 2489 C C . PRO A 1 367 ? -33.451 25.830 68.018 1.00 88.06 367 PRO A C 1
ATOM 2491 O O . PRO A 1 367 ? -33.464 26.022 66.803 1.00 88.06 367 PRO A O 1
ATOM 2494 N N . THR A 1 368 ? -32.514 25.058 68.568 1.00 86.25 368 THR A N 1
ATOM 2495 C CA . THR A 1 368 ? -31.426 24.400 67.806 1.00 86.25 368 THR A CA 1
ATOM 2496 C C . THR A 1 368 ? -31.834 23.060 67.178 1.00 86.25 368 THR A C 1
ATOM 2498 O O . THR A 1 368 ? -30.990 22.306 66.702 1.00 86.25 368 THR A O 1
ATOM 2501 N N . ASP A 1 369 ? -33.132 22.764 67.145 1.0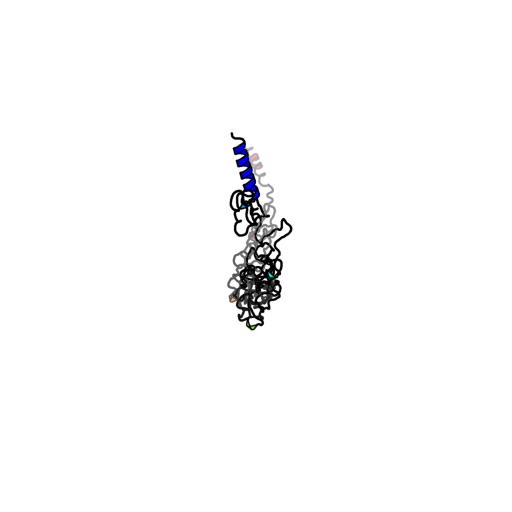0 88.19 369 ASP A N 1
ATOM 2502 C CA . ASP A 1 369 ? -33.707 21.517 66.627 1.00 88.19 369 ASP A CA 1
ATOM 2503 C C . ASP A 1 369 ? -33.659 21.387 65.093 1.00 88.19 369 ASP A C 1
ATOM 2505 O O . ASP A 1 369 ? -33.944 20.323 64.548 1.00 88.19 369 ASP A O 1
ATOM 2509 N N . GLY A 1 370 ? -33.302 22.463 64.385 1.00 87.12 370 GLY A N 1
ATOM 2510 C CA . GLY A 1 370 ? -33.218 22.494 62.926 1.00 87.12 370 GLY A CA 1
ATOM 2511 C C . GLY A 1 370 ? -34.564 22.594 62.207 1.00 87.12 370 GLY A C 1
ATOM 2512 O O . GLY A 1 370 ? -34.582 22.711 60.983 1.00 87.12 370 GLY A O 1
ATOM 2513 N N . ILE A 1 371 ? -35.678 22.586 62.945 1.00 89.19 371 ILE A N 1
ATOM 2514 C CA . ILE A 1 371 ? -37.035 22.525 62.386 1.00 89.19 371 ILE A CA 1
ATOM 2515 C C . ILE A 1 371 ? -37.959 23.618 62.914 1.00 89.19 371 ILE A C 1
ATOM 2517 O O . ILE A 1 371 ? -38.909 23.956 62.225 1.00 89.19 371 ILE A O 1
ATOM 2521 N N . SER A 1 372 ? -37.714 24.214 64.078 1.00 90.88 372 SER A N 1
ATOM 2522 C CA . SER A 1 372 ? -38.577 25.275 64.607 1.00 90.88 372 SER A CA 1
ATOM 2523 C C . SER A 1 372 ? -38.409 26.592 63.845 1.00 90.88 372 SER A C 1
ATOM 2525 O O . SER A 1 372 ? -37.342 26.877 63.299 1.00 90.88 372 SER A O 1
ATOM 2527 N N . SER A 1 373 ? -39.440 27.435 63.829 1.00 90.31 373 SER A N 1
ATOM 2528 C CA . SER A 1 373 ? -39.401 28.751 63.179 1.00 90.31 373 SER A CA 1
ATOM 2529 C C . SER A 1 373 ? -38.405 29.715 63.818 1.00 90.31 373 SER A C 1
ATOM 2531 O O . SER A 1 373 ? -38.342 29.831 65.041 1.00 90.31 373 SER A O 1
ATOM 2533 N N . CYS A 1 374 ? -37.659 30.428 62.972 1.00 89.50 374 CYS A N 1
ATOM 2534 C CA . CYS A 1 374 ? -36.805 31.536 63.386 1.00 89.50 374 CYS A CA 1
ATOM 2535 C C . CYS A 1 374 ? -37.639 32.811 63.537 1.00 89.50 374 CYS A C 1
ATOM 2537 O O . CYS A 1 374 ? -38.411 33.162 62.644 1.00 89.50 374 CYS A O 1
ATOM 2539 N N . SER A 1 375 ? -37.472 33.515 64.653 1.00 87.81 375 SER A N 1
ATOM 2540 C CA . SER A 1 375 ? -38.089 34.817 64.902 1.00 87.81 375 SER A CA 1
ATOM 2541 C C . SER A 1 375 ? -37.030 35.913 64.913 1.00 87.81 375 SER A C 1
ATOM 2543 O O . SER A 1 375 ? -35.868 35.684 65.253 1.00 87.81 375 SER A O 1
ATOM 2545 N N . ILE A 1 376 ? -37.420 37.120 64.504 1.00 82.94 376 ILE A N 1
ATOM 2546 C CA . ILE A 1 376 ? -36.541 38.287 64.583 1.00 82.94 376 ILE A CA 1
ATOM 2547 C C . ILE A 1 376 ? -36.221 38.519 66.053 1.00 82.94 376 ILE A C 1
ATOM 2549 O O . ILE A 1 376 ? -37.122 38.612 66.888 1.00 82.94 376 ILE A O 1
ATOM 2553 N N . THR A 1 377 ? -34.937 38.637 66.364 1.00 66.81 377 THR A N 1
ATOM 2554 C CA . THR A 1 377 ? -34.511 39.033 67.698 1.00 66.81 377 THR A CA 1
ATOM 2555 C C . THR A 1 377 ? -34.841 40.514 67.849 1.00 66.81 377 THR A C 1
ATOM 2557 O O . THR A 1 377 ? -34.050 41.380 67.486 1.00 66.81 377 THR A O 1
ATOM 2560 N N . THR A 1 378 ? -36.029 40.845 68.354 1.00 56.53 378 THR A N 1
ATOM 2561 C CA . THR A 1 378 ? -36.333 42.213 68.779 1.00 56.53 378 THR A CA 1
ATOM 2562 C C . THR A 1 378 ? -35.609 42.482 70.092 1.00 56.53 378 THR A C 1
ATOM 2564 O O . THR A 1 378 ? -36.227 42.624 71.143 1.00 56.53 378 THR A O 1
ATOM 2567 N N . SER A 1 379 ? -34.283 42.603 70.053 1.00 55.75 379 SER A N 1
ATOM 2568 C CA . SER A 1 379 ? -33.572 43.410 71.041 1.00 55.75 379 SER A CA 1
ATOM 2569 C C . SER A 1 379 ? -33.811 44.884 70.699 1.00 55.75 379 SER A C 1
ATOM 2571 O O . SER A 1 379 ? -32.897 45.613 70.322 1.00 55.75 379 SER A O 1
ATOM 2573 N N . SER A 1 380 ? -35.078 45.301 70.776 1.00 46.91 380 SER A N 1
ATOM 2574 C CA . SER A 1 380 ? -35.444 46.706 70.898 1.00 46.91 380 SER A CA 1
ATOM 2575 C C . SER A 1 380 ? -35.037 47.124 72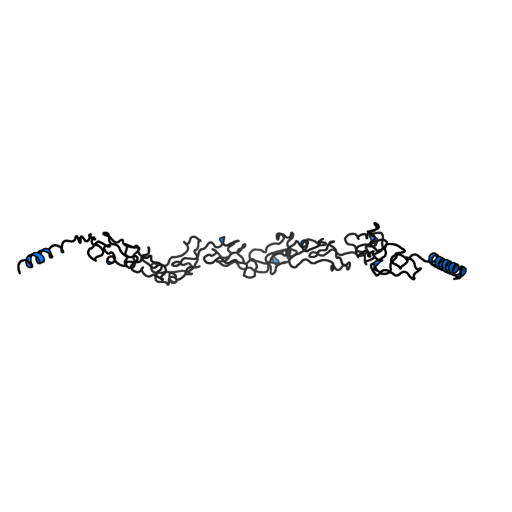.306 1.00 46.91 380 SER A C 1
ATOM 2577 O O . SER A 1 380 ? -35.482 46.532 73.291 1.00 46.91 380 SER A O 1
ATOM 2579 N N . GLY A 1 381 ? -34.103 48.067 72.398 1.00 53.34 381 GLY A N 1
ATOM 2580 C CA . GLY A 1 381 ? -33.492 48.502 73.647 1.00 53.34 381 GLY A CA 1
ATOM 2581 C C . GLY A 1 381 ? -34.505 49.023 74.666 1.00 53.34 381 GLY A C 1
ATOM 2582 O O . GLY A 1 381 ? -34.934 50.167 74.588 1.00 53.34 381 GLY A O 1
ATOM 2583 N N . SER A 1 382 ? -34.825 48.206 75.671 1.00 49.66 382 SER A N 1
ATOM 2584 C CA . SER A 1 382 ? -35.628 48.624 76.825 1.00 49.66 382 SER A CA 1
ATOM 2585 C C . SER A 1 382 ? -35.154 47.976 78.131 1.00 49.66 382 SER A C 1
ATOM 2587 O O . SER A 1 382 ? -35.959 47.434 78.883 1.00 49.66 382 SER A O 1
ATOM 2589 N N . ILE A 1 383 ? -33.844 48.011 78.417 1.00 52.59 383 ILE A N 1
ATOM 2590 C CA . ILE A 1 383 ? -33.333 47.675 79.766 1.00 52.59 383 ILE A CA 1
ATOM 2591 C C . ILE A 1 383 ? -32.336 48.725 80.317 1.00 52.59 383 ILE A C 1
ATOM 2593 O O . ILE A 1 383 ? -32.095 48.757 81.517 1.00 52.59 383 ILE A O 1
ATOM 2597 N N . ASN A 1 384 ? -31.834 49.680 79.518 1.00 49.44 384 ASN A N 1
ATOM 2598 C CA . ASN A 1 384 ? -30.784 50.618 79.974 1.00 49.44 384 ASN A CA 1
ATOM 2599 C C . ASN A 1 384 ? -31.220 52.060 80.304 1.00 49.44 384 ASN A C 1
ATOM 2601 O O . ASN A 1 384 ? -30.371 52.877 80.643 1.00 49.44 384 ASN A O 1
ATOM 2605 N N . THR A 1 385 ? -32.514 52.389 80.285 1.00 49.53 385 THR A N 1
ATOM 2606 C CA . THR A 1 385 ? -33.011 53.716 80.719 1.00 49.53 385 THR A CA 1
ATOM 2607 C C . THR A 1 385 ? -33.694 53.718 82.088 1.00 49.53 385 THR A C 1
ATOM 2609 O O . THR A 1 385 ? -33.922 54.792 82.633 1.00 49.53 385 THR A O 1
ATOM 2612 N N . LEU A 1 386 ? -33.954 52.556 82.703 1.00 47.12 386 LEU A N 1
ATOM 2613 C CA . LEU A 1 386 ? -34.596 52.493 84.027 1.00 47.12 386 LEU A CA 1
ATOM 2614 C C . LEU A 1 386 ? -33.601 52.485 85.208 1.00 47.12 386 LEU A C 1
ATOM 2616 O O . LEU A 1 386 ? -33.983 52.810 86.327 1.00 47.12 386 LEU A O 1
ATOM 2620 N N . PHE A 1 387 ? -32.320 52.175 84.970 1.00 51.84 387 PHE A N 1
ATOM 2621 C CA . PHE A 1 387 ? -31.295 52.104 86.026 1.00 51.84 387 PHE A CA 1
ATOM 2622 C C . PHE A 1 387 ? -30.486 53.398 86.233 1.00 51.84 387 PHE A C 1
ATOM 2624 O O . PHE A 1 387 ? -29.858 53.555 87.276 1.00 51.84 387 PHE A O 1
ATOM 2631 N N . ILE A 1 388 ? -30.537 54.359 85.302 1.00 55.38 388 ILE A N 1
ATOM 2632 C CA . ILE A 1 388 ? -29.794 55.631 85.424 1.00 55.38 388 ILE A CA 1
ATOM 2633 C C . ILE A 1 388 ? -30.649 56.743 86.069 1.00 55.38 388 ILE A C 1
ATOM 2635 O O . ILE A 1 388 ? -30.100 57.624 86.726 1.00 55.38 388 ILE A O 1
ATOM 2639 N N . SER A 1 389 ? -31.986 56.661 86.030 1.00 51.94 389 SER A N 1
ATOM 2640 C CA . SER A 1 389 ? -32.857 57.592 86.777 1.00 51.94 389 SER A CA 1
ATOM 2641 C C . SER A 1 389 ? -32.972 57.285 88.276 1.00 51.94 389 SER A C 1
ATOM 2643 O O . SER A 1 389 ? -33.280 58.190 89.046 1.00 51.94 389 SER A O 1
ATOM 2645 N N . PHE A 1 390 ? -32.670 56.060 88.723 1.00 52.25 390 PHE A N 1
ATOM 2646 C CA . PHE A 1 390 ? -32.664 55.718 90.156 1.00 52.25 390 PHE A CA 1
ATOM 2647 C C . PHE A 1 390 ? -31.367 56.117 90.881 1.00 52.25 390 PHE A C 1
ATOM 2649 O O . PHE A 1 390 ? -31.385 56.298 92.095 1.00 52.25 390 PHE A O 1
ATOM 2656 N N . ILE A 1 391 ? -30.261 56.330 90.156 1.00 58.41 391 ILE A N 1
ATOM 2657 C CA . ILE A 1 391 ? -28.995 56.809 90.739 1.00 58.41 391 ILE A CA 1
ATOM 2658 C C . ILE A 1 391 ? -28.985 58.341 90.898 1.00 58.41 391 ILE A C 1
ATOM 2660 O O . ILE A 1 391 ? -28.392 58.846 91.845 1.00 58.41 391 ILE A O 1
ATOM 2664 N N . PHE A 1 392 ? -29.712 59.096 90.065 1.00 52.62 392 PHE A N 1
ATOM 2665 C CA . PHE A 1 392 ? -29.786 60.560 90.199 1.00 52.62 392 PHE A CA 1
ATOM 2666 C C . PHE A 1 392 ? -30.750 61.062 91.292 1.00 52.62 392 PHE A C 1
ATOM 2668 O O . PHE A 1 392 ? -30.583 62.183 91.756 1.00 52.62 392 PHE A O 1
ATOM 2675 N N . ILE A 1 393 ? -31.703 60.248 91.763 1.00 57.44 393 ILE A N 1
ATOM 2676 C CA . ILE A 1 393 ? -32.594 60.620 92.886 1.00 57.44 393 ILE A CA 1
ATOM 2677 C C . ILE A 1 393 ? -31.949 60.311 94.254 1.00 57.44 393 ILE A C 1
ATOM 2679 O O . ILE A 1 393 ? -32.246 60.978 95.241 1.00 57.44 393 ILE A O 1
ATOM 2683 N N . LEU A 1 394 ? -31.007 59.363 94.322 1.00 54.34 394 LEU A N 1
ATOM 2684 C CA . LEU A 1 394 ? -30.311 58.990 95.564 1.00 54.34 394 LEU A CA 1
ATOM 2685 C C . LEU A 1 394 ? -29.078 59.855 95.893 1.00 54.34 394 LEU A C 1
ATOM 2687 O O . LEU A 1 394 ? -28.607 59.812 97.023 1.00 54.34 394 LEU A O 1
ATOM 2691 N N . VAL A 1 395 ? -28.592 60.678 94.955 1.00 57.47 395 VAL A N 1
ATOM 2692 C CA . VAL A 1 395 ? -27.459 61.613 95.165 1.00 57.47 395 VAL A CA 1
ATOM 2693 C C . VAL A 1 395 ? -27.933 63.047 95.485 1.00 57.47 395 VAL A C 1
ATOM 2695 O O . VAL A 1 395 ? -27.133 63.955 95.654 1.00 57.47 395 VAL A O 1
ATOM 2698 N N . SER A 1 396 ? -29.244 63.280 95.618 1.00 56.38 396 SER A N 1
ATOM 2699 C CA . SER A 1 396 ? -29.806 64.560 96.103 1.00 56.38 396 SER A CA 1
ATOM 2700 C C . SER A 1 396 ? -30.369 64.483 97.530 1.00 56.38 396 SER A C 1
ATOM 2702 O O . SER A 1 396 ? -31.045 65.409 97.969 1.00 56.38 396 SER A O 1
ATOM 2704 N N . LEU A 1 397 ? -30.114 63.384 98.249 1.00 55.50 397 LEU A N 1
ATOM 2705 C CA . LEU A 1 397 ? -30.602 63.150 99.616 1.00 55.50 397 LEU A CA 1
ATOM 2706 C C . LEU A 1 397 ? -29.524 62.626 100.584 1.00 55.50 397 LEU A C 1
ATOM 2708 O O . LEU A 1 397 ? -29.872 62.120 101.649 1.00 55.50 397 LEU A O 1
ATOM 2712 N N . PHE A 1 398 ? -28.242 62.813 100.251 1.00 52.50 398 PHE A N 1
ATOM 2713 C CA . PHE A 1 398 ? -27.120 62.751 101.194 1.00 52.50 398 PHE A CA 1
ATOM 2714 C C . PHE A 1 398 ? -26.082 63.823 100.885 1.00 52.50 398 PHE A C 1
ATOM 2716 O O . PHE A 1 398 ? -25.711 63.944 99.695 1.00 52.50 398 PHE A O 1
#

pLDDT: mean 83.87, std 11.44, range [46.91, 96.94]

Radius of gyration: 53.63 Å; Cα contacts (8 Å, |Δi|>4): 1031; chains: 1; bounding box: 115×86×157 Å

Mean predicted aligned error: 16.87 Å

Foldseek 3Di:
DDPVVVVVVVVVLVVLVVPWDQADWQWEEQFRTCSVHHTHHAPPQFIALDTSQHDDDNVNRPWGAAAKQWEFQQRIAPVVVVGGTHGADQQFIAPGTSQHDDDNVNRPQGWAAQAKQWEEQRRTAPPSPNPNPRTHGADPQFIALGTSQHDDDNVNGQWGAAAKQWEAQQRTANGSPNPRTHGADQQFIAPGTSHHDDDNPRRPQGWAAAAKQWEAQQRTLRRSPVPSTHGADPQFIALGTSQHDDDNVNGLWGAAAKQWEEQFRTANGSPNPRTHGADQQFIAQGTSQHDDDNVNRPQGWAAQAWQWAALSSTQRNSPNPSTHGAQKQWTGATSHNHTHGQPQQFIAHISHRDLLRGAHPPQWDDDSPSHDHTDGPPPVPDDPPPVVVVVVVVVVPD

Nearest PDB structures (foldseek):
  8wa2-assembly1_B  TM=2.202E-01  e=2.385E-06  Chlamydomonas reinhardtii
  8wa2-assembly1_F  TM=2.199E-01  e=2.048E-06  Chlamydomonas reinhardtii
  8wa2-assembly1_C  TM=2.166E-01  e=2.840E-04  Chlamydomonas reinhardtii
  8wa2-assembly1_D  TM=1.699E-01  e=3.309E-04  Chlamydomonas reinhardtii
  1ncf-assembly1_A  TM=2.829E-01  e=2.549E+00  Homo sapiens

Sequence (398 aa):
MNKKLFAFIAVLCFLEVVLSNTCPFCTYSPTGDDSAGQCTSCPSGTCTQNNGTVGQSSTACTINACPIGTYNYSGFDYSINGNPCLSCNPGTSTPTSHTRGTSQASCTVTLKACPKGSYSSSGFDTDGSGSGAGCTTCNAGTQTPNTQTKGTDQSACTLKACAKGNFSASGFDTDGSGAGCTACNVGTSTPNPQTIGTDQSVCTVTVKACAKGSYSSLGFDTDGSGTGCTTCNTGTSTPNTQTKGLDQSACTLKACAKGKYSASGFDTDGSGAGCSACNAGTSTSNTQTIGAGQSVCTVTLKACPAGTYSVSSLDTDGNGSGCNKCAVNTYSAQGATSCTPCTNNRTSPAGSTAVTACVCPQGTSGPTDGISSCSITTSSGSINTLFISFIFILVSLF

Organism: Tetrahymena thermophila (strain SB210) (NCBI:txid312017)

Secondary structure (DSSP, 8-state):
--HHHHHHHHHHHHHHHHSPPBPPTTEEESSSBGGGSSPEEPPTTEE-SSTTEE-SSGGG--EEBPPTTEEBTTSB-BGGGTBPPEEPPTTEE-SSTT-B-SSGGG--EEPPBPPTTEEESSSB-SSSSSSSTTSEEPPTTEE-SSTTEE-SSGGG--EEBPPTTEEETTSB-SSSSSTTPEEPPTTEE-SSTTEE-SSGGG--EEPPBPPTTEEESSSB-TTSSS--SEEPPTTEE-SSTTEE-SSGGG--EEBPPTTEEETTSB-SSSSSTTSEEPPTTEE-SSSSEE-SSGGG--EEPPBPPTTEE-TTSB-TTSSS-SSEEPPTTEE--TT-SSPEEPPTT-B--TTB-SGGG-BPPTTEE--TTSSSPPEE----S-SSSTTTHHHHHHTS--